Protein AF-0000000082879388 (afdb_homodimer)

Radius of gyration: 25.8 Å; Cα contacts (8 Å, |Δi|>4): 1398; chains: 2; bounding box: 49×71×71 Å

InterPro domains:
  IPR000182 GNAT domain [PF00583] (36-113)
  IPR000182 GNAT domain [PS51186] (7-152)
  IPR016181 Acyl-CoA N-acyltransferase [SSF55729] (16-115)
  IPR041496 YitH/HolE, acetyltransferase (GNAT) domain [PF18014] (175-251)

Solvent-accessible surface area (backbone atoms only — not comparable to full-atom values): 33023 Å² total; per-residue (Å²): 130,75,80,76,62,68,41,79,40,69,67,64,53,71,70,60,48,50,55,50,44,51,53,36,46,73,73,66,42,76,51,36,74,67,53,50,51,46,50,44,62,22,43,36,74,88,26,37,48,41,40,33,34,24,32,65,87,79,64,44,78,43,30,34,36,35,39,33,57,44,31,30,66,86,66,48,58,33,36,28,36,18,62,70,45,54,45,77,91,59,57,92,64,56,55,59,60,55,51,53,53,47,60,58,62,68,41,82,80,48,61,95,47,38,37,36,33,48,29,44,68,93,44,41,61,53,40,22,76,75,70,42,29,65,33,60,46,73,47,41,32,39,34,35,37,37,49,47,89,27,46,42,76,82,64,54,58,64,54,90,82,61,47,68,41,51,45,89,75,48,62,62,68,46,47,48,52,47,47,26,59,33,48,29,35,51,48,68,61,32,50,54,53,67,46,50,55,92,42,80,55,38,39,16,39,31,31,36,50,98,84,68,45,53,48,28,37,34,22,52,41,75,37,53,87,38,21,36,28,51,36,41,22,33,14,75,42,60,52,58,38,35,29,47,51,50,55,46,54,67,52,31,78,60,47,79,76,69,34,49,27,39,41,46,39,23,36,65,74,14,55,63,40,54,48,52,55,51,63,23,46,74,45,81,62,61,51,71,48,56,31,35,34,25,8,55,43,79,61,75,61,53,33,53,73,27,36,48,15,43,30,74,60,58,39,35,78,74,132,74,80,75,62,67,42,81,40,70,67,64,53,71,68,59,48,51,55,50,46,52,53,36,46,74,72,66,43,73,51,37,74,67,53,49,51,47,51,45,61,23,43,34,75,87,27,37,50,41,39,33,34,23,33,68,86,78,64,45,78,43,30,36,33,33,39,35,58,46,32,31,65,88,65,48,59,32,34,29,36,17,61,70,46,54,46,76,91,59,56,93,63,55,56,59,59,54,51,52,54,48,60,60,62,69,42,82,79,47,62,94,46,37,37,35,36,51,29,44,67,92,43,41,61,54,40,22,76,74,70,43,29,65,32,61,44,71,46,43,31,39,35,36,39,37,48,48,90,28,47,42,74,83,64,54,58,64,54,90,81,60,48,68,42,50,44,89,75,49,60,62,69,46,48,48,53,46,47,27,59,35,51,28,35,52,48,68,60,33,50,55,51,68,46,50,53,93,42,78,55,36,40,16,38,30,30,37,48,99,85,68,47,55,49,28,37,34,22,50,41,75,37,53,87,39,22,37,27,51,36,41,22,32,15,75,42,62,53,57,37,36,30,48,51,50,55,48,54,67,52,31,78,61,46,78,76,69,35,48,28,40,42,47,40,24,37,66,74,13,54,62,41,53,48,51,55,51,62,23,47,74,46,82,63,61,51,71,47,59,33,36,35,25,8,55,42,80,59,76,63,53,34,52,75,27,37,48,14,40,30,75,43,65,43,33,83,74

Structure (mmCIF, N/CA/C/O backbone):
data_AF-0000000082879388-model_v1
#
loop_
_entity.id
_entity.type
_entity.pdbx_description
1 polymer 'N-acetyltransferase domain-containing protein'
#
loop_
_atom_site.group_PDB
_atom_site.id
_atom_site.type_symbol
_atom_site.label_atom_id
_atom_site.label_alt_id
_atom_site.label_comp_id
_atom_site.label_asym_id
_atom_site.label_entity_id
_atom_site.label_seq_id
_atom_site.pdbx_PDB_ins_code
_atom_site.Cartn_x
_atom_site.Cartn_y
_atom_site.Cartn_z
_atom_site.occupancy
_atom_site.B_iso_or_equiv
_atom_site.auth_seq_id
_atom_site.auth_comp_id
_atom_site.auth_asym_id
_atom_site.auth_atom_id
_atom_site.pdbx_PDB_model_num
ATOM 1 N N . MET A 1 1 ? -16.141 18.672 -28.078 1 33.84 1 MET A N 1
ATOM 2 C CA . MET A 1 1 ? -16.516 19.219 -26.781 1 33.84 1 MET A CA 1
ATOM 3 C C . MET A 1 1 ? -15.594 20.375 -26.391 1 33.84 1 MET A C 1
ATOM 5 O O . MET A 1 1 ? -14.375 20.234 -26.406 1 33.84 1 MET A O 1
ATOM 9 N N . GLY A 1 2 ? -15.953 21.484 -26.531 1 46.25 2 GLY A N 1
ATOM 10 C CA . GLY A 1 2 ? -15.203 22.719 -26.453 1 46.25 2 GLY A CA 1
ATOM 11 C C . GLY A 1 2 ? -14.344 22.828 -25.219 1 46.25 2 GLY A C 1
ATOM 12 O O . GLY A 1 2 ? -14.617 22.188 -24.203 1 46.25 2 GLY A O 1
ATOM 13 N N . ALA A 1 3 ? -13.094 23.156 -25.297 1 55.22 3 ALA A N 1
ATOM 14 C CA . ALA A 1 3 ? -12.242 23.438 -24.141 1 55.22 3 ALA A CA 1
ATOM 15 C C . ALA A 1 3 ? -13.016 24.156 -23.047 1 55.22 3 ALA A C 1
ATOM 17 O O . ALA A 1 3 ? -13.703 25.156 -23.312 1 55.22 3 ALA A O 1
ATOM 18 N N . MET A 1 4 ? -13.406 23.484 -21.891 1 66.19 4 MET A N 1
ATOM 19 C CA . MET A 1 4 ? -14.141 24.094 -20.797 1 66.19 4 MET A CA 1
ATOM 20 C C . MET A 1 4 ? -13.57 25.469 -20.453 1 66.19 4 MET A C 1
ATOM 22 O O . MET A 1 4 ? -12.352 25.656 -20.469 1 66.19 4 MET A O 1
ATOM 26 N N . ASN A 1 5 ? -14.414 26.547 -20.453 1 85.44 5 ASN A N 1
ATOM 27 C CA . ASN A 1 5 ? -14.055 27.875 -20 1 85.44 5 ASN A CA 1
ATOM 28 C C . ASN A 1 5 ? -13.773 27.906 -18.5 1 85.44 5 ASN A C 1
ATOM 30 O O . ASN A 1 5 ? -14.695 27.859 -17.688 1 85.44 5 ASN A O 1
ATOM 34 N N . ILE A 1 6 ? -12.523 27.828 -18.094 1 91.56 6 ILE A N 1
ATOM 35 C CA . ILE A 1 6 ? -12.078 27.656 -16.703 1 91.56 6 ILE A CA 1
ATOM 36 C C . ILE A 1 6 ? -11.391 28.938 -16.234 1 91.56 6 ILE A C 1
ATOM 38 O O . ILE A 1 6 ? -10.742 29.625 -17.016 1 91.56 6 ILE A O 1
ATOM 42 N N . GLU A 1 7 ? -11.711 29.328 -15.055 1 93.94 7 GLU A N 1
ATOM 43 C CA . GLU A 1 7 ? -11.016 30.406 -14.352 1 93.94 7 GLU A CA 1
ATOM 44 C C . GLU A 1 7 ? -10.312 29.875 -13.102 1 93.94 7 GLU A C 1
ATOM 46 O O . GLU A 1 7 ? -10.852 29.047 -12.375 1 93.94 7 GLU A O 1
ATOM 51 N N . ILE A 1 8 ? -9.07 30.328 -12.906 1 95.31 8 ILE A N 1
ATOM 52 C CA . ILE A 1 8 ? -8.328 29.969 -11.703 1 95.31 8 ILE A CA 1
ATOM 53 C C . ILE A 1 8 ? -8.438 31.094 -10.68 1 95.31 8 ILE A C 1
ATOM 55 O O . ILE A 1 8 ? -8.094 32.25 -10.977 1 95.31 8 ILE A O 1
ATOM 59 N N . VAL A 1 9 ? -8.914 30.781 -9.555 1 93.81 9 VAL A N 1
ATOM 60 C CA . VAL A 1 9 ? -9.062 31.75 -8.469 1 93.81 9 VAL A CA 1
ATOM 61 C C . VAL A 1 9 ? -8.062 31.438 -7.355 1 93.81 9 VAL A C 1
ATOM 63 O O . VAL A 1 9 ? -7.926 30.281 -6.949 1 93.81 9 VAL A O 1
ATOM 66 N N . SER A 1 10 ? -7.375 32.406 -6.969 1 89.88 10 SER A N 1
ATOM 67 C CA . SER A 1 10 ? -6.477 32.281 -5.828 1 89.88 10 SER A CA 1
ATOM 68 C C . SER A 1 10 ? -7.133 32.812 -4.547 1 89.88 10 SER A C 1
ATOM 70 O O . SER A 1 10 ? -7.855 33.812 -4.57 1 89.88 10 SER A O 1
ATOM 72 N N . ASP A 1 11 ? -6.973 32.188 -3.418 1 82.62 11 ASP A N 1
ATOM 73 C CA . ASP A 1 11 ? -7.508 32.531 -2.111 1 82.62 11 ASP A CA 1
ATOM 74 C C . ASP A 1 11 ? -9.031 32.625 -2.15 1 82.62 11 ASP A C 1
ATOM 76 O O . ASP A 1 11 ? -9.602 33.719 -1.938 1 82.62 11 ASP A O 1
ATOM 80 N N . PRO A 1 12 ? -9.57 31.562 -2.332 1 85.12 12 PRO A N 1
ATOM 81 C CA . PRO A 1 12 ? -11.023 31.5 -2.506 1 85.12 12 PRO A CA 1
ATOM 82 C C . PRO A 1 12 ? -11.781 31.984 -1.273 1 85.12 12 PRO A C 1
ATOM 84 O O . PRO A 1 12 ? -11.266 31.922 -0.157 1 85.12 12 PRO A O 1
ATOM 87 N N . ASP A 1 13 ? -12.953 32.469 -1.541 1 85.94 13 ASP A N 1
ATOM 88 C CA . ASP A 1 13 ? -13.82 32.812 -0.428 1 85.94 13 ASP A CA 1
ATOM 89 C C . ASP A 1 13 ? -14.383 31.594 0.267 1 85.94 13 ASP A C 1
ATOM 91 O O . ASP A 1 13 ? -14.039 30.453 -0.088 1 85.94 13 ASP A O 1
ATOM 95 N N . GLU A 1 14 ? -15.141 31.859 1.286 1 84.94 14 GLU A N 1
ATOM 96 C CA . GLU A 1 14 ? -15.617 30.781 2.162 1 84.94 14 GLU A CA 1
ATOM 97 C C . GLU A 1 14 ? -16.516 29.812 1.406 1 84.94 14 GLU A C 1
ATOM 99 O O . GLU A 1 14 ? -16.484 28.609 1.667 1 84.94 14 GLU A O 1
ATOM 104 N N . GLU A 1 15 ? -17.297 30.328 0.547 1 87.12 15 GLU A N 1
ATOM 105 C CA . GLU A 1 15 ? -18.234 29.469 -0.193 1 87.12 15 GLU A CA 1
ATOM 106 C C . GLU A 1 15 ? -17.484 28.5 -1.097 1 87.12 15 GLU A C 1
ATOM 108 O O . GLU A 1 15 ? -17.797 27.312 -1.133 1 87.12 15 GLU A O 1
ATOM 113 N N . LEU A 1 16 ? -16.531 29.016 -1.841 1 89.19 16 LEU A N 1
ATOM 114 C CA . LEU A 1 16 ? -15.727 28.188 -2.717 1 89.19 16 LEU A CA 1
ATOM 115 C C . LEU A 1 16 ? -14.922 27.172 -1.907 1 89.19 16 LEU A C 1
ATOM 117 O O . LEU A 1 16 ? -14.82 26 -2.293 1 89.19 16 LEU A O 1
ATOM 121 N N . ALA A 1 17 ? -14.422 27.594 -0.778 1 86.06 17 ALA A N 1
ATOM 122 C CA . ALA A 1 17 ? -13.648 26.719 0.095 1 86.06 17 ALA A CA 1
ATOM 123 C C . ALA A 1 17 ? -14.5 25.562 0.605 1 86.06 17 ALA A C 1
ATOM 125 O O . ALA A 1 17 ? -14.023 24.438 0.713 1 86.06 17 ALA A O 1
ATOM 126 N N . GLN A 1 18 ? -15.703 25.875 0.86 1 87.38 18 GLN A N 1
ATOM 127 C CA . GLN A 1 18 ? -16.609 24.844 1.352 1 87.38 18 GLN A CA 1
ATOM 128 C C . GLN A 1 18 ? -16.875 23.781 0.287 1 87.38 18 GLN A C 1
ATOM 130 O O . GLN A 1 18 ? -16.969 22.594 0.599 1 87.38 18 GLN A O 1
ATOM 135 N N . GLN A 1 19 ? -17.016 24.219 -0.9 1 89.25 19 GLN A N 1
ATOM 136 C CA . GLN A 1 19 ? -17.219 23.266 -1.989 1 89.25 19 GLN A CA 1
ATOM 137 C C . GLN A 1 19 ? -16 22.344 -2.131 1 89.25 19 GLN A C 1
ATOM 139 O O . GLN A 1 19 ? -16.156 21.156 -2.369 1 89.25 19 GLN A O 1
ATOM 144 N N . CYS A 1 20 ? -14.836 22.891 -1.969 1 89.94 20 CYS A N 1
ATOM 145 C CA . CYS A 1 20 ? -13.617 22.078 -2.031 1 89.94 20 CYS A CA 1
ATOM 146 C C . CYS A 1 20 ? -13.602 21.031 -0.929 1 89.94 20 CYS A C 1
ATOM 148 O O . CYS A 1 20 ? -13.203 19.891 -1.161 1 89.94 20 CYS A O 1
ATOM 150 N N . MET A 1 21 ? -14.078 21.422 0.221 1 88.06 21 MET A N 1
ATOM 151 C CA . MET A 1 21 ? -14.109 20.516 1.36 1 88.06 21 MET A CA 1
ATOM 152 C C . MET A 1 21 ? -14.992 19.297 1.071 1 88.06 21 MET A C 1
ATOM 154 O O . MET A 1 21 ? -14.695 18.188 1.509 1 88.06 21 MET A O 1
ATOM 158 N N . GLU A 1 22 ? -15.961 19.547 0.314 1 87.62 22 GLU A N 1
ATOM 159 C CA . GLU A 1 22 ? -16.859 18.453 -0.047 1 87.62 22 GLU A CA 1
ATOM 160 C C . GLU A 1 22 ? -16.156 17.438 -0.942 1 87.62 22 GLU A C 1
ATOM 162 O O . GLU A 1 22 ? -16.375 16.219 -0.807 1 87.62 22 GLU A O 1
ATOM 167 N N . PHE A 1 23 ? -15.336 17.969 -1.802 1 87.56 23 PHE A N 1
ATOM 168 C CA . PHE A 1 23 ? -14.555 17.094 -2.666 1 87.56 23 PHE A CA 1
ATOM 169 C C . PHE A 1 23 ? -13.586 16.25 -1.847 1 87.56 23 PHE A C 1
ATOM 171 O O . PHE A 1 23 ? -13.453 15.047 -2.076 1 87.56 23 PHE A O 1
ATOM 178 N N . TYR A 1 24 ? -12.969 16.922 -0.917 1 88.44 24 TYR A N 1
ATOM 179 C CA . TYR A 1 24 ? -11.992 16.234 -0.088 1 88.44 24 TYR A CA 1
ATOM 180 C C . TYR A 1 24 ? -12.641 15.117 0.717 1 88.44 24 TYR A C 1
ATOM 182 O O . TYR A 1 24 ? -12.109 14 0.786 1 88.44 24 TYR A O 1
ATOM 190 N N . LEU A 1 25 ? -13.773 15.453 1.229 1 85.44 25 LEU A N 1
ATOM 191 C CA . LEU A 1 25 ? -14.508 14.484 2.037 1 85.44 25 LEU A CA 1
ATOM 192 C C . LEU A 1 25 ? -14.93 13.289 1.195 1 85.44 25 LEU A C 1
ATOM 194 O O . LEU A 1 25 ? -14.852 12.141 1.652 1 85.44 25 LEU A O 1
ATOM 198 N N . ALA A 1 26 ? -15.359 13.57 0.048 1 83.31 26 ALA A N 1
ATOM 199 C CA . ALA A 1 26 ? -15.82 12.508 -0.846 1 83.31 26 ALA A CA 1
ATOM 200 C C . ALA A 1 26 ? -14.68 11.57 -1.219 1 83.31 26 ALA A C 1
ATOM 202 O O . ALA A 1 26 ? -14.891 10.375 -1.44 1 83.31 26 ALA A O 1
ATOM 203 N N . GLU A 1 27 ? -13.469 12.078 -1.24 1 82 27 GLU A N 1
ATOM 204 C CA . GLU A 1 27 ? -12.289 11.281 -1.586 1 82 27 GLU A CA 1
ATOM 205 C C . GLU A 1 27 ? -11.727 10.57 -0.36 1 82 27 GLU A C 1
ATOM 207 O O . GLU A 1 27 ? -10.797 9.773 -0.473 1 82 27 GLU A O 1
ATOM 212 N N . GLY A 1 28 ? -12.281 10.922 0.822 1 80.56 28 GLY A N 1
ATOM 213 C CA . GLY A 1 28 ? -11.812 10.312 2.055 1 80.56 28 GLY A CA 1
ATOM 214 C C . GLY A 1 28 ? -10.562 10.969 2.615 1 80.56 28 GLY A C 1
ATOM 215 O O . GLY A 1 28 ? -9.844 10.359 3.406 1 80.56 28 GLY A O 1
ATOM 216 N N . TRP A 1 29 ? -10.32 12.148 2.172 1 86.44 29 TRP A N 1
ATOM 217 C CA . TRP A 1 29 ? -9.133 12.852 2.645 1 86.44 29 TRP A CA 1
ATOM 218 C C . TRP A 1 29 ? -9.352 13.406 4.047 1 86.44 29 TRP A C 1
ATOM 220 O O . TRP A 1 29 ? -10.492 13.633 4.461 1 86.44 29 TRP A O 1
ATOM 230 N N . ASN A 1 30 ? -8.234 13.477 4.734 1 87.56 30 ASN A N 1
ATOM 231 C CA . ASN A 1 30 ? -8.273 14 6.098 1 87.56 30 ASN A CA 1
ATOM 232 C C . ASN A 1 30 ? -8.266 15.523 6.109 1 87.56 30 ASN A C 1
ATOM 234 O O . ASN A 1 30 ? -7.301 16.141 6.57 1 87.56 30 ASN A O 1
ATOM 238 N N . SER A 1 31 ? -9.359 16.109 5.715 1 87.69 31 SER A N 1
ATOM 239 C CA . SER A 1 31 ? -9.469 17.562 5.656 1 87.69 31 SER A CA 1
ATOM 240 C C . SER A 1 31 ? -10.797 18.047 6.242 1 87.69 31 SER A C 1
ATOM 242 O O . SER A 1 31 ? -11.852 17.5 5.922 1 87.69 31 SER A O 1
ATOM 244 N N . THR A 1 32 ? -10.688 18.922 7.188 1 87.06 32 THR A N 1
ATOM 245 C CA . THR A 1 32 ? -11.82 19.625 7.758 1 87.06 32 THR A CA 1
ATOM 246 C C . THR A 1 32 ? -11.586 21.141 7.723 1 87.06 32 THR A C 1
ATOM 248 O O . THR A 1 32 ? -10.445 21.594 7.59 1 87.06 32 THR A O 1
ATOM 251 N N . PRO A 1 33 ? -12.703 21.891 7.828 1 85.81 33 PRO A N 1
ATOM 252 C CA . PRO A 1 33 ? -12.5 23.344 7.902 1 85.81 33 PRO A CA 1
ATOM 253 C C . PRO A 1 33 ? -11.547 23.75 9.023 1 85.81 33 PRO A C 1
ATOM 255 O O . PRO A 1 33 ? -10.734 24.672 8.836 1 85.81 33 PRO A O 1
ATOM 258 N N . GLU A 1 34 ? -11.594 23.062 10.102 1 85.25 34 GLU A N 1
ATOM 259 C CA . GLU A 1 34 ? -10.719 23.375 11.227 1 85.25 34 GLU A CA 1
ATOM 260 C C . GLU A 1 34 ? -9.258 23.047 10.898 1 85.25 34 GLU A C 1
ATOM 262 O O . GLU A 1 34 ? -8.359 23.828 11.219 1 85.25 34 GLU A O 1
ATOM 267 N N . LEU A 1 35 ? -9.062 21.953 10.32 1 85.62 35 LEU A N 1
ATOM 268 C CA . LEU A 1 35 ? -7.703 21.562 9.953 1 85.62 35 LEU A CA 1
ATOM 269 C C . LEU A 1 35 ? -7.137 22.5 8.891 1 85.62 35 LEU A C 1
ATOM 271 O O . LEU A 1 35 ? -5.957 22.859 8.945 1 85.62 35 LEU A O 1
ATOM 275 N N . MET A 1 36 ? -8.016 22.891 8 1 84.88 36 MET A N 1
ATOM 276 C CA . MET A 1 36 ? -7.59 23.828 6.961 1 84.88 36 MET A CA 1
ATOM 277 C C . MET A 1 36 ? -7.227 25.172 7.559 1 84.88 36 MET A C 1
ATOM 279 O O . MET A 1 36 ? -6.25 25.797 7.145 1 84.88 36 MET A O 1
ATOM 283 N N . ALA A 1 37 ? -8.039 25.609 8.453 1 83.94 37 ALA A N 1
ATOM 284 C CA . ALA A 1 37 ? -7.758 26.875 9.125 1 83.94 37 ALA A CA 1
ATOM 285 C C . ALA A 1 37 ? -6.43 26.812 9.875 1 83.94 37 ALA A C 1
ATOM 287 O O . ALA A 1 37 ? -5.668 27.781 9.883 1 83.94 37 ALA A O 1
ATOM 288 N N . ARG A 1 38 ? -6.141 25.75 10.453 1 83.56 38 ARG A N 1
ATOM 289 C CA . ARG A 1 38 ? -4.887 25.562 11.18 1 83.56 38 ARG A CA 1
ATOM 290 C C . ARG A 1 38 ? -3.697 25.547 10.227 1 83.56 38 ARG A C 1
ATOM 292 O O . ARG A 1 38 ? -2.641 26.094 10.547 1 83.56 38 ARG A O 1
ATOM 299 N N . LEU A 1 39 ? -3.939 24.891 9.188 1 83.44 39 LEU A N 1
ATOM 300 C CA . LEU A 1 39 ? -2.891 24.828 8.172 1 83.44 39 LEU A CA 1
ATOM 301 C C . LEU A 1 39 ? -2.564 26.219 7.652 1 83.44 39 LEU A C 1
ATOM 303 O O . LEU A 1 39 ? -1.394 26.594 7.52 1 83.44 39 LEU A O 1
ATOM 307 N N . LYS A 1 40 ? -3.58 26.938 7.395 1 81.69 40 LYS A N 1
ATOM 308 C CA . LYS A 1 40 ? -3.406 28.312 6.918 1 81.69 40 LYS A CA 1
ATOM 309 C C . LYS A 1 40 ? -2.672 29.156 7.949 1 81.69 40 LYS A C 1
ATOM 311 O O . LYS A 1 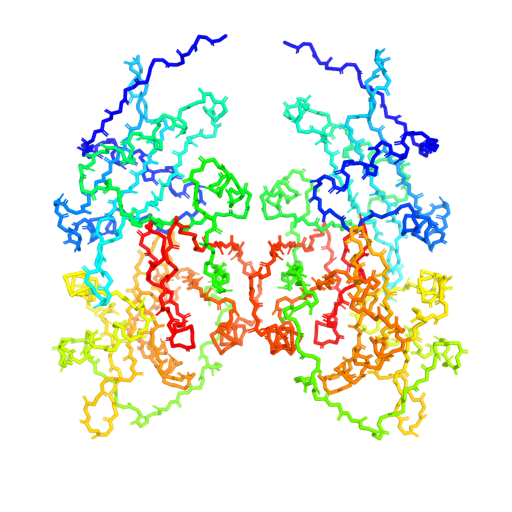40 ? -1.812 29.969 7.598 1 81.69 40 LYS A O 1
ATOM 316 N N . ALA A 1 41 ? -3.053 28.906 9.117 1 80.12 41 ALA A N 1
ATOM 317 C CA . ALA A 1 41 ? -2.422 29.672 10.188 1 80.12 41 ALA A CA 1
ATOM 318 C C . ALA A 1 41 ? -0.961 29.266 10.367 1 80.12 41 ALA A C 1
ATOM 320 O O . ALA A 1 41 ? -0.114 30.094 10.695 1 80.12 41 ALA A O 1
ATOM 321 N N . ALA A 1 42 ? -0.709 28.016 10.141 1 80.69 42 ALA A N 1
ATOM 322 C CA . ALA A 1 42 ? 0.63 27.469 10.344 1 80.69 42 ALA A CA 1
ATOM 323 C C . ALA A 1 42 ? 1.604 28 9.297 1 80.69 42 ALA A C 1
ATOM 325 O O . ALA A 1 42 ? 2.768 28.266 9.602 1 80.69 42 ALA A O 1
ATOM 326 N N . TYR A 1 43 ? 1.262 28.141 8.039 1 81.69 43 TYR A N 1
ATOM 327 C CA . TYR A 1 43 ? 2.15 28.578 6.965 1 81.69 43 TYR A CA 1
ATOM 328 C C . TYR A 1 43 ? 1.983 30.062 6.688 1 81.69 43 TYR A C 1
ATOM 330 O O . TYR A 1 43 ? 2.746 30.641 5.91 1 81.69 43 TYR A O 1
ATOM 338 N N . THR A 1 44 ? 1.317 30.766 7.469 1 74.5 44 THR A N 1
ATOM 339 C CA . THR A 1 44 ? 1.001 32.188 7.238 1 74.5 44 THR A CA 1
ATOM 340 C C . THR A 1 44 ? 0.451 32.375 5.828 1 74.5 44 THR A C 1
ATOM 342 O O . THR A 1 44 ? 0.678 31.562 4.941 1 7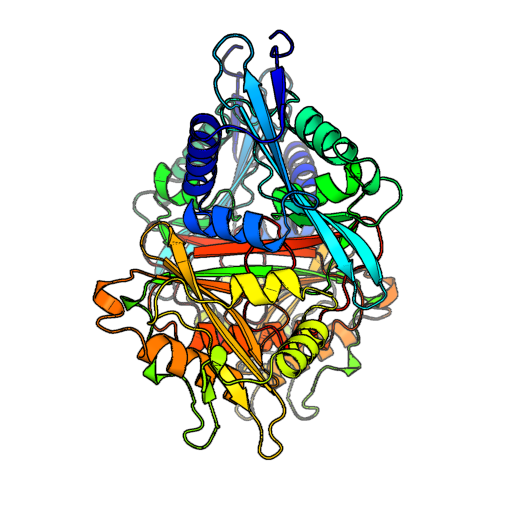4.5 44 THR A O 1
ATOM 345 N N . SER A 1 45 ? -0.108 33.438 5.633 1 72.81 45 SER A N 1
ATOM 346 C CA . SER A 1 45 ? -0.76 33.719 4.359 1 72.81 45 SER A CA 1
ATOM 347 C C . SER A 1 45 ? 0.261 33.875 3.236 1 72.81 45 SER A C 1
ATOM 349 O O . SER A 1 45 ? -0.047 33.625 2.07 1 72.81 45 SER A O 1
ATOM 351 N N . GLU A 1 46 ? 1.43 34.156 3.59 1 84.62 46 GLU A N 1
ATOM 352 C CA . GLU A 1 46 ? 2.439 34.406 2.562 1 84.62 46 GLU A CA 1
ATOM 353 C C . GLU A 1 46 ? 2.994 33.094 2.02 1 84.62 46 GLU A C 1
ATOM 355 O O . GLU A 1 46 ? 3.428 33 0.868 1 84.62 46 GLU A O 1
ATOM 360 N N . ASN A 1 47 ? 2.932 32.031 2.77 1 89.31 47 ASN A N 1
ATOM 361 C CA . ASN A 1 47 ? 3.592 30.781 2.383 1 89.31 47 ASN A CA 1
ATOM 362 C C . ASN A 1 47 ? 2.58 29.703 2.029 1 89.31 47 ASN A C 1
ATOM 364 O O . ASN A 1 47 ? 2.957 28.562 1.76 1 89.31 47 ASN A O 1
ATOM 368 N N . PHE A 1 48 ? 1.324 30.078 2.107 1 89.62 48 PHE A N 1
ATOM 369 C CA . PHE A 1 48 ? 0.265 29.125 1.82 1 89.62 48 PHE A CA 1
ATOM 370 C C . PHE A 1 48 ? -0.733 29.703 0.824 1 89.62 48 PHE A C 1
ATOM 372 O O . PHE A 1 48 ? -1.2 30.828 0.989 1 89.62 48 PHE A O 1
ATOM 379 N N . LYS A 1 49 ? -1.043 28.922 -0.231 1 89.88 49 LYS A N 1
ATOM 380 C CA . LYS A 1 49 ? -2.037 29.344 -1.215 1 89.88 49 LYS A CA 1
ATOM 381 C C . LYS A 1 49 ? -2.951 28.188 -1.605 1 89.88 49 LYS A C 1
ATOM 383 O O . LYS A 1 49 ? -2.506 27.047 -1.689 1 89.88 49 LYS A O 1
ATOM 388 N N . GLN A 1 50 ? -4.156 28.531 -1.758 1 91.75 50 GLN A N 1
ATOM 389 C CA . GLN A 1 50 ? -5.113 27.625 -2.369 1 91.75 50 GLN A CA 1
ATOM 390 C C . GLN A 1 50 ? -5.609 28.156 -3.709 1 91.75 50 GLN A C 1
ATOM 392 O O . GLN A 1 50 ? -6.059 29.297 -3.795 1 91.75 50 GLN A O 1
ATOM 397 N N . LEU A 1 51 ? -5.477 27.359 -4.734 1 95 51 LEU A N 1
ATOM 398 C CA . LEU A 1 51 ? -6.035 27.688 -6.043 1 95 51 LEU A CA 1
ATOM 399 C C . LEU A 1 51 ? -7.219 26.781 -6.371 1 95 51 LEU A C 1
ATOM 401 O O . LEU A 1 51 ? -7.184 25.578 -6.078 1 95 51 LEU A O 1
ATOM 405 N N . ILE A 1 52 ? -8.195 27.422 -6.957 1 95.88 52 ILE A N 1
ATOM 406 C CA . ILE A 1 52 ? -9.398 26.688 -7.336 1 95.88 52 ILE A CA 1
ATOM 407 C C . ILE A 1 52 ? -9.711 26.938 -8.812 1 95.88 52 ILE A C 1
ATOM 409 O O . ILE A 1 52 ? -9.578 28.062 -9.297 1 95.88 52 ILE A O 1
ATOM 413 N N . ALA A 1 53 ? -9.984 25.891 -9.484 1 96.25 53 ALA A N 1
ATOM 414 C CA . ALA A 1 53 ? -10.523 26 -10.836 1 96.25 53 ALA A CA 1
ATOM 415 C C . ALA A 1 53 ? -12.055 26.062 -10.805 1 96.25 53 ALA A C 1
ATOM 417 O O . ALA A 1 53 ? -12.703 25.188 -10.227 1 96.25 53 ALA A O 1
ATOM 418 N N . ILE A 1 54 ? -12.586 27.078 -11.453 1 95.06 54 ILE A N 1
ATOM 419 C CA . ILE A 1 54 ? -14.039 27.203 -11.492 1 95.06 54 ILE A CA 1
ATOM 420 C C . ILE A 1 54 ? -14.516 27.234 -12.945 1 95.06 54 ILE A C 1
ATOM 422 O O . ILE A 1 54 ? -13.789 27.688 -13.828 1 95.06 54 ILE A O 1
ATOM 426 N N . ASP A 1 55 ? -15.672 26.75 -13.094 1 93.25 55 ASP A N 1
ATOM 427 C CA . ASP A 1 55 ? -16.359 26.953 -14.367 1 93.25 55 ASP A CA 1
ATOM 428 C C . ASP A 1 55 ? -16.859 28.391 -14.5 1 93.25 55 ASP A C 1
ATOM 430 O O . ASP A 1 55 ? -17.703 28.844 -13.719 1 93.25 55 ASP A O 1
ATOM 434 N N . LYS A 1 56 ? -16.453 29.062 -15.531 1 91.69 56 LYS A N 1
ATOM 435 C CA . LYS A 1 56 ? -16.766 30.484 -15.68 1 91.69 56 LYS A CA 1
ATOM 436 C C . LYS A 1 56 ? -18.266 30.688 -15.883 1 91.69 56 LYS A C 1
ATOM 438 O O . LYS A 1 56 ? -18.812 31.719 -15.5 1 91.69 56 LYS A O 1
ATOM 443 N N . GLU A 1 57 ? -18.859 29.766 -16.453 1 91.06 57 GLU A N 1
ATOM 444 C CA . GLU A 1 57 ? -20.266 29.906 -16.781 1 91.06 57 GLU A CA 1
ATOM 445 C C . GLU A 1 57 ? -21.156 29.609 -15.57 1 91.06 57 GLU A C 1
ATOM 447 O O . GLU A 1 57 ? -22.094 30.344 -15.289 1 91.06 57 GLU A O 1
ATOM 452 N N . THR A 1 58 ? -20.859 28.672 -14.812 1 89.69 58 THR A N 1
ATOM 453 C CA . THR A 1 58 ? -21.75 28.203 -13.742 1 89.69 58 THR A CA 1
ATOM 454 C C . THR A 1 58 ? -21.203 28.625 -12.375 1 89.69 58 THR A C 1
ATOM 456 O O . THR A 1 58 ? -21.938 28.609 -11.383 1 89.69 58 THR A O 1
ATOM 459 N N . GLY A 1 59 ? -19.938 28.922 -12.305 1 89.44 59 GLY A N 1
ATOM 460 C CA . GLY A 1 59 ? -19.328 29.25 -11.023 1 89.44 59 GLY A CA 1
ATOM 461 C C . GLY A 1 59 ? -19 28.031 -10.18 1 89.44 59 GLY A C 1
ATOM 462 O O . GLY A 1 59 ? -18.5 28.172 -9.062 1 89.44 59 GLY A O 1
ATOM 463 N N . LYS A 1 60 ? -19.188 26.891 -10.703 1 90.69 60 LYS A N 1
ATOM 464 C CA . LYS A 1 60 ? -18.969 25.656 -9.961 1 90.69 60 LYS A CA 1
ATOM 465 C C . LYS A 1 60 ? -17.469 25.344 -9.852 1 90.69 60 LYS A C 1
ATOM 467 O O . LYS A 1 60 ? -16.719 25.547 -10.805 1 90.69 60 LYS A O 1
ATOM 472 N N . VAL A 1 61 ? -17.094 24.875 -8.656 1 94 61 VAL A N 1
ATOM 473 C CA . VAL A 1 61 ? -15.719 24.453 -8.453 1 94 61 VAL A CA 1
ATOM 474 C C . VAL A 1 61 ? -15.453 23.156 -9.219 1 94 61 VAL A C 1
ATOM 476 O O . VAL A 1 61 ? -16.219 22.203 -9.125 1 94 61 VAL A O 1
ATOM 479 N N . LEU A 1 62 ? -14.375 23.172 -9.945 1 94.12 62 LEU A N 1
ATOM 480 C CA . LEU A 1 62 ? -14 22.016 -10.75 1 94.12 62 LEU A CA 1
ATOM 481 C C . LEU A 1 62 ? -12.812 21.281 -10.141 1 94.12 62 LEU A C 1
ATOM 483 O O . LEU A 1 62 ? -12.625 20.078 -10.367 1 94.12 62 LEU A O 1
ATOM 487 N N . GLY A 1 63 ? -12.016 21.953 -9.398 1 95 63 GLY A N 1
ATOM 488 C CA . GLY A 1 63 ? -10.82 21.375 -8.805 1 95 63 GLY A CA 1
ATOM 489 C C . GLY A 1 63 ? -10.109 22.328 -7.859 1 95 63 GLY A C 1
ATOM 490 O O . GLY A 1 63 ? -10.469 23.5 -7.762 1 95 63 GLY A O 1
ATOM 491 N N . SER A 1 64 ? -9.148 21.812 -7.148 1 94.88 64 SER A N 1
ATOM 492 C CA . SER A 1 64 ? -8.406 22.594 -6.168 1 94.88 64 SER A CA 1
ATOM 493 C C . SER A 1 64 ? -6.984 22.062 -6 1 94.88 64 SER A C 1
ATOM 495 O O . SER A 1 64 ? -6.703 20.906 -6.305 1 94.88 64 SER A O 1
ATOM 497 N N . VAL A 1 65 ? -6.133 22.953 -5.598 1 94.31 65 VAL A N 1
ATOM 498 C CA . VAL A 1 65 ? -4.762 22.594 -5.254 1 94.31 65 VAL A CA 1
ATOM 499 C C . VAL A 1 65 ? -4.238 23.531 -4.168 1 94.31 65 VAL A C 1
ATOM 501 O O . VAL A 1 65 ? -4.605 24.703 -4.125 1 94.31 65 VAL A O 1
ATOM 504 N N . LEU A 1 66 ? -3.477 22.984 -3.254 1 92.25 66 LEU A N 1
ATOM 505 C CA . LEU A 1 66 ? -2.801 23.75 -2.211 1 92.25 66 LEU A CA 1
ATOM 506 C C . LEU A 1 66 ? -1.295 23.781 -2.451 1 92.25 66 LEU A C 1
ATOM 508 O O . LEU A 1 66 ? -0.717 22.797 -2.926 1 92.25 66 LEU A O 1
ATOM 512 N N . THR A 1 67 ? -0.707 24.906 -2.113 1 92.5 67 THR A N 1
ATOM 513 C CA . THR A 1 67 ? 0.748 25.031 -2.119 1 92.5 67 THR A CA 1
ATOM 514 C C . THR A 1 67 ? 1.245 25.656 -0.82 1 92.5 67 THR A C 1
ATOM 516 O O . THR A 1 67 ? 0.552 26.469 -0.216 1 92.5 67 THR A O 1
ATOM 519 N N . ALA A 1 68 ? 2.379 25.234 -0.423 1 90.81 68 ALA A N 1
ATOM 520 C CA . ALA A 1 68 ? 3.039 25.828 0.74 1 90.81 68 ALA A CA 1
ATOM 521 C C . ALA A 1 68 ? 4.551 25.891 0.536 1 90.81 68 ALA A C 1
ATOM 523 O O . ALA A 1 68 ? 5.133 25.031 -0.127 1 90.81 68 ALA A O 1
ATOM 524 N N . LEU A 1 69 ? 5.098 26.938 1.038 1 91.62 69 LEU A N 1
ATOM 525 C CA . LEU A 1 69 ? 6.547 27.078 1.055 1 91.62 69 LEU A CA 1
ATOM 526 C C . LEU A 1 69 ? 7.113 26.766 2.436 1 91.62 69 LEU A C 1
ATOM 528 O O . LEU A 1 69 ? 6.668 27.328 3.438 1 91.62 69 LEU A O 1
ATOM 532 N N . VAL A 1 70 ? 8.039 25.781 2.447 1 89.06 70 VAL A N 1
ATOM 533 C CA . VAL A 1 70 ? 8.672 25.406 3.707 1 89.06 70 VAL A CA 1
ATOM 534 C C . VAL A 1 70 ? 10.195 25.422 3.547 1 89.06 70 VAL A C 1
ATOM 536 O O . VAL A 1 70 ? 10.703 25.531 2.43 1 89.06 70 VAL A O 1
ATOM 539 N N . GLU A 1 71 ? 10.852 25.406 4.664 1 90.44 71 GLU A N 1
ATOM 540 C CA . GLU A 1 71 ? 12.312 25.453 4.652 1 90.44 71 GLU A CA 1
ATOM 541 C C . GLU A 1 71 ? 12.906 24.156 5.211 1 90.44 71 GLU A C 1
ATOM 543 O O . GLU A 1 71 ? 12.422 23.641 6.219 1 90.44 71 GLU A O 1
ATOM 548 N N . THR A 1 72 ? 13.914 23.625 4.539 1 91 72 THR A N 1
ATOM 549 C CA . THR A 1 72 ? 14.633 22.469 5.055 1 91 72 THR A CA 1
ATOM 550 C C . THR A 1 72 ? 15.508 22.859 6.242 1 91 72 THR A C 1
ATOM 552 O O . THR A 1 72 ? 15.727 24.047 6.496 1 91 72 THR A O 1
ATOM 555 N N . LYS A 1 73 ? 15.961 21.828 6.902 1 88.5 73 LYS A N 1
ATOM 556 C CA . LYS A 1 73 ? 16.906 22.047 7.988 1 88.5 73 LYS A CA 1
ATOM 557 C C . LYS A 1 73 ? 18.125 22.844 7.504 1 88.5 73 LYS A C 1
ATOM 559 O O . LYS A 1 73 ? 18.672 23.656 8.242 1 88.5 73 LYS A O 1
ATOM 564 N N . ALA A 1 74 ? 18.469 22.625 6.238 1 88.88 74 ALA A N 1
ATOM 565 C CA . ALA A 1 74 ? 19.656 23.266 5.664 1 88.88 74 ALA A CA 1
ATOM 566 C C . ALA A 1 74 ? 19.328 24.672 5.195 1 88.88 74 ALA A C 1
ATOM 568 O O . ALA A 1 74 ? 20.219 25.406 4.742 1 88.88 74 ALA A O 1
ATOM 569 N N . GLY A 1 75 ? 18.125 25.078 5.25 1 89.31 75 GLY A N 1
ATOM 570 C CA . GLY A 1 75 ? 17.75 26.453 4.906 1 89.31 75 GLY A CA 1
ATOM 571 C C . GLY A 1 75 ? 17.266 26.594 3.477 1 89.31 75 GLY A C 1
ATOM 572 O O . GLY A 1 75 ? 16.984 27.703 3.02 1 89.31 75 GLY A O 1
ATOM 573 N N . ASN A 1 76 ? 17.141 25.531 2.791 1 92.44 76 ASN A N 1
ATOM 574 C CA . ASN A 1 76 ? 16.656 25.578 1.415 1 92.44 76 ASN A CA 1
ATOM 575 C C . ASN A 1 76 ? 15.125 25.5 1.355 1 92.44 76 ASN A C 1
ATOM 577 O O . ASN A 1 76 ? 14.516 24.672 2.021 1 92.44 76 ASN A O 1
ATOM 581 N N . PRO A 1 77 ? 14.578 26.391 0.577 1 93.44 77 PRO A N 1
ATOM 582 C CA . PRO A 1 77 ? 13.125 26.344 0.452 1 93.44 77 PRO A CA 1
ATOM 583 C C . PRO A 1 77 ? 12.633 25.172 -0.396 1 93.44 77 PRO A C 1
ATOM 585 O O . PRO A 1 77 ? 13.312 24.766 -1.347 1 93.44 77 PRO A O 1
ATOM 588 N N . ILE A 1 78 ? 11.484 24.625 -0.024 1 92.81 78 ILE A N 1
ATOM 589 C CA . ILE A 1 78 ? 10.773 23.609 -0.785 1 92.81 78 ILE A CA 1
ATOM 590 C C . ILE A 1 78 ? 9.312 24.016 -0.954 1 92.81 78 ILE A C 1
ATOM 592 O O . ILE A 1 78 ? 8.68 24.5 -0.009 1 92.81 78 ILE A O 1
ATOM 596 N N . MET A 1 79 ? 8.875 23.906 -2.139 1 93.75 79 MET A N 1
ATOM 597 C CA . MET A 1 79 ? 7.449 24.109 -2.383 1 93.75 79 MET A CA 1
ATOM 598 C C . MET A 1 79 ? 6.691 22.781 -2.297 1 93.75 79 MET A C 1
ATOM 600 O O . MET A 1 79 ? 7.016 21.828 -3.006 1 93.75 79 MET A O 1
ATOM 604 N N . LEU A 1 80 ? 5.75 22.719 -1.44 1 92 80 LEU A N 1
ATOM 605 C CA . LEU A 1 80 ? 4.906 21.547 -1.317 1 92 80 LEU A CA 1
ATOM 606 C C . LEU A 1 80 ? 3.564 21.75 -2.012 1 92 80 LEU A C 1
ATOM 608 O O . LEU A 1 80 ? 3.004 22.844 -1.965 1 92 80 LEU A O 1
ATOM 612 N N . LEU A 1 81 ? 3.148 20.781 -2.668 1 93.44 81 LEU A N 1
ATOM 613 C CA . LEU A 1 81 ? 1.857 20.781 -3.348 1 93.44 81 LEU A CA 1
ATOM 614 C C . LEU A 1 81 ? 0.977 19.641 -2.857 1 93.44 81 LEU A C 1
ATOM 616 O O . LEU A 1 81 ? 1.457 18.516 -2.662 1 93.44 81 LEU A O 1
ATOM 620 N N . GLY A 1 82 ? -0.321 19.922 -2.564 1 92.06 82 GLY A N 1
ATOM 621 C CA . GLY A 1 82 ? -1.237 18.906 -2.078 1 92.06 82 GLY A CA 1
ATOM 622 C C . GLY A 1 82 ? -2.693 19.25 -2.338 1 92.06 82 GLY A C 1
ATOM 623 O O . GLY A 1 82 ? -3.002 20.266 -2.953 1 92.06 82 GLY A O 1
ATOM 624 N N . SER A 1 83 ? -3.523 18.25 -2 1 91.06 83 SER A N 1
ATOM 625 C CA . SER A 1 83 ? -4.965 18.359 -2.197 1 91.06 83 SER A CA 1
ATOM 626 C C . SER A 1 83 ? -5.301 18.703 -3.643 1 91.06 83 SER A C 1
ATOM 628 O O . SER A 1 83 ? -6.082 19.625 -3.9 1 91.06 83 SER A O 1
ATOM 630 N N . PHE A 1 84 ? -4.535 18.125 -4.469 1 93.38 84 PHE A N 1
ATOM 631 C CA . PHE A 1 84 ? -4.758 18.312 -5.902 1 93.38 84 PHE A CA 1
ATOM 632 C C . PHE A 1 84 ? -5.867 17.391 -6.395 1 93.38 84 PHE A C 1
ATOM 634 O O . PHE A 1 84 ? -5.707 16.156 -6.41 1 93.38 84 PHE A O 1
ATOM 641 N N . ILE A 1 85 ? -6.957 18.047 -6.801 1 92.25 85 ILE A N 1
ATOM 642 C CA . ILE A 1 85 ? -8.109 17.234 -7.16 1 92.25 85 ILE A CA 1
ATOM 643 C C . ILE A 1 85 ? -8.922 17.938 -8.25 1 92.25 85 ILE A C 1
ATOM 645 O O . ILE A 1 85 ? -9.031 19.156 -8.258 1 92.25 85 ILE A O 1
ATOM 649 N N . VAL A 1 86 ? -9.344 17.203 -9.203 1 92 86 VAL A N 1
ATOM 650 C CA . VAL A 1 86 ? -10.398 17.578 -10.133 1 92 86 VAL A CA 1
ATOM 651 C C . VAL A 1 86 ? -11.625 16.688 -9.922 1 92 86 VAL A C 1
ATOM 653 O O . VAL A 1 86 ? -11.492 15.477 -9.75 1 92 86 VAL A O 1
ATOM 656 N N . THR A 1 87 ? -12.719 17.312 -9.898 1 87.06 87 THR A N 1
ATOM 657 C CA . THR A 1 87 ? -13.938 16.531 -9.719 1 87.06 87 THR A CA 1
ATOM 658 C C . THR A 1 87 ? -14.047 15.453 -10.797 1 87.06 87 THR A C 1
ATOM 660 O O . THR A 1 87 ? -13.68 15.688 -11.953 1 87.06 87 THR A O 1
ATOM 663 N N . LYS A 1 88 ? -14.602 14.32 -10.461 1 78.56 88 LYS A N 1
ATOM 664 C CA . LYS A 1 88 ? -14.617 13.117 -11.297 1 78.56 88 LYS A CA 1
ATOM 665 C C . LYS A 1 88 ? -15.281 13.391 -12.641 1 78.56 88 LYS A C 1
ATOM 667 O O . LYS A 1 88 ? -14.773 12.961 -13.688 1 78.56 88 LYS A O 1
ATOM 672 N N . LEU A 1 89 ? -16.344 14.148 -12.672 1 75.94 89 LEU A N 1
ATOM 673 C CA . LEU A 1 89 ? -17.141 14.398 -13.859 1 75.94 89 LEU A CA 1
ATOM 674 C C . LEU A 1 89 ? -16.359 15.195 -14.891 1 75.94 89 LEU A C 1
ATOM 676 O O . LEU A 1 89 ? -16.641 15.117 -16.094 1 75.94 89 LEU A O 1
ATOM 680 N N . TYR A 1 90 ? -15.352 15.859 -14.445 1 83.38 90 TYR A N 1
ATOM 681 C CA . TYR A 1 90 ? -14.68 16.797 -15.344 1 83.38 90 TYR A CA 1
ATOM 682 C C . TYR A 1 90 ? -13.234 16.391 -15.586 1 83.38 90 TYR A C 1
ATOM 684 O O . TYR A 1 90 ? -12.445 17.156 -16.125 1 83.38 90 TYR A O 1
ATOM 692 N N . ARG A 1 91 ? -12.906 15.141 -15.148 1 82.12 91 ARG A N 1
ATOM 693 C CA . ARG A 1 91 ? -11.547 14.641 -15.352 1 82.12 91 ARG A CA 1
ATOM 694 C C . ARG A 1 91 ? -11.312 14.297 -16.828 1 82.12 91 ARG A C 1
ATOM 696 O O . ARG A 1 91 ? -12.258 14.039 -17.562 1 82.12 91 ARG A O 1
ATOM 703 N N . GLY A 1 92 ? -10.047 14.461 -17.25 1 77.94 92 GLY A N 1
ATOM 704 C CA . GLY A 1 92 ? -9.664 14.109 -18.609 1 77.94 92 GLY A CA 1
ATOM 705 C C . GLY A 1 92 ? -9.891 15.234 -19.609 1 77.94 92 GLY A C 1
ATOM 706 O O . GLY A 1 92 ? -9.836 15.023 -20.812 1 77.94 92 GLY A O 1
ATOM 707 N N . GLN A 1 93 ? -10.156 16.453 -19.094 1 82.5 93 GLN A N 1
ATOM 708 C CA . GLN A 1 93 ? -10.484 17.578 -19.969 1 82.5 93 GLN A CA 1
ATOM 709 C C . GLN A 1 93 ? -9.398 18.641 -19.906 1 82.5 93 GLN A C 1
ATOM 711 O O . GLN A 1 93 ? -9.609 19.766 -20.359 1 82.5 93 GLN A O 1
ATOM 716 N N . GLY A 1 94 ? -8.32 18.312 -19.234 1 87.44 94 GLY A N 1
ATOM 717 C CA . GLY A 1 94 ? -7.191 19.234 -19.203 1 87.44 94 GLY A CA 1
ATOM 718 C C . GLY A 1 94 ? -7.246 20.203 -18.031 1 87.44 94 GLY A C 1
ATOM 719 O O . GLY A 1 94 ? -6.32 20.984 -17.828 1 87.44 94 GLY A O 1
ATOM 720 N N . ILE A 1 95 ? -8.273 20.203 -17.234 1 91.44 95 ILE A N 1
ATOM 721 C CA . ILE A 1 95 ? -8.461 21.109 -16.109 1 91.44 95 ILE A CA 1
ATOM 722 C C . ILE A 1 95 ? -7.332 20.906 -15.094 1 91.44 95 ILE A C 1
ATOM 724 O O . ILE A 1 95 ? -6.758 21.891 -14.594 1 91.44 95 ILE A O 1
ATOM 728 N N . GLY A 1 96 ? -7.004 19.656 -14.812 1 93.56 96 GLY A N 1
ATOM 729 C CA . GLY A 1 96 ? -5.965 19.344 -13.844 1 93.56 96 GLY A CA 1
ATOM 730 C C . GLY A 1 96 ? -4.602 19.891 -14.242 1 93.56 96 GLY A C 1
ATOM 731 O O . GLY A 1 96 ? -3.891 20.469 -13.414 1 93.56 96 GLY A O 1
ATOM 732 N N . THR A 1 97 ? -4.309 19.688 -15.492 1 90.81 97 THR A N 1
ATOM 733 C CA . THR A 1 97 ? -3.021 20.156 -15.977 1 90.81 97 THR A CA 1
ATOM 734 C C . THR A 1 97 ? -2.932 21.688 -15.859 1 90.81 97 THR A C 1
ATOM 736 O O . THR A 1 97 ? -1.916 22.219 -15.406 1 90.81 97 THR A O 1
ATOM 739 N N . HIS A 1 98 ? -3.961 22.391 -16.266 1 92.81 98 HIS A N 1
ATOM 740 C CA . HIS A 1 98 ? -4.004 23.844 -16.156 1 92.81 98 HIS A CA 1
ATOM 741 C C . HIS A 1 98 ? -3.867 24.297 -14.711 1 92.81 98 HIS A C 1
ATOM 743 O O . HIS A 1 98 ? -3.094 25.203 -14.414 1 92.81 98 HIS A O 1
ATOM 749 N N . LEU A 1 99 ? -4.629 23.672 -13.891 1 95.12 99 LEU A N 1
ATOM 750 C CA . LEU A 1 99 ? -4.609 24 -12.461 1 95.12 99 LEU A CA 1
ATOM 751 C C . LEU A 1 99 ? -3.229 23.75 -11.867 1 95.12 99 LEU A C 1
ATOM 753 O O . LEU A 1 99 ? -2.701 24.578 -11.141 1 95.12 99 LEU A O 1
ATOM 757 N N . PHE A 1 100 ? -2.609 22.578 -12.148 1 94.94 100 PHE A N 1
ATOM 758 C CA . PHE A 1 100 ? -1.292 22.203 -11.648 1 94.94 100 PHE A CA 1
ATOM 759 C C . PHE A 1 100 ? -0.237 23.219 -12.109 1 94.94 100 PHE A C 1
ATOM 761 O O . PHE A 1 100 ? 0.552 23.703 -11.297 1 94.94 100 PHE A O 1
ATOM 768 N N . ARG A 1 101 ? -0.257 23.609 -13.336 1 93.81 101 ARG A N 1
ATOM 769 C CA . ARG A 1 101 ? 0.705 24.578 -13.867 1 93.81 101 ARG A CA 1
ATOM 770 C C . ARG A 1 101 ? 0.503 25.953 -13.25 1 93.81 101 ARG A C 1
ATOM 772 O O . ARG A 1 101 ? 1.473 26.656 -12.969 1 93.81 101 ARG A O 1
ATOM 779 N N . SER A 1 102 ? -0.723 26.297 -13.094 1 95.12 102 SER A N 1
ATOM 780 C CA . SER A 1 102 ? -1.008 27.562 -12.43 1 95.12 102 SER A CA 1
ATOM 781 C C . SER A 1 102 ? -0.433 27.594 -11.016 1 95.12 102 SER A C 1
ATOM 783 O O . SER A 1 102 ? 0.09 28.625 -10.57 1 95.12 102 SER A O 1
ATOM 785 N N . ALA A 1 103 ? -0.546 26.484 -10.32 1 95 103 ALA A N 1
ATOM 786 C CA . ALA A 1 103 ? -0.024 26.391 -8.961 1 95 103 ALA A CA 1
ATOM 787 C C . ALA A 1 103 ? 1.495 26.531 -8.945 1 95 103 ALA A C 1
ATOM 789 O O . ALA A 1 103 ? 2.051 27.219 -8.078 1 95 103 ALA A O 1
ATOM 790 N N . LEU A 1 104 ? 2.154 25.922 -9.898 1 94.31 104 LEU A N 1
ATOM 791 C CA . LEU A 1 104 ? 3.609 25.984 -9.977 1 94.31 104 LEU A CA 1
ATOM 792 C C . LEU A 1 104 ? 4.094 27.406 -10.242 1 94.31 104 LEU A C 1
ATOM 794 O O . LEU A 1 104 ? 5.211 27.766 -9.875 1 94.31 104 LEU A O 1
ATOM 798 N N . ASN A 1 105 ? 3.186 28.188 -10.812 1 93.31 105 ASN A N 1
ATOM 799 C CA . ASN A 1 105 ? 3.576 29.547 -11.203 1 93.31 105 ASN A CA 1
ATOM 800 C C . ASN A 1 105 ? 2.912 30.594 -10.32 1 93.31 105 ASN A C 1
ATOM 802 O O . ASN A 1 105 ? 3.002 31.797 -10.594 1 93.31 105 ASN A O 1
ATOM 806 N N . ALA A 1 106 ? 2.232 30.172 -9.344 1 92.19 106 ALA A N 1
ATOM 807 C CA . ALA A 1 106 ? 1.422 31.062 -8.531 1 92.19 106 ALA A CA 1
ATOM 808 C C . ALA A 1 106 ? 2.303 32 -7.711 1 92.19 106 ALA A C 1
ATOM 810 O O . ALA A 1 106 ? 1.85 33.062 -7.27 1 92.19 106 ALA A O 1
ATOM 811 N N . ASP A 1 107 ? 3.523 31.625 -7.418 1 93.31 107 ASP A N 1
ATOM 812 C CA . ASP A 1 107 ? 4.473 32.375 -6.609 1 93.31 107 ASP A CA 1
ATOM 813 C C . ASP A 1 107 ? 5.859 32.375 -7.25 1 93.31 107 ASP A C 1
ATOM 815 O O . ASP A 1 107 ? 6.414 31.328 -7.543 1 93.31 107 ASP A O 1
ATOM 819 N N . PRO A 1 108 ? 6.391 33.594 -7.449 1 93.75 108 PRO A N 1
ATOM 820 C CA . PRO A 1 108 ? 7.73 33.656 -8.039 1 93.75 108 PRO A CA 1
ATOM 821 C C . PRO A 1 108 ? 8.773 32.875 -7.23 1 93.75 108 PRO A C 1
ATOM 823 O O . PRO A 1 108 ? 9.766 32.406 -7.785 1 93.75 108 PRO A O 1
ATOM 826 N N . ARG A 1 109 ? 8.555 32.656 -6 1 94.25 109 ARG A N 1
ATOM 827 C CA . ARG A 1 109 ? 9.5 31.953 -5.133 1 94.25 109 ARG A CA 1
ATOM 828 C C . ARG A 1 109 ? 9.547 30.469 -5.453 1 94.25 109 ARG A C 1
ATOM 830 O O . ARG A 1 109 ? 10.469 29.766 -5.027 1 94.25 109 ARG A O 1
ATOM 837 N N . PHE A 1 110 ? 8.617 30.016 -6.176 1 94.38 110 PHE A N 1
ATOM 838 C CA . PHE A 1 110 ? 8.547 28.609 -6.512 1 94.38 110 PHE A CA 1
ATOM 839 C C . PHE A 1 110 ? 9.523 28.25 -7.625 1 94.38 110 PHE A C 1
ATOM 841 O O . PHE A 1 110 ? 9.805 27.078 -7.867 1 94.38 110 PHE A O 1
ATOM 848 N N . HIS A 1 111 ? 10.016 29.25 -8.273 1 93 111 HIS A N 1
ATOM 849 C CA . HIS A 1 111 ? 10.883 29 -9.422 1 93 111 HIS A CA 1
ATOM 850 C C . HIS A 1 111 ? 12.273 28.562 -8.969 1 93 111 HIS A C 1
ATOM 852 O O . HIS A 1 111 ? 12.883 29.219 -8.109 1 93 111 HIS A O 1
ATOM 858 N N . GLY A 1 112 ? 12.711 27.484 -9.555 1 93.62 112 GLY A N 1
ATOM 859 C CA . GLY A 1 112 ? 14.086 27.062 -9.367 1 93.62 112 GLY A CA 1
ATOM 860 C C . GLY A 1 112 ? 14.312 26.344 -8.055 1 93.62 112 GLY A C 1
ATOM 861 O O . GLY A 1 112 ? 15.453 26.062 -7.676 1 93.62 112 GLY A O 1
ATOM 862 N N . ILE A 1 113 ? 13.234 26.078 -7.395 1 95.62 113 ILE A N 1
ATOM 863 C CA . ILE A 1 113 ? 13.438 25.391 -6.121 1 95.62 113 ILE A CA 1
ATOM 864 C C . ILE A 1 113 ? 12.859 23.984 -6.195 1 95.62 113 ILE A C 1
ATOM 866 O O . ILE A 1 113 ? 12.156 23.641 -7.152 1 95.62 113 ILE A O 1
ATOM 870 N N . ASN A 1 114 ? 13.258 23.172 -5.16 1 95 114 ASN A N 1
ATOM 871 C CA . ASN A 1 114 ? 12.719 21.828 -5.027 1 95 114 ASN A CA 1
ATOM 872 C C . ASN A 1 114 ? 11.219 21.844 -4.742 1 95 114 ASN A C 1
ATOM 874 O O . ASN A 1 114 ? 10.719 22.766 -4.098 1 95 114 ASN A O 1
ATOM 878 N N . ARG A 1 115 ? 10.531 20.891 -5.309 1 94.38 115 ARG A N 1
ATOM 879 C CA . ARG A 1 115 ? 9.094 20.734 -5.102 1 94.38 115 ARG A CA 1
ATOM 880 C C . ARG A 1 115 ? 8.758 19.328 -4.602 1 94.38 115 ARG A C 1
ATOM 882 O O . ARG A 1 115 ? 9.383 18.359 -5.02 1 94.38 115 ARG A O 1
ATOM 889 N N . GLY A 1 116 ? 7.816 19.266 -3.699 1 93.19 116 GLY A N 1
ATOM 890 C CA . GLY A 1 116 ? 7.398 18 -3.148 1 93.19 116 GLY A CA 1
ATOM 891 C C . GLY A 1 116 ? 5.902 17.766 -3.252 1 93.19 116 GLY A C 1
ATOM 892 O O . GLY A 1 116 ? 5.113 18.703 -3.164 1 93.19 116 GLY A O 1
ATOM 893 N N . ILE A 1 117 ? 5.531 16.484 -3.404 1 92.94 117 ILE A N 1
ATOM 894 C CA . ILE A 1 117 ? 4.129 16.094 -3.477 1 92.94 117 ILE A CA 1
ATOM 895 C C . ILE A 1 117 ? 3.953 14.703 -2.879 1 92.94 117 ILE A C 1
ATOM 897 O O . ILE A 1 117 ? 4.906 13.922 -2.814 1 92.94 117 ILE A O 1
ATOM 901 N N . CYS A 1 118 ? 2.82 14.484 -2.312 1 91.31 118 CYS A N 1
ATOM 902 C CA . CYS A 1 118 ? 2.416 13.133 -1.931 1 91.31 118 CYS A CA 1
ATOM 903 C C . CYS A 1 118 ? 1.437 12.555 -2.941 1 91.31 118 CYS A C 1
ATOM 905 O O . CYS A 1 118 ? 0.334 13.078 -3.117 1 91.31 118 CYS A O 1
ATOM 907 N N . SER A 1 119 ? 1.838 11.469 -3.582 1 90.19 119 SER A N 1
ATOM 908 C CA . SER A 1 119 ? 1.042 10.93 -4.684 1 90.19 119 SER A CA 1
ATOM 909 C C . SER A 1 119 ? 0.441 9.578 -4.324 1 90.19 119 SER A C 1
ATOM 911 O O . SER A 1 119 ? 1.031 8.812 -3.559 1 90.19 119 SER A O 1
ATOM 913 N N . VAL A 1 120 ? -0.715 9.406 -4.902 1 84.75 120 VAL A N 1
ATOM 914 C CA . VAL A 1 120 ? -1.284 8.062 -4.844 1 84.75 120 VAL A CA 1
ATOM 915 C C . VAL A 1 120 ? -0.669 7.191 -5.938 1 84.75 120 VAL A C 1
ATOM 917 O O . VAL A 1 120 ? -0.07 7.707 -6.887 1 84.75 120 VAL A O 1
ATOM 920 N N . ASP A 1 121 ? -0.833 5.988 -5.781 1 78.25 121 ASP A N 1
ATOM 921 C CA . ASP A 1 121 ? -0.147 4.996 -6.598 1 78.25 121 ASP A CA 1
ATOM 922 C C . ASP A 1 121 ? -0.399 5.238 -8.086 1 78.25 121 ASP A C 1
ATOM 924 O O . ASP A 1 121 ? 0.538 5.238 -8.883 1 78.25 121 ASP A O 1
ATOM 928 N N . ASN A 1 122 ? -1.588 5.477 -8.484 1 77.38 122 ASN A N 1
ATOM 929 C CA . ASN A 1 122 ? -1.939 5.562 -9.898 1 77.38 122 ASN A CA 1
ATOM 930 C C . ASN A 1 122 ? -1.521 6.898 -10.5 1 77.38 122 ASN A C 1
ATOM 932 O O . ASN A 1 122 ? -1.61 7.094 -11.711 1 77.38 122 ASN A O 1
ATOM 936 N N . MET A 1 123 ? -1.001 7.836 -9.664 1 84 123 MET A N 1
ATOM 937 C CA . MET A 1 123 ? -0.609 9.148 -10.164 1 84 123 MET A CA 1
ATOM 938 C C . MET A 1 123 ? 0.904 9.328 -10.094 1 84 123 MET A C 1
ATOM 940 O O . MET A 1 123 ? 1.454 10.242 -10.711 1 84 123 MET A O 1
ATOM 944 N N . SER A 1 124 ? 1.55 8.5 -9.375 1 84.81 124 SER A N 1
ATOM 945 C CA . SER A 1 124 ? 2.973 8.633 -9.086 1 84.81 124 SER A CA 1
ATOM 946 C C . SER A 1 124 ? 3.791 8.742 -10.367 1 84.81 124 SER A C 1
ATOM 948 O O . SER A 1 124 ? 4.637 9.625 -10.5 1 84.81 124 SER A O 1
ATOM 950 N N . GLU A 1 125 ? 3.469 7.938 -11.305 1 82.5 125 GLU A N 1
ATOM 951 C CA . GLU A 1 125 ? 4.219 7.93 -12.555 1 82.5 125 GLU A CA 1
ATOM 952 C C . GLU A 1 125 ? 3.971 9.203 -13.359 1 82.5 125 GLU A C 1
ATOM 954 O O . GLU A 1 125 ? 4.887 9.734 -13.984 1 82.5 125 GLU A O 1
ATOM 959 N N . LYS A 1 126 ? 2.814 9.641 -13.352 1 84.12 126 LYS A N 1
ATOM 960 C CA . LYS A 1 126 ? 2.479 10.867 -14.07 1 84.12 126 LYS A CA 1
ATOM 961 C C . LYS A 1 126 ? 3.242 12.062 -13.5 1 84.12 126 LYS A C 1
ATOM 963 O O . LYS A 1 126 ? 3.791 12.867 -14.258 1 84.12 126 LYS A O 1
ATOM 968 N N . TYR A 1 127 ? 3.273 12.172 -12.188 1 90.94 127 TYR A N 1
ATOM 969 C CA . TYR A 1 127 ? 3.992 13.273 -11.555 1 90.94 127 TYR A CA 1
ATOM 970 C C . TYR A 1 127 ? 5.477 13.211 -11.891 1 90.94 127 TYR A C 1
ATOM 972 O O . TYR A 1 127 ? 6.113 14.25 -12.102 1 90.94 127 TYR A O 1
ATOM 980 N N . SER A 1 128 ? 5.965 12.031 -11.945 1 89.31 128 SER A N 1
ATOM 981 C CA . SER A 1 128 ? 7.375 11.836 -12.281 1 89.31 128 SER A CA 1
ATOM 982 C C . SER A 1 128 ? 7.648 12.203 -13.742 1 89.31 128 SER A C 1
ATOM 984 O O . SER A 1 128 ? 8.492 13.055 -14.023 1 89.31 128 SER A O 1
ATOM 986 N N . ASN A 1 129 ? 6.879 11.742 -14.672 1 87.81 129 ASN A N 1
ATOM 987 C CA . ASN A 1 129 ? 7.172 11.828 -16.094 1 87.81 129 ASN A CA 1
ATOM 988 C C . ASN A 1 129 ? 6.801 13.195 -16.672 1 87.81 129 ASN A C 1
ATOM 990 O O . ASN A 1 129 ? 7.492 13.711 -17.547 1 87.81 129 ASN A O 1
ATOM 994 N N . ILE A 1 130 ? 5.75 13.789 -16.141 1 86.12 130 ILE A N 1
ATOM 995 C CA . ILE A 1 130 ? 5.227 15.008 -16.75 1 86.12 130 ILE A CA 1
ATOM 996 C C . ILE A 1 130 ? 5.707 16.234 -15.977 1 86.12 130 ILE A C 1
ATOM 998 O O . ILE A 1 130 ? 6.004 17.266 -16.562 1 86.12 130 ILE A O 1
ATOM 1002 N N . PHE A 1 131 ? 5.848 16.062 -14.633 1 90.94 131 PHE A N 1
ATOM 1003 C CA . PHE A 1 131 ? 6.078 17.281 -13.852 1 90.94 131 PHE A CA 1
ATOM 1004 C C . PHE A 1 131 ? 7.438 17.219 -13.164 1 90.94 131 PHE A C 1
ATOM 1006 O O . PHE A 1 131 ? 7.797 18.141 -12.422 1 90.94 131 PHE A O 1
ATOM 1013 N N . GLY A 1 132 ? 8.188 16.094 -13.312 1 92.19 132 GLY A N 1
ATOM 1014 C CA . GLY A 1 132 ? 9.578 16.047 -12.875 1 92.19 132 GLY A CA 1
ATOM 1015 C C . GLY A 1 132 ? 9.734 15.578 -11.438 1 92.19 132 GLY A C 1
ATOM 1016 O O . GLY A 1 132 ? 10.828 15.656 -10.875 1 92.19 132 GLY A O 1
ATOM 1017 N N . TYR A 1 133 ? 8.648 15.148 -10.836 1 93.56 133 TYR A N 1
ATOM 1018 C CA . TYR A 1 133 ? 8.734 14.602 -9.484 1 93.56 133 TYR A CA 1
ATOM 1019 C C . TYR A 1 133 ? 9.297 13.188 -9.5 1 93.56 133 TYR A C 1
ATOM 1021 O O . TYR A 1 133 ? 8.617 12.234 -9.102 1 93.56 133 TYR A O 1
ATOM 1029 N N . SER A 1 134 ? 10.516 13.062 -9.812 1 91 134 SER A N 1
ATOM 1030 C CA . SER A 1 134 ? 11.078 11.75 -10.141 1 91 134 SER A CA 1
ATOM 1031 C C . SER A 1 134 ? 11.781 11.141 -8.93 1 91 134 SER A C 1
ATOM 1033 O O . SER A 1 134 ? 12.07 9.938 -8.922 1 91 134 SER A O 1
ATOM 1035 N N . ASN A 1 135 ? 12.062 11.953 -7.941 1 90.44 135 ASN A N 1
ATOM 1036 C CA . ASN A 1 135 ? 12.766 11.445 -6.766 1 90.44 135 ASN A CA 1
ATOM 1037 C C . ASN A 1 135 ? 11.797 11.062 -5.652 1 90.44 135 ASN A C 1
ATOM 1039 O O . ASN A 1 135 ? 11.102 11.914 -5.105 1 90.44 135 ASN A O 1
ATOM 1043 N N . LYS A 1 136 ? 11.805 9.789 -5.348 1 87.75 136 LYS A N 1
ATOM 1044 C CA . LYS A 1 136 ? 10.867 9.289 -4.348 1 87.75 136 LYS A CA 1
ATOM 1045 C C . LYS A 1 136 ? 11.555 9.078 -3.004 1 87.75 136 LYS A C 1
ATOM 1047 O O . LYS A 1 136 ? 12.711 8.641 -2.953 1 87.75 136 LYS A O 1
ATOM 1052 N N . LEU A 1 137 ? 10.766 9.445 -1.962 1 86.19 137 LEU A N 1
ATOM 1053 C CA . LEU A 1 137 ? 11.195 9.016 -0.635 1 86.19 137 LEU A CA 1
ATOM 1054 C C . LEU A 1 137 ? 11.375 7.5 -0.585 1 86.19 137 LEU A C 1
ATOM 1056 O O . LEU A 1 137 ? 10.625 6.762 -1.229 1 86.19 137 LEU A O 1
ATOM 1060 N N . GLU A 1 138 ? 12.305 7.043 0.197 1 76.75 138 GLU A N 1
ATOM 1061 C CA . GLU A 1 138 ? 12.562 5.617 0.348 1 76.75 138 GLU A CA 1
ATOM 1062 C C . GLU A 1 138 ? 11.398 4.91 1.027 1 76.75 138 GLU A C 1
ATOM 1064 O O . GLU A 1 138 ? 11.07 3.77 0.686 1 76.75 138 GLU A O 1
ATOM 1069 N N . GLY A 1 139 ? 10.836 5.637 1.859 1 78.88 139 GLY A N 1
ATOM 1070 C CA . GLY A 1 139 ? 9.711 5.047 2.568 1 78.88 139 GLY A CA 1
ATOM 1071 C C . GLY A 1 139 ? 8.375 5.387 1.945 1 78.88 139 GLY A C 1
ATOM 1072 O O . GLY A 1 139 ? 7.957 6.547 1.947 1 78.88 139 GLY A O 1
ATOM 1073 N N . ALA A 1 140 ? 7.672 4.289 1.389 1 88.75 140 ALA A N 1
ATOM 1074 C CA . ALA A 1 140 ? 6.277 4.496 1.002 1 88.75 140 ALA A CA 1
ATOM 1075 C C . ALA A 1 140 ? 5.402 4.766 2.223 1 88.75 140 ALA A C 1
ATOM 1077 O O . ALA A 1 140 ? 5.766 4.406 3.346 1 88.75 140 ALA A O 1
ATOM 1078 N N . ILE A 1 141 ? 4.344 5.449 1.954 1 91.5 141 ILE A N 1
ATOM 1079 C CA . ILE A 1 141 ? 3.441 5.855 3.027 1 91.5 141 ILE A CA 1
ATOM 1080 C C . ILE A 1 141 ? 2.166 5.02 2.975 1 91.5 141 ILE A C 1
ATOM 1082 O O . ILE A 1 141 ? 1.555 4.871 1.915 1 91.5 141 ILE A O 1
ATOM 1086 N N . LEU A 1 142 ? 1.849 4.496 4.086 1 91.25 142 LEU A N 1
ATOM 1087 C CA . LEU A 1 142 ? 0.618 3.719 4.199 1 91.25 142 LEU A CA 1
ATOM 1088 C C . LEU A 1 142 ? -0.353 4.375 5.176 1 91.25 142 LEU A C 1
ATOM 1090 O O . LEU A 1 142 ? -0.013 4.598 6.34 1 91.25 142 LEU A O 1
ATOM 1094 N N . ALA A 1 143 ? -1.531 4.703 4.684 1 91.81 143 ALA A N 1
ATOM 1095 C CA . ALA A 1 143 ? -2.615 5.168 5.547 1 91.81 143 ALA A CA 1
ATOM 1096 C C . ALA A 1 143 ? -3.535 4.016 5.941 1 91.81 143 ALA A C 1
ATOM 1098 O O . ALA A 1 143 ? -3.85 3.154 5.117 1 91.81 143 ALA A O 1
ATOM 1099 N N . LYS A 1 144 ? -3.934 3.924 7.184 1 92.56 144 LYS A N 1
ATOM 1100 C CA . LYS A 1 144 ? -4.883 2.949 7.715 1 92.56 144 LYS A CA 1
ATOM 1101 C C . LYS A 1 144 ? -5.98 3.635 8.523 1 92.56 144 LYS A C 1
ATOM 1103 O O . LYS A 1 144 ? -5.695 4.469 9.383 1 92.56 144 LYS A O 1
ATOM 1108 N N . ILE A 1 145 ? -7.156 3.389 8.211 1 93.5 145 ILE A N 1
ATOM 1109 C CA . ILE A 1 145 ? -8.281 3.789 9.055 1 93.5 145 ILE A CA 1
ATOM 1110 C C . ILE A 1 145 ? -8.836 2.568 9.781 1 93.5 145 ILE A C 1
ATOM 1112 O O . ILE A 1 145 ? -9.203 1.574 9.156 1 93.5 145 ILE A O 1
ATOM 1116 N N . ILE A 1 146 ? -8.906 2.637 11.039 1 95.56 146 ILE A N 1
ATOM 1117 C CA . ILE A 1 146 ? -9.359 1.53 11.875 1 95.56 146 ILE A CA 1
ATOM 1118 C C . ILE A 1 146 ? -10.484 2.006 12.797 1 95.56 146 ILE A C 1
ATOM 1120 O O . ILE A 1 146 ? -10.352 3.027 13.469 1 95.56 146 ILE A O 1
ATOM 1124 N N . LYS A 1 147 ? -11.594 1.282 12.805 1 96.06 147 LYS A N 1
ATOM 1125 C CA . LYS A 1 147 ? -12.656 1.608 13.75 1 96.06 147 LYS A CA 1
ATOM 1126 C C . LYS A 1 147 ? -12.195 1.411 15.188 1 96.06 147 LYS A C 1
ATOM 1128 O O . LYS A 1 147 ? -11.484 0.451 15.492 1 96.06 147 LYS A O 1
ATOM 1133 N N . LEU A 1 148 ? -12.633 2.301 16.047 1 97.5 148 LEU A N 1
ATOM 1134 C CA . LEU A 1 148 ? -12.234 2.219 17.453 1 97.5 148 LEU A CA 1
ATOM 1135 C C . LEU A 1 148 ? -12.719 0.919 18.078 1 97.5 148 LEU A C 1
ATOM 1137 O O . LEU A 1 148 ? -12.047 0.35 18.953 1 97.5 148 LEU A O 1
ATOM 1141 N N . ILE A 1 149 ? -13.836 0.408 17.672 1 95.81 149 ILE A N 1
ATOM 1142 C CA . ILE A 1 149 ? -14.398 -0.819 18.234 1 95.81 149 ILE A CA 1
ATOM 1143 C C . ILE A 1 149 ? -13.492 -2 17.891 1 95.81 149 ILE A C 1
ATOM 1145 O O . ILE A 1 149 ? -13.539 -3.039 18.562 1 95.81 149 ILE A O 1
ATOM 1149 N N . ASP A 1 150 ? -12.695 -1.849 16.844 1 95.38 150 ASP A N 1
ATOM 1150 C CA . ASP A 1 150 ? -11.797 -2.916 16.406 1 95.38 150 ASP A CA 1
ATOM 1151 C C . ASP A 1 150 ? -10.422 -2.777 17.062 1 95.38 150 ASP A C 1
ATOM 1153 O O . ASP A 1 150 ? -9.523 -3.582 16.797 1 95.38 150 ASP A O 1
ATOM 1157 N N . ILE A 1 151 ? -10.164 -1.771 17.891 1 96.69 151 ILE A N 1
ATOM 1158 C CA . ILE A 1 151 ? -8.875 -1.473 18.5 1 96.69 151 ILE A CA 1
ATOM 1159 C C . ILE A 1 151 ? -8.891 -1.899 19.969 1 96.69 151 ILE A C 1
ATOM 1161 O O . ILE A 1 151 ? -9.852 -1.637 20.688 1 96.69 151 ILE A O 1
ATOM 1165 N N . ASP A 1 152 ? -7.91 -2.602 20.406 1 97.19 152 ASP A N 1
ATOM 1166 C CA . ASP A 1 152 ? -7.68 -2.928 21.812 1 97.19 152 ASP A CA 1
ATOM 1167 C C . ASP A 1 152 ? -6.453 -2.197 22.344 1 97.19 152 ASP A C 1
ATOM 1169 O O . ASP A 1 152 ? -5.32 -2.658 22.172 1 97.19 152 ASP A O 1
ATOM 1173 N N . LEU A 1 153 ? -6.633 -1.184 23.094 1 95.94 153 LEU A N 1
ATOM 1174 C CA . LEU A 1 153 ? -5.562 -0.322 23.578 1 95.94 153 LEU A CA 1
ATOM 1175 C C . LEU A 1 153 ? -4.762 -1.019 24.672 1 95.94 153 LEU A C 1
ATOM 1177 O O . LEU A 1 153 ? -3.664 -0.576 25.016 1 95.94 153 LEU A O 1
ATOM 1181 N N . SER A 1 154 ? -5.285 -2.068 25.188 1 96.19 154 SER A N 1
ATOM 1182 C CA . SER A 1 154 ? -4.562 -2.805 26.219 1 96.19 154 SER A CA 1
ATOM 1183 C C . SER A 1 154 ? -3.348 -3.52 25.641 1 96.19 154 SER A C 1
ATOM 1185 O O . SER A 1 154 ? -2.467 -3.959 26.391 1 96.19 154 SER A O 1
ATOM 1187 N N . GLN A 1 155 ? -3.295 -3.621 24.297 1 95.25 155 GLN A N 1
ATOM 1188 C CA . GLN A 1 155 ? -2.178 -4.273 23.625 1 95.25 155 GLN A CA 1
ATOM 1189 C C . GLN A 1 155 ? -0.961 -3.354 23.562 1 95.25 155 GLN A C 1
ATOM 1191 O O . GLN A 1 155 ? 0.136 -3.791 23.203 1 95.25 155 GLN A O 1
ATOM 1196 N N . LEU A 1 156 ? -1.104 -2.076 23.938 1 96.94 156 LEU A N 1
ATOM 1197 C CA . LEU A 1 156 ? 0.021 -1.147 23.922 1 96.94 156 LEU A CA 1
ATOM 1198 C C . LEU A 1 156 ? 0.918 -1.369 25.141 1 96.94 156 LEU A C 1
ATOM 1200 O O . LEU A 1 156 ? 0.448 -1.334 26.281 1 96.94 156 LEU A O 1
ATOM 1204 N N . ASP A 1 157 ? 2.182 -1.59 24.828 1 96.44 157 ASP A N 1
ATOM 1205 C CA . ASP A 1 157 ? 3.166 -1.586 25.906 1 96.44 157 ASP A CA 1
ATOM 1206 C C . ASP A 1 157 ? 3.479 -0.162 26.359 1 96.44 157 ASP A C 1
ATOM 1208 O O . ASP A 1 157 ? 3.742 0.714 25.531 1 96.44 157 ASP A O 1
ATOM 1212 N N . VAL A 1 158 ? 3.43 0.033 27.641 1 97.62 158 VAL A N 1
ATOM 1213 C CA . VAL A 1 158 ? 3.66 1.382 28.141 1 97.62 158 VAL A CA 1
ATOM 1214 C C . VAL A 1 158 ? 4.711 1.346 29.25 1 97.62 158 VAL A C 1
ATOM 1216 O O . VAL A 1 158 ? 4.832 0.351 29.969 1 97.62 158 VAL A O 1
ATOM 1219 N N . ASP A 1 159 ? 5.492 2.389 29.297 1 98.06 159 ASP A N 1
ATOM 1220 C CA . ASP A 1 159 ? 6.406 2.652 30.406 1 98.06 159 ASP A CA 1
ATOM 1221 C C . ASP A 1 159 ? 5.801 3.654 31.391 1 98.06 159 ASP A C 1
ATOM 1223 O O . ASP A 1 159 ? 5.816 4.863 31.141 1 98.06 159 ASP A O 1
ATOM 1227 N N . PRO A 1 160 ? 5.328 3.111 32.531 1 96.19 160 PRO A N 1
ATOM 1228 C CA . PRO A 1 160 ? 4.688 4.012 33.5 1 96.19 160 PRO A CA 1
ATOM 1229 C C . PRO A 1 160 ? 5.664 5.023 34.094 1 96.19 160 PRO A C 1
ATOM 1231 O O . PRO A 1 160 ? 5.242 6.02 34.688 1 96.19 160 PRO A O 1
ATOM 1234 N N . MET A 1 161 ? 6.953 4.781 33.906 1 97.5 161 MET A N 1
ATOM 1235 C CA . MET A 1 161 ? 7.957 5.66 34.531 1 97.5 161 MET A CA 1
ATOM 1236 C C . MET A 1 161 ? 8.375 6.754 33.531 1 97.5 161 MET A C 1
ATOM 1238 O O . MET A 1 161 ? 9.086 7.688 33.906 1 97.5 161 MET A O 1
ATOM 1242 N N . LEU A 1 162 ? 7.977 6.637 32.281 1 98.31 162 LEU A N 1
ATOM 1243 C CA . LEU A 1 162 ? 8.32 7.652 31.297 1 98.31 162 LEU A CA 1
ATOM 1244 C C . LEU A 1 162 ? 7.656 8.984 31.641 1 98.31 162 LEU A C 1
ATOM 1246 O O . LEU A 1 162 ? 6.453 9.031 31.906 1 98.31 162 LEU A O 1
ATOM 1250 N N . LYS A 1 163 ? 8.43 10.039 31.688 1 98.38 163 LYS A N 1
ATOM 1251 C CA . LYS A 1 163 ? 7.883 11.367 31.953 1 98.38 163 LYS A CA 1
ATOM 1252 C C . LYS A 1 163 ? 7.195 11.93 30.719 1 98.38 163 LYS A C 1
ATOM 1254 O O . LYS A 1 163 ? 7.848 12.219 29.719 1 98.38 163 LYS A O 1
ATOM 1259 N N . VAL A 1 164 ? 5.961 12.078 30.734 1 98.31 164 VAL A N 1
ATOM 1260 C CA . VAL A 1 164 ? 5.145 12.672 29.688 1 98.31 164 VAL A CA 1
ATOM 1261 C C . VAL A 1 164 ? 4.492 13.953 30.203 1 98.31 164 VAL A C 1
ATOM 1263 O O . VAL A 1 164 ? 3.816 13.938 31.234 1 98.31 164 VAL A O 1
ATOM 1266 N N . VAL A 1 165 ? 4.688 15.062 29.531 1 96.62 165 VAL A N 1
ATOM 1267 C CA . VAL A 1 165 ? 4.148 16.344 29.969 1 96.62 165 VAL A CA 1
ATOM 1268 C C . VAL A 1 165 ? 3.32 16.969 28.844 1 96.62 165 VAL A C 1
ATOM 1270 O O . VAL A 1 165 ? 3.484 16.625 27.672 1 96.62 165 VAL A O 1
ATOM 1273 N N . PRO A 1 166 ? 2.387 17.891 29.203 1 94.69 166 PRO A N 1
ATOM 1274 C CA . PRO A 1 166 ? 1.716 18.656 28.156 1 94.69 166 PRO A CA 1
ATOM 1275 C C . PRO A 1 166 ? 2.686 19.484 27.312 1 94.69 166 PRO A C 1
ATOM 1277 O O . PRO A 1 166 ? 3.717 19.938 27.828 1 94.69 166 PRO A O 1
ATOM 1280 N N . PHE A 1 167 ? 2.342 19.672 26.125 1 95.44 167 PHE A N 1
ATOM 1281 C CA . PHE A 1 167 ? 3.182 20.422 25.203 1 95.44 167 PHE A CA 1
ATOM 1282 C C . PHE A 1 167 ? 3.521 21.797 25.766 1 95.44 167 PHE A C 1
ATOM 1284 O O . PHE A 1 167 ? 4.656 22.266 25.641 1 95.44 167 PHE A O 1
ATOM 1291 N N . GLU A 1 168 ? 2.574 22.391 26.438 1 92.5 168 GLU A N 1
ATOM 1292 C CA . GLU A 1 168 ? 2.734 23.75 26.953 1 92.5 168 GLU A CA 1
ATOM 1293 C C . GLU A 1 168 ? 3.807 23.797 28.031 1 92.5 168 GLU A C 1
ATOM 1295 O O . GLU A 1 168 ? 4.348 24.875 28.328 1 92.5 168 GLU A O 1
ATOM 1300 N N . LYS A 1 169 ? 4.141 22.703 28.578 1 93.81 169 LYS A N 1
ATOM 1301 C CA . LYS A 1 169 ? 5.105 22.641 29.672 1 93.81 169 LYS A CA 1
ATOM 1302 C C . LYS A 1 169 ? 6.484 22.219 29.172 1 93.81 169 LYS A C 1
ATOM 1304 O O . LYS A 1 169 ? 7.461 22.266 29.922 1 93.81 169 LYS A O 1
ATOM 1309 N N . ALA A 1 170 ? 6.566 21.797 27.953 1 95.94 170 ALA A N 1
ATOM 1310 C CA . ALA A 1 170 ? 7.84 21.375 27.391 1 95.94 170 ALA A CA 1
ATOM 1311 C C . ALA A 1 170 ? 8.617 22.562 26.828 1 95.94 170 ALA A C 1
ATOM 1313 O O . ALA A 1 170 ? 8.031 23.578 26.484 1 95.94 170 ALA A O 1
ATOM 1314 N N . ASN A 1 171 ? 9.938 22.438 26.828 1 97.38 171 ASN A N 1
ATOM 1315 C CA . ASN A 1 171 ? 10.773 23.406 26.141 1 97.38 171 ASN A CA 1
ATOM 1316 C C . ASN A 1 171 ? 10.578 23.359 24.641 1 97.38 171 ASN A C 1
ATOM 1318 O O . ASN A 1 171 ? 10.953 22.391 23.984 1 97.38 171 ASN A O 1
ATOM 1322 N N . TYR A 1 172 ? 10.062 24.422 24.078 1 96.62 172 TYR A N 1
ATOM 1323 C CA . TYR A 1 172 ? 9.68 24.422 22.672 1 96.62 172 TYR A CA 1
ATOM 1324 C C . TYR A 1 172 ? 10.891 24.234 21.781 1 96.62 172 TYR A C 1
ATOM 1326 O O . TYR A 1 172 ? 10.812 23.547 20.766 1 96.62 172 TYR A O 1
ATOM 1334 N N . ASN A 1 173 ? 12.008 24.797 22.109 1 97.5 173 ASN A N 1
ATOM 1335 C CA . ASN A 1 173 ? 13.203 24.656 21.281 1 97.5 173 ASN A CA 1
ATOM 1336 C C . ASN A 1 173 ? 13.672 23.203 21.219 1 97.5 173 ASN A C 1
ATOM 1338 O O . ASN A 1 173 ? 14.18 22.766 20.188 1 97.5 173 ASN A O 1
ATOM 1342 N N . LYS A 1 174 ? 13.508 22.531 22.312 1 98.06 174 LYS A N 1
ATOM 1343 C CA . LYS A 1 174 ? 13.875 21.125 22.328 1 98.06 174 LYS A CA 1
ATOM 1344 C C . LYS A 1 174 ? 12.906 20.297 21.5 1 98.06 174 LYS A C 1
ATOM 1346 O O . LYS A 1 174 ? 13.312 19.344 20.828 1 98.06 174 LYS A O 1
ATOM 1351 N N . VAL A 1 175 ? 11.602 20.656 21.547 1 97.94 175 VAL A N 1
ATOM 1352 C CA . VAL A 1 175 ? 10.617 19.984 20.703 1 97.94 175 VAL A CA 1
ATOM 1353 C C . VAL A 1 175 ? 10.945 20.234 19.219 1 97.94 175 VAL A C 1
ATOM 1355 O O . VAL A 1 175 ? 10.922 19.297 18.422 1 97.94 175 VAL A O 1
ATOM 1358 N N . LEU A 1 176 ? 11.305 21.438 18.953 1 96.38 176 LEU A N 1
ATOM 1359 C CA . LEU A 1 176 ? 11.648 21.828 17.594 1 96.38 176 LEU A CA 1
ATOM 1360 C C . LEU A 1 176 ? 12.867 21.047 17.109 1 96.38 176 LEU A C 1
ATOM 1362 O O . LEU A 1 176 ? 12.898 20.594 15.953 1 96.38 176 LEU A O 1
ATOM 1366 N N . THR A 1 177 ? 13.828 20.969 17.953 1 97 177 THR A N 1
ATOM 1367 C CA . THR A 1 177 ? 15.031 20.219 17.609 1 97 177 THR A CA 1
ATOM 1368 C C . THR A 1 177 ? 14.688 18.766 17.281 1 97 177 THR A C 1
ATOM 1370 O O . THR A 1 177 ? 15.188 18.219 16.297 1 97 177 THR A O 1
ATOM 1373 N N . PHE A 1 178 ? 13.883 18.172 18.078 1 97.69 178 PHE A N 1
ATOM 1374 C CA . PHE A 1 178 ? 13.469 16.781 17.844 1 97.69 178 PHE A CA 1
ATOM 1375 C C . PHE A 1 178 ? 12.648 16.672 16.562 1 97.69 178 PHE A C 1
ATOM 1377 O O . PHE A 1 178 ? 12.828 15.734 15.789 1 97.69 178 PHE A O 1
ATOM 1384 N N . ASP A 1 179 ? 11.789 17.641 16.344 1 96.19 179 ASP A N 1
ATOM 1385 C CA . ASP A 1 179 ? 10.977 17.672 15.133 1 96.19 179 ASP A CA 1
ATOM 1386 C C . ASP A 1 179 ? 11.852 17.734 13.883 1 96.19 179 ASP A C 1
ATOM 1388 O O . ASP A 1 179 ? 11.617 16.984 12.922 1 96.19 179 ASP A O 1
ATOM 1392 N N . THR A 1 180 ? 12.805 18.562 13.945 1 94.94 180 THR A N 1
ATOM 1393 C CA . THR A 1 180 ? 13.703 18.719 12.812 1 94.94 180 THR A CA 1
ATOM 1394 C C . THR A 1 180 ? 14.5 17.438 12.562 1 94.94 180 THR A C 1
ATOM 1396 O O . THR A 1 180 ? 14.742 17.062 11.414 1 94.94 180 THR A O 1
ATOM 1399 N N . LYS A 1 181 ? 14.859 16.828 13.625 1 95.5 181 LYS A N 1
ATOM 1400 C CA . LYS A 1 181 ? 15.578 15.555 13.516 1 95.5 181 LYS A CA 1
ATOM 1401 C C . LYS A 1 181 ? 14.711 14.5 12.836 1 95.5 181 LYS A C 1
ATOM 1403 O O . LYS A 1 181 ? 15.227 13.633 12.117 1 95.5 181 LYS A O 1
ATOM 1408 N N . CYS A 1 182 ? 13.438 14.57 13.008 1 95.06 182 CYS A N 1
ATOM 1409 C CA . CYS A 1 182 ? 12.508 13.586 12.469 1 95.06 182 CYS A CA 1
ATOM 1410 C C . CYS A 1 182 ? 12.164 13.898 11.023 1 95.06 182 CYS A C 1
ATOM 1412 O O . CYS A 1 182 ? 12.109 13 10.18 1 95.06 182 CYS A O 1
ATOM 1414 N N . THR A 1 183 ? 11.984 15.18 10.68 1 92.44 183 THR A N 1
ATOM 1415 C CA . THR A 1 183 ? 11.344 15.547 9.422 1 92.44 183 THR A CA 1
ATOM 1416 C C . THR A 1 183 ? 12.375 16.062 8.422 1 92.44 183 THR A C 1
ATOM 1418 O O . THR A 1 183 ? 12.117 16.078 7.215 1 92.44 183 THR A O 1
ATOM 1421 N N . GLY A 1 184 ? 13.477 16.594 8.961 1 91.44 184 GLY A N 1
ATOM 1422 C CA . GLY A 1 184 ? 14.438 17.266 8.109 1 91.44 184 GLY A CA 1
ATOM 1423 C C . GLY A 1 184 ? 13.992 18.672 7.699 1 91.44 184 GLY A C 1
ATOM 1424 O O . GLY A 1 184 ? 14.602 19.281 6.816 1 91.44 184 GLY A O 1
ATOM 1425 N N . LEU A 1 185 ? 12.938 19.234 8.352 1 91.62 185 LEU A N 1
ATOM 1426 C CA . LEU A 1 185 ? 12.375 20.547 8.008 1 91.62 185 LEU A CA 1
ATOM 1427 C C . LEU A 1 185 ? 12.477 21.5 9.188 1 91.62 185 LEU A C 1
ATOM 1429 O O . LEU A 1 185 ? 12.508 21.078 10.344 1 91.62 185 LEU A O 1
ATOM 1433 N N . ASN A 1 186 ? 12.617 22.703 8.805 1 90.81 186 ASN A N 1
ATOM 1434 C CA . ASN A 1 186 ? 12.422 23.766 9.773 1 90.81 186 ASN A CA 1
ATOM 1435 C C . ASN A 1 186 ? 10.969 24.25 9.797 1 90.81 186 ASN A C 1
ATOM 1437 O O . ASN A 1 186 ? 10.562 25.047 8.953 1 90.81 186 ASN A O 1
ATOM 1441 N N . ARG A 1 187 ? 10.273 23.781 10.828 1 88.44 187 ARG A N 1
ATOM 1442 C CA . ARG A 1 187 ? 8.836 24.047 10.875 1 88.44 187 ARG A CA 1
ATOM 1443 C C . ARG A 1 187 ? 8.453 24.766 12.164 1 88.44 187 ARG A C 1
ATOM 1445 O O . ARG A 1 187 ? 7.438 24.453 12.781 1 88.44 187 ARG A O 1
ATOM 1452 N N . ARG A 1 188 ? 9.234 25.703 12.531 1 89.5 188 ARG A N 1
ATOM 1453 C CA . ARG A 1 188 ? 9.062 26.375 13.812 1 89.5 188 ARG A CA 1
ATOM 1454 C C . ARG A 1 188 ? 7.652 26.953 13.938 1 89.5 188 ARG A C 1
ATOM 1456 O O . ARG A 1 188 ? 6.941 26.672 14.898 1 89.5 188 ARG A O 1
ATOM 1463 N N . LYS A 1 189 ? 7.199 27.734 12.961 1 85.5 189 LYS A N 1
ATOM 1464 C CA . LYS A 1 189 ? 5.887 28.375 13.031 1 85.5 189 LYS A CA 1
ATOM 1465 C C . LYS A 1 189 ? 4.77 27.344 12.891 1 85.5 189 LYS A C 1
ATOM 1467 O O . LYS A 1 189 ? 3.762 27.406 13.602 1 85.5 189 LYS A O 1
ATOM 1472 N N . PHE A 1 190 ? 4.988 26.438 12.047 1 88.5 190 PHE A N 1
ATOM 1473 C CA . PHE A 1 190 ? 3.99 25.406 11.805 1 88.5 190 PHE A CA 1
ATOM 1474 C C . PHE A 1 190 ? 3.75 24.578 13.062 1 88.5 190 PHE A C 1
ATOM 1476 O O . PHE A 1 190 ? 2.605 24.375 13.469 1 88.5 190 PHE A O 1
ATOM 1483 N N . LEU A 1 191 ? 4.859 24.094 13.609 1 90.25 191 LEU A N 1
ATOM 1484 C CA . LEU A 1 191 ? 4.746 23.172 14.734 1 90.25 191 LEU A CA 1
ATOM 1485 C C . LEU A 1 191 ? 4.055 23.844 15.922 1 90.25 191 LEU A C 1
ATOM 1487 O O . LEU A 1 191 ? 3.238 23.219 16.594 1 90.25 191 LEU A O 1
ATOM 1491 N N . LYS A 1 192 ? 4.367 25.078 16.141 1 88.69 192 LYS A N 1
ATOM 1492 C CA . LYS A 1 192 ? 3.734 25.812 17.234 1 88.69 192 LYS A CA 1
ATOM 1493 C C . LYS A 1 192 ? 2.223 25.891 17.031 1 88.69 192 LYS A C 1
ATOM 1495 O O . LYS A 1 192 ? 1.455 25.625 17.953 1 88.69 192 LYS A O 1
ATOM 1500 N N . ALA A 1 193 ? 1.859 26.234 15.852 1 85.75 193 ALA A N 1
ATOM 1501 C CA . ALA A 1 193 ? 0.438 26.359 15.547 1 85.75 193 ALA A CA 1
ATOM 1502 C C . ALA A 1 193 ? -0.267 25.016 15.609 1 85.75 193 ALA A C 1
ATOM 1504 O O . ALA A 1 193 ? -1.396 24.906 16.094 1 85.75 193 ALA A O 1
ATOM 1505 N N . TRP A 1 194 ? 0.395 24.016 15.148 1 86.94 194 TRP A N 1
ATOM 1506 C CA . TRP A 1 194 ? -0.221 22.688 15.031 1 86.94 194 TRP A CA 1
ATOM 1507 C C . TRP A 1 194 ? -0.373 22.031 16.391 1 86.94 194 TRP A C 1
ATOM 1509 O O . TRP A 1 194 ? -1.365 21.359 16.656 1 86.94 194 TRP A O 1
ATOM 1519 N N . MET A 1 195 ? 0.605 22.281 17.25 1 87.75 195 MET A N 1
ATOM 1520 C CA . MET A 1 195 ? 0.64 21.594 18.531 1 87.75 195 MET A CA 1
ATOM 1521 C C . MET A 1 195 ? -0.238 22.312 19.547 1 87.75 195 MET A C 1
ATOM 1523 O O . MET A 1 195 ? -0.559 21.75 20.609 1 87.75 195 MET A O 1
ATOM 1527 N N . THR A 1 196 ? -0.617 23.516 19.219 1 81.38 196 THR A N 1
ATOM 1528 C CA . THR A 1 196 ? -1.478 24.25 20.125 1 81.38 196 THR A CA 1
ATOM 1529 C C . THR A 1 196 ? -2.898 23.688 20.109 1 81.38 196 THR A C 1
ATOM 1531 O O . THR A 1 196 ? -3.523 23.625 19.047 1 81.38 196 THR A O 1
ATOM 1534 N N . PRO A 1 197 ? -3.342 23.281 21.203 1 75.12 197 PRO A N 1
ATOM 1535 C CA . PRO A 1 197 ? -4.625 22.578 21.234 1 75.12 197 PRO A CA 1
ATOM 1536 C C . PRO A 1 197 ? -5.809 23.5 20.953 1 75.12 197 PRO A C 1
ATOM 1538 O O . PRO A 1 197 ? -5.777 24.688 21.312 1 75.12 197 PRO A O 1
ATOM 1541 N N . ASN A 1 198 ? -6.781 23.016 20.219 1 77.44 198 ASN A N 1
ATOM 1542 C CA . ASN A 1 198 ? -8.078 23.672 20.094 1 77.44 198 ASN A CA 1
ATOM 1543 C C . ASN A 1 198 ? -9.039 23.219 21.188 1 77.44 198 ASN A C 1
ATOM 1545 O O . ASN A 1 198 ? -10.023 23.906 21.469 1 77.44 198 ASN A O 1
ATOM 1549 N N . LYS A 1 199 ? -8.781 22.047 21.625 1 85.56 199 LYS A N 1
ATOM 1550 C CA . LYS A 1 199 ? -9.484 21.422 22.75 1 85.56 199 LYS A CA 1
ATOM 1551 C C . LYS A 1 199 ? -8.508 20.875 23.781 1 85.56 199 LYS A C 1
ATOM 1553 O O . LYS A 1 199 ? -7.531 20.219 23.438 1 85.56 199 LYS A O 1
ATOM 1558 N N . PRO A 1 200 ? -8.82 21.125 24.938 1 83.62 200 PRO A N 1
ATOM 1559 C CA . PRO A 1 200 ? -7.875 20.703 25.969 1 83.62 200 PRO A CA 1
ATOM 1560 C C . PRO A 1 200 ? -7.586 19.203 25.922 1 83.62 200 PRO A C 1
ATOM 1562 O O . PRO A 1 200 ? -6.457 18.781 26.188 1 83.62 200 PRO A O 1
ATOM 1565 N N . GLU A 1 201 ? -8.57 18.438 25.609 1 87.25 201 GLU A N 1
ATOM 1566 C CA . GLU A 1 201 ? -8.398 17 25.656 1 87.25 201 GLU A CA 1
ATOM 1567 C C . GLU A 1 201 ? -7.547 16.5 24.5 1 87.25 201 GLU A C 1
ATOM 1569 O O . GLU A 1 201 ? -7.102 15.352 24.484 1 87.25 201 GLU A O 1
ATOM 1574 N N . LEU A 1 202 ? -7.262 17.328 23.516 1 89 202 LEU A N 1
ATOM 1575 C CA . LEU A 1 202 ? -6.449 16.969 22.359 1 89 202 LEU A CA 1
ATOM 1576 C C . LEU A 1 202 ? -5.078 17.641 22.422 1 89 202 LEU A C 1
ATOM 1578 O O . LEU A 1 202 ? -4.367 17.719 21.422 1 89 202 LEU A O 1
ATOM 1582 N N . SER A 1 203 ? -4.762 18.062 23.625 1 85.31 203 SER A N 1
ATOM 1583 C CA . SER A 1 203 ? -3.477 18.719 23.797 1 85.31 203 SER A CA 1
ATOM 1584 C C . SER A 1 203 ? -2.316 17.797 23.453 1 85.31 203 SER A C 1
ATOM 1586 O O . SER A 1 203 ? -2.369 16.594 23.719 1 85.31 203 SER A O 1
ATOM 1588 N N . GLY A 1 204 ? -1.274 18.406 22.875 1 93 204 GLY A N 1
ATOM 1589 C CA . GLY A 1 204 ? -0.063 17.656 22.594 1 93 204 GLY A CA 1
ATOM 1590 C C . GLY A 1 204 ? 0.629 17.141 23.828 1 93 204 GLY A C 1
ATOM 1591 O O . GLY A 1 204 ? 0.526 17.734 24.906 1 93 204 GLY A O 1
ATOM 1592 N N . LYS A 1 205 ? 1.275 16.016 23.703 1 96.5 205 LYS A N 1
ATOM 1593 C CA . LYS A 1 205 ? 2.064 15.398 24.766 1 96.5 205 LYS A CA 1
ATOM 1594 C C . LYS A 1 205 ? 3.525 15.25 24.359 1 96.5 205 LYS A C 1
ATOM 1596 O O . LYS A 1 205 ? 3.82 14.945 23.203 1 96.5 205 LYS A O 1
ATOM 1601 N N . VAL A 1 206 ? 4.383 15.492 25.297 1 98.31 206 VAL A N 1
ATOM 1602 C CA . VAL A 1 206 ? 5.816 15.43 25.047 1 98.31 206 VAL A CA 1
ATOM 1603 C C . VAL A 1 206 ? 6.473 14.477 26.047 1 98.31 206 VAL A C 1
ATOM 1605 O O . VAL A 1 206 ? 6.227 14.57 27.25 1 98.31 206 VAL A O 1
ATOM 1608 N N . ALA A 1 207 ? 7.242 13.578 25.562 1 98.88 207 ALA A N 1
ATOM 1609 C CA . ALA A 1 207 ? 8.023 12.672 26.406 1 98.88 207 ALA A CA 1
ATOM 1610 C C . ALA A 1 207 ? 9.43 13.219 26.641 1 98.88 207 ALA A C 1
ATOM 1612 O O . ALA A 1 207 ? 10.102 13.664 25.703 1 98.88 207 ALA A O 1
ATOM 1613 N N . LEU A 1 208 ? 9.875 13.164 27.875 1 98.81 208 LEU A N 1
ATOM 1614 C CA . LEU A 1 208 ? 11.188 13.672 28.266 1 98.81 208 LEU A CA 1
ATOM 1615 C C . LEU A 1 208 ? 12.039 12.562 28.859 1 98.81 208 LEU A C 1
ATOM 1617 O O . LEU A 1 208 ? 11.531 11.688 29.562 1 98.81 208 LEU A O 1
ATOM 1621 N N . ASP A 1 209 ? 13.305 12.617 28.562 1 98 209 ASP A N 1
ATOM 1622 C CA . ASP A 1 209 ? 14.211 11.719 29.281 1 98 209 ASP A CA 1
ATOM 1623 C C . ASP A 1 209 ? 14.656 12.328 30.609 1 98 209 ASP A C 1
ATOM 1625 O O . ASP A 1 209 ? 14.156 13.383 31.016 1 98 209 ASP A O 1
ATOM 1629 N N . ASP A 1 210 ? 15.594 11.664 31.281 1 96.12 210 ASP A N 1
ATOM 1630 C CA . ASP A 1 210 ? 15.984 12.047 32.625 1 96.12 210 ASP A CA 1
ATOM 1631 C C . ASP A 1 210 ? 16.719 13.383 32.625 1 96.12 210 ASP A C 1
ATOM 1633 O O . ASP A 1 210 ? 16.812 14.039 33.688 1 96.12 210 ASP A O 1
ATOM 1637 N N . HIS A 1 211 ? 17.203 13.836 31.562 1 96.44 211 HIS A N 1
ATOM 1638 C CA . HIS A 1 211 ? 17.953 15.078 31.469 1 96.44 211 HIS A CA 1
ATOM 1639 C C . HIS A 1 211 ? 17.078 16.203 30.906 1 96.44 211 HIS A C 1
ATOM 1641 O O . HIS A 1 211 ? 17.578 17.297 30.641 1 96.44 211 HIS A O 1
ATOM 1647 N N . GLY A 1 212 ? 15.781 15.93 30.656 1 95.94 212 GLY A N 1
ATOM 1648 C CA . GLY A 1 212 ? 14.852 16.938 30.172 1 95.94 212 GLY A CA 1
ATOM 1649 C C . GLY A 1 212 ? 14.875 17.094 28.672 1 95.94 212 GLY A C 1
ATOM 1650 O O . GLY A 1 212 ? 14.289 18.047 28.125 1 95.94 212 GLY A O 1
ATOM 1651 N N . ASN A 1 213 ? 15.594 16.156 27.984 1 98.06 213 ASN A N 1
ATOM 1652 C CA . ASN A 1 213 ? 15.562 16.188 26.531 1 98.06 213 ASN A CA 1
ATOM 1653 C C . ASN A 1 213 ? 14.281 15.562 25.984 1 98.06 213 ASN A C 1
ATOM 1655 O O . ASN A 1 213 ? 13.75 14.609 26.547 1 98.06 213 ASN A O 1
ATOM 1659 N N . VAL A 1 214 ? 13.82 16.156 24.875 1 98.75 214 VAL A N 1
ATOM 1660 C CA . VAL A 1 214 ? 12.633 15.617 24.219 1 98.75 214 VAL A CA 1
ATOM 1661 C C . VAL A 1 214 ? 12.992 14.336 23.469 1 98.75 214 VAL A C 1
ATOM 1663 O O . VAL A 1 214 ? 13.93 14.328 22.656 1 98.75 214 VAL A O 1
ATOM 1666 N N . ILE A 1 215 ? 12.266 13.289 23.703 1 98.81 215 ILE A N 1
ATOM 1667 C CA . ILE A 1 215 ? 12.562 12.008 23.078 1 98.81 215 ILE A CA 1
ATOM 1668 C C . ILE A 1 215 ? 11.336 11.516 22.297 1 98.81 215 ILE A C 1
ATOM 1670 O O . ILE A 1 215 ? 11.344 10.422 21.734 1 98.81 215 ILE A O 1
ATOM 1674 N N . GLY A 1 216 ? 10.266 12.297 22.266 1 98.69 216 GLY A N 1
ATOM 1675 C CA . GLY A 1 216 ? 9.078 12.039 21.469 1 98.69 216 GLY A CA 1
ATOM 1676 C C . GLY A 1 216 ? 7.945 13.016 21.75 1 98.69 216 GLY A C 1
ATOM 1677 O O . GLY A 1 216 ? 7.953 13.703 22.781 1 98.69 216 GLY A O 1
ATOM 1678 N N . PHE A 1 217 ? 7.027 13.133 20.891 1 98.31 217 PHE A N 1
ATOM 1679 C CA . PHE A 1 217 ? 5.812 13.898 21.141 1 98.31 217 PHE A CA 1
ATOM 1680 C C . PHE A 1 217 ? 4.688 13.453 20.219 1 98.31 217 PHE A C 1
ATOM 1682 O O . PHE A 1 217 ? 4.93 12.742 19.234 1 98.31 217 PHE A O 1
ATOM 1689 N N . ILE A 1 218 ? 3.492 13.766 20.594 1 96.94 218 ILE A N 1
ATOM 1690 C CA . ILE A 1 218 ? 2.307 13.367 19.844 1 96.94 218 ILE A CA 1
ATOM 1691 C C . ILE A 1 218 ? 1.234 14.453 19.969 1 96.94 218 ILE A C 1
ATOM 1693 O O . ILE A 1 218 ? 1.177 15.164 20.969 1 96.94 218 ILE A O 1
ATOM 1697 N N . ARG A 1 219 ? 0.491 14.57 18.938 1 94.25 219 ARG A N 1
ATOM 1698 C CA . ARG A 1 219 ? -0.719 15.391 18.953 1 94.25 219 ARG A CA 1
ATOM 1699 C C . ARG A 1 219 ? -1.854 14.695 18.203 1 94.25 219 ARG A C 1
ATOM 1701 O O . ARG A 1 219 ? -1.659 14.195 17.094 1 94.25 219 ARG A O 1
ATOM 1708 N N . LEU A 1 220 ? -3 14.664 18.812 1 93.75 220 LEU A N 1
ATOM 1709 C CA . LEU A 1 220 ? -4.191 14.141 18.156 1 93.75 220 LEU A CA 1
ATOM 1710 C C . LEU A 1 220 ? -4.98 15.266 17.484 1 93.75 220 LEU A C 1
ATOM 1712 O O . LEU A 1 220 ? -5.086 16.359 18.031 1 93.75 220 LEU A O 1
ATOM 1716 N N . SER A 1 221 ? -5.445 15 16.328 1 90.44 221 SER A N 1
ATOM 1717 C CA . SER A 1 221 ? -6.324 15.93 15.625 1 90.44 221 SER A CA 1
ATOM 1718 C C . SER A 1 221 ? -7.621 15.258 15.195 1 90.44 221 SER A C 1
ATOM 1720 O O . SER A 1 221 ? -7.66 14.039 15.008 1 90.44 221 SER A O 1
ATOM 1722 N N . GLU A 1 222 ? -8.641 16.078 15.039 1 92 222 GLU A N 1
ATOM 1723 C CA . GLU A 1 222 ? -9.938 15.586 14.609 1 92 222 GLU A CA 1
ATOM 1724 C C . GLU A 1 222 ? -10.102 15.711 13.094 1 92 222 GLU A C 1
ATOM 1726 O O . GLU A 1 222 ? -9.961 16.797 12.539 1 92 222 GLU A O 1
ATOM 1731 N N . GLY A 1 223 ? -10.328 14.594 12.484 1 90.31 223 GLY A N 1
ATOM 1732 C CA . GLY A 1 223 ? -10.656 14.586 11.07 1 90.31 223 GLY A CA 1
ATOM 1733 C C . GLY A 1 223 ? -12.141 14.438 10.797 1 90.31 223 GLY A C 1
ATOM 1734 O O . GLY A 1 223 ? -12.961 14.602 11.695 1 90.31 223 GLY A O 1
ATOM 1735 N N . PRO A 1 224 ? -12.477 14.25 9.602 1 91.31 224 PRO A N 1
ATOM 1736 C CA . PRO A 1 224 ? -13.891 14.055 9.273 1 91.31 224 PRO A CA 1
ATOM 1737 C C . PRO A 1 224 ? -14.453 12.742 9.805 1 91.31 224 PRO A C 1
ATOM 1739 O O . PRO A 1 224 ? -13.688 11.828 10.125 1 91.31 224 PRO A O 1
ATOM 1742 N N . LYS A 1 225 ? -15.812 12.703 9.961 1 92.94 225 LYS A N 1
ATOM 1743 C CA . LYS A 1 225 ? -16.547 11.492 10.312 1 92.94 225 LYS A CA 1
ATOM 1744 C C . LYS A 1 225 ? -16.094 10.953 11.672 1 92.94 225 LYS A C 1
ATOM 1746 O O . LYS A 1 225 ? -15.922 9.75 11.836 1 92.94 225 LYS A O 1
ATOM 1751 N N . ARG A 1 226 ? -15.75 11.891 12.602 1 95.12 226 ARG A N 1
ATOM 1752 C CA . ARG A 1 226 ? -15.367 11.562 13.969 1 95.12 226 ARG A CA 1
ATOM 1753 C C . ARG A 1 226 ? -14.117 10.695 14 1 95.12 226 ARG A C 1
ATOM 1755 O O . ARG A 1 226 ? -14.055 9.703 14.734 1 95.12 226 ARG A O 1
ATOM 1762 N N . ARG A 1 227 ? -13.234 11.055 13.133 1 94.81 227 ARG A N 1
ATOM 1763 C CA . ARG A 1 227 ? -11.938 10.391 13.078 1 94.81 227 ARG A CA 1
ATOM 1764 C C . ARG A 1 227 ? -10.891 11.148 13.891 1 94.81 227 ARG A C 1
ATOM 1766 O O . ARG A 1 227 ? -10.867 12.383 13.883 1 94.81 227 ARG A O 1
ATOM 1773 N N . LEU A 1 228 ? -10.055 10.375 14.539 1 94.62 228 LEU A N 1
ATOM 1774 C CA . LEU A 1 228 ? -8.898 10.945 15.219 1 94.62 228 LEU A CA 1
ATOM 1775 C C . LEU A 1 228 ? -7.609 10.562 14.5 1 94.62 228 LEU A C 1
ATOM 1777 O O . LEU A 1 228 ? -7.453 9.422 14.062 1 94.62 228 LEU A O 1
ATOM 1781 N N . VAL A 1 229 ? -6.703 11.477 14.406 1 92.88 229 VAL A N 1
ATOM 1782 C CA . VAL A 1 229 ? -5.426 11.258 13.742 1 92.88 229 VAL A CA 1
ATOM 1783 C C . VAL A 1 229 ? -4.281 11.617 14.68 1 92.88 229 VAL A C 1
ATOM 1785 O O . VAL A 1 229 ? -4.172 12.766 15.125 1 92.88 229 VAL A O 1
ATOM 1788 N N . PRO A 1 230 ? -3.447 10.664 15.008 1 93.5 230 PRO A N 1
ATOM 1789 C CA . PRO A 1 230 ? -2.287 10.977 15.844 1 93.5 230 PRO A CA 1
ATOM 1790 C C . PRO A 1 230 ? -1.117 11.539 15.039 1 93.5 230 PRO A C 1
ATOM 1792 O O . PRO A 1 230 ? -0.099 10.867 14.867 1 93.5 230 PRO A O 1
ATOM 1795 N N . GLY A 1 231 ? -1.223 12.742 14.516 1 88.88 231 GLY A N 1
ATOM 1796 C CA . GLY A 1 231 ? -0.165 13.344 13.727 1 88.88 231 GLY A CA 1
ATOM 1797 C C . GLY A 1 231 ? 0.134 14.773 14.125 1 88.88 231 GLY A C 1
ATOM 1798 O O . GLY A 1 231 ? -0.744 15.641 14.055 1 88.88 231 GLY A O 1
ATOM 1799 N N . PRO A 1 232 ? 1.403 15.078 14.547 1 93 232 PRO A N 1
ATOM 1800 C CA . PRO A 1 232 ? 2.604 14.242 14.523 1 93 232 PRO A CA 1
ATOM 1801 C C . PRO A 1 232 ? 2.652 13.25 15.68 1 93 232 PRO A C 1
ATOM 1803 O O . PRO A 1 232 ? 2.16 13.539 16.766 1 93 232 PRO A O 1
ATOM 1806 N N . TRP A 1 233 ? 3.143 12.094 15.43 1 96.69 233 TRP A N 1
ATOM 1807 C CA . TRP A 1 233 ? 3.504 11.07 16.391 1 96.69 233 TRP A CA 1
ATOM 1808 C C . TRP A 1 233 ? 4.926 10.57 16.156 1 96.69 233 TRP A C 1
ATOM 1810 O O . TRP A 1 233 ? 5.156 9.688 15.336 1 96.69 233 TRP A O 1
ATOM 1820 N N . PHE A 1 234 ? 5.895 11.234 16.891 1 97.75 234 PHE A N 1
ATOM 1821 C CA . PHE A 1 234 ? 7.324 10.992 16.75 1 97.75 234 PHE A CA 1
ATOM 1822 C C . PHE A 1 234 ? 7.918 10.477 18.062 1 97.75 234 PHE A C 1
ATOM 1824 O O . PHE A 1 234 ? 7.551 10.945 19.141 1 97.75 234 PHE A O 1
ATOM 1831 N N . ALA A 1 235 ? 8.812 9.516 17.984 1 98.69 235 ALA A N 1
ATOM 1832 C CA . ALA A 1 235 ? 9.445 8.969 19.188 1 98.69 235 ALA A CA 1
ATOM 1833 C C . ALA A 1 235 ? 10.758 8.273 18.828 1 98.69 235 ALA A C 1
ATOM 1835 O O . ALA A 1 235 ? 10.914 7.73 17.734 1 98.69 235 ALA A O 1
ATOM 1836 N N . LYS A 1 236 ? 11.648 8.25 19.734 1 98.31 236 LYS A N 1
ATOM 1837 C CA . LYS A 1 236 ? 12.961 7.637 19.547 1 98.31 236 LYS A CA 1
ATOM 1838 C C . LYS A 1 236 ? 12.844 6.121 19.406 1 98.31 236 LYS A C 1
ATOM 1840 O O . LYS A 1 236 ? 13.695 5.48 18.797 1 98.31 236 LYS A O 1
ATOM 1845 N N . ASP A 1 237 ? 11.836 5.598 20.062 1 97.5 237 ASP A N 1
ATOM 1846 C CA . ASP A 1 237 ? 11.656 4.152 19.953 1 97.5 237 ASP A CA 1
ATOM 1847 C C . ASP A 1 237 ? 10.195 3.766 20.203 1 97.5 237 ASP A C 1
ATOM 1849 O O . ASP A 1 237 ? 9.352 4.629 20.453 1 97.5 237 ASP A O 1
ATOM 1853 N N . LYS A 1 238 ? 9.93 2.51 20.094 1 97.75 238 LYS A N 1
ATOM 1854 C CA . LYS A 1 238 ? 8.562 1.991 20.109 1 97.75 238 LYS A CA 1
ATOM 1855 C C . LYS A 1 238 ? 7.91 2.195 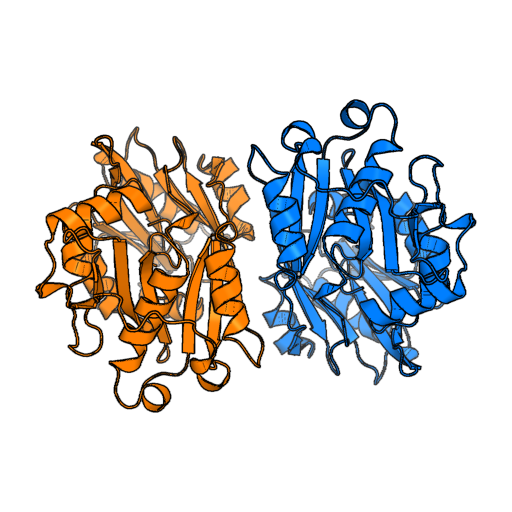21.469 1 97.75 238 LYS A C 1
ATOM 1857 O O . LYS A 1 238 ? 6.738 2.57 21.547 1 97.75 238 LYS A O 1
ATOM 1862 N N . LEU A 1 239 ? 8.633 1.918 22.531 1 98.56 239 LEU A N 1
ATOM 1863 C CA . LEU A 1 239 ? 8.055 2.016 23.859 1 98.56 239 LEU A CA 1
ATOM 1864 C C . LEU A 1 239 ? 7.637 3.449 24.172 1 98.56 239 LEU A C 1
ATOM 1866 O O . LEU A 1 239 ? 6.562 3.684 24.734 1 98.56 239 LEU A O 1
ATOM 1870 N N . ILE A 1 240 ? 8.469 4.426 23.828 1 98.75 240 ILE A N 1
ATOM 1871 C CA . ILE A 1 240 ? 8.133 5.836 24 1 98.75 240 ILE A CA 1
ATOM 1872 C C . ILE A 1 240 ? 6.895 6.172 23.156 1 98.75 240 ILE A C 1
ATOM 1874 O O . ILE A 1 240 ? 5.969 6.82 23.656 1 98.75 240 ILE A O 1
ATOM 1878 N N . ALA A 1 241 ? 6.871 5.707 21.922 1 98.75 241 ALA A N 1
ATOM 1879 C CA . ALA A 1 241 ? 5.77 5.984 21 1 98.75 241 ALA A CA 1
ATOM 1880 C C . ALA A 1 241 ? 4.449 5.461 21.547 1 98.75 241 ALA A C 1
ATOM 1882 O O . ALA A 1 241 ? 3.451 6.188 21.594 1 98.75 241 ALA A O 1
ATOM 1883 N N . THR A 1 242 ? 4.48 4.207 21.969 1 98.69 242 THR A N 1
ATOM 1884 C CA . THR A 1 242 ? 3.24 3.592 22.438 1 98.69 242 THR A CA 1
ATOM 1885 C C . THR A 1 242 ? 2.779 4.223 23.75 1 98.69 242 THR A C 1
ATOM 1887 O O . THR A 1 242 ? 1.579 4.367 23.984 1 98.69 242 THR A O 1
ATOM 1890 N N . THR A 1 243 ? 3.709 4.617 24.609 1 98.69 243 THR A N 1
ATOM 1891 C CA . THR A 1 243 ? 3.355 5.324 25.844 1 98.69 243 THR A CA 1
ATOM 1892 C C . THR A 1 243 ? 2.682 6.656 25.516 1 98.69 243 THR A C 1
ATOM 1894 O O . THR A 1 243 ? 1.673 7.012 26.141 1 98.69 243 THR A O 1
ATOM 1897 N N . LEU A 1 244 ? 3.201 7.367 24.578 1 98.56 244 LEU A N 1
ATOM 1898 C CA . LEU A 1 244 ? 2.633 8.641 24.141 1 98.56 244 LEU A CA 1
ATOM 1899 C C . LEU A 1 244 ? 1.228 8.453 23.594 1 98.56 244 LEU A C 1
ATOM 1901 O O . LEU A 1 244 ? 0.312 9.203 23.922 1 98.56 244 LEU A O 1
ATOM 1905 N N . LEU A 1 245 ? 1.066 7.48 22.703 1 98.25 245 LEU A N 1
ATOM 1906 C CA . LEU A 1 245 ? -0.235 7.23 22.094 1 98.25 245 LEU A CA 1
ATOM 1907 C C . LEU A 1 245 ? -1.279 6.902 23.156 1 98.25 245 LEU A C 1
ATOM 1909 O O . LEU A 1 245 ? -2.373 7.473 23.156 1 98.25 245 LEU A O 1
ATOM 1913 N N . LYS A 1 246 ? -0.905 6.012 24.047 1 97.75 246 LYS A N 1
ATOM 1914 C CA . LYS A 1 246 ? -1.828 5.645 25.109 1 97.75 246 LYS A CA 1
ATOM 1915 C C . LYS A 1 246 ? -2.18 6.855 25.984 1 97.75 246 LYS A C 1
ATOM 1917 O O . LYS A 1 246 ? -3.35 7.078 26.297 1 97.75 246 LYS A O 1
ATOM 1922 N N . SER A 1 247 ? -1.185 7.574 26.359 1 96.75 247 SER A N 1
ATOM 1923 C CA . SER A 1 247 ? -1.398 8.766 27.188 1 96.75 247 SER A CA 1
ATOM 1924 C C . SER A 1 247 ? -2.348 9.742 26.5 1 96.75 247 SER A C 1
ATOM 1926 O O . SER A 1 247 ? -3.248 10.289 27.125 1 96.75 247 SER A O 1
ATOM 1928 N N . ALA A 1 248 ? -2.143 10.008 25.234 1 96.5 248 ALA A N 1
ATOM 1929 C CA . ALA A 1 248 ? -2.971 10.945 24.469 1 96.5 248 ALA A CA 1
ATOM 1930 C C . ALA A 1 248 ? -4.414 10.461 24.391 1 96.5 248 ALA A C 1
ATOM 1932 O O . ALA A 1 248 ? -5.348 11.227 24.641 1 96.5 248 ALA A O 1
ATOM 1933 N N . LEU A 1 249 ? -4.602 9.203 24.094 1 96.88 249 LEU A N 1
ATOM 1934 C CA . LEU A 1 249 ? -5.945 8.664 23.922 1 96.88 249 LEU A CA 1
ATOM 1935 C C . LEU A 1 249 ? -6.668 8.57 25.266 1 96.88 249 LEU A C 1
ATOM 1937 O O . LEU A 1 249 ? -7.871 8.828 25.344 1 96.88 249 LEU A O 1
ATOM 1941 N N . ASP A 1 250 ? -5.957 8.234 26.297 1 94.81 250 ASP A N 1
ATOM 1942 C CA . ASP A 1 250 ? -6.535 8.133 27.625 1 94.81 250 ASP A CA 1
ATOM 1943 C C . ASP A 1 250 ? -7.016 9.5 28.109 1 94.81 250 ASP A C 1
ATOM 1945 O O . ASP A 1 250 ? -7.859 9.586 29.016 1 94.81 250 ASP A O 1
ATOM 1949 N N . SER A 1 251 ? -6.477 10.523 27.609 1 93.44 251 SER A N 1
ATOM 1950 C CA . SER A 1 251 ? -6.836 11.875 28.031 1 93.44 251 SER A CA 1
ATOM 1951 C C . SER A 1 251 ? -8.195 12.281 27.484 1 93.44 251 SER A C 1
ATOM 1953 O O . SER A 1 251 ? -8.758 13.305 27.891 1 93.44 251 SER A O 1
ATOM 1955 N N . ILE A 1 252 ? -8.742 11.539 26.594 1 95.25 252 ILE A N 1
ATOM 1956 C CA . ILE A 1 252 ? -10.023 11.867 25.969 1 95.25 252 ILE A CA 1
ATOM 1957 C C . ILE A 1 252 ? -11.156 11.156 26.719 1 95.25 252 ILE A C 1
ATOM 1959 O O . ILE A 1 252 ? -11.305 9.938 26.625 1 95.25 252 ILE A O 1
ATOM 1963 N N . PRO A 1 253 ? -11.938 11.922 27.406 1 94.12 253 PRO A N 1
ATOM 1964 C CA . PRO A 1 253 ? -13.086 11.281 28.047 1 94.12 253 PRO A CA 1
ATOM 1965 C C . PRO A 1 253 ? -14.078 10.711 27.047 1 94.12 253 PRO A C 1
ATOM 1967 O O . PRO A 1 253 ? -14.328 11.312 26 1 94.12 253 PRO A O 1
ATOM 1970 N N . ASN A 1 254 ? -14.648 9.609 27.281 1 94.88 254 ASN A N 1
ATOM 1971 C CA . ASN A 1 254 ? -15.656 8.969 26.453 1 94.88 254 ASN A CA 1
ATOM 1972 C C . ASN A 1 254 ? -15.164 8.805 25.016 1 94.88 254 ASN A C 1
ATOM 1974 O O . ASN A 1 254 ? -15.891 9.125 24.062 1 94.88 254 ASN A O 1
ATOM 1978 N N . LEU A 1 255 ? -13.891 8.438 24.891 1 96.12 255 LEU A N 1
ATOM 1979 C CA . LEU A 1 255 ? -13.211 8.289 23.609 1 96.12 255 LEU A CA 1
ATOM 1980 C C . LEU A 1 255 ? -14.086 7.543 22.609 1 96.12 255 LEU A C 1
ATOM 1982 O O . LEU A 1 255 ? -14.344 8.039 21.5 1 96.12 255 LEU A O 1
ATOM 1986 N N . TYR A 1 256 ? -14.734 6.43 23.016 1 95.06 256 TYR A N 1
ATOM 1987 C CA . TYR A 1 256 ? -15.445 5.523 22.125 1 95.06 256 TYR A CA 1
ATOM 1988 C C . TYR A 1 256 ? -16.812 6.09 21.75 1 95.06 256 TYR A C 1
ATOM 1990 O O . TYR A 1 256 ? -17.438 5.641 20.781 1 95.06 256 TYR A O 1
ATOM 1998 N N . HIS A 1 257 ? -17.266 7.023 22.516 1 95.62 257 HIS A N 1
ATOM 1999 C CA . HIS A 1 257 ? -18.516 7.703 22.188 1 95.62 257 HIS A CA 1
ATOM 2000 C C . HIS A 1 257 ? -18.266 8.898 21.281 1 95.62 257 HIS A C 1
ATOM 2002 O O . HIS A 1 257 ? -19.094 9.211 20.406 1 95.62 257 HIS A O 1
ATOM 2008 N N . LYS A 1 258 ? -17.172 9.531 21.484 1 95.81 258 LYS A N 1
ATOM 2009 C CA . LYS A 1 258 ? -16.891 10.773 20.781 1 95.81 258 LYS A CA 1
ATOM 2010 C C . LYS A 1 258 ? -16.344 10.5 19.375 1 95.81 258 LYS A C 1
ATOM 2012 O O . LYS A 1 258 ? -16.578 11.281 18.453 1 95.81 258 LYS A O 1
ATOM 2017 N N . TYR A 1 259 ? -15.617 9.43 19.266 1 97.19 259 TYR A N 1
ATOM 2018 C CA . TYR A 1 259 ? -14.945 9.164 18 1 97.19 259 TYR A CA 1
ATOM 2019 C C . TYR A 1 259 ? -15.266 7.766 17.484 1 97.19 259 TYR A C 1
ATOM 2021 O O . TYR A 1 259 ? -15.664 6.891 18.266 1 97.19 259 TYR A O 1
ATOM 2029 N N . GLU A 1 260 ? -15.078 7.605 16.156 1 97.44 260 GLU A N 1
ATOM 2030 C CA . GLU A 1 260 ? -15.453 6.355 15.492 1 97.44 260 GLU A CA 1
ATOM 2031 C C . GLU A 1 260 ? -14.219 5.582 15.031 1 97.44 260 GLU A C 1
ATOM 2033 O O . GLU A 1 260 ? -14.242 4.352 14.953 1 97.44 260 GLU A O 1
ATOM 2038 N N . SER A 1 261 ? -13.188 6.309 14.703 1 97.12 261 SER A N 1
ATOM 2039 C CA . SER A 1 261 ? -12.039 5.629 14.109 1 97.12 261 SER A CA 1
ATOM 2040 C C . SER A 1 261 ? -10.75 6.398 14.359 1 97.12 261 SER A C 1
ATOM 2042 O O . SER A 1 261 ? -10.781 7.562 14.758 1 97.12 261 SER A O 1
ATOM 2044 N N . LEU A 1 262 ? -9.664 5.672 14.258 1 96.81 262 LEU A N 1
ATOM 2045 C CA . LEU A 1 262 ? -8.328 6.242 14.188 1 96.81 262 LEU A CA 1
ATOM 2046 C C . LEU A 1 262 ? -7.762 6.133 12.773 1 96.81 262 LEU A C 1
ATOM 2048 O O . LEU A 1 262 ? -7.949 5.117 12.102 1 96.81 262 LEU A O 1
ATOM 2052 N N . ARG A 1 263 ? -7.18 7.184 12.312 1 95 263 ARG A N 1
ATOM 2053 C CA . ARG A 1 263 ? -6.449 7.168 11.047 1 95 263 ARG A CA 1
ATOM 2054 C C . ARG A 1 263 ? -4.945 7.289 11.289 1 95 263 ARG A C 1
ATOM 2056 O O . ARG A 1 263 ? -4.48 8.281 11.844 1 95 263 ARG A O 1
ATOM 2063 N N . PHE A 1 264 ? -4.25 6.285 10.867 1 94.81 264 PHE A N 1
ATOM 2064 C CA . PHE A 1 264 ? -2.791 6.297 10.914 1 94.81 264 PHE A CA 1
ATOM 2065 C C . PHE A 1 264 ? -2.205 6.527 9.531 1 94.81 264 PHE A C 1
ATOM 2067 O O . PHE A 1 264 ? -2.754 6.059 8.531 1 94.81 264 PHE A O 1
ATOM 2074 N N . ILE A 1 265 ? -1.15 7.238 9.5 1 93.38 265 ILE A N 1
ATOM 2075 C CA . ILE A 1 265 ? -0.394 7.488 8.281 1 93.38 265 ILE A CA 1
ATOM 2076 C C . ILE A 1 265 ? 1.102 7.375 8.57 1 93.38 265 ILE A C 1
ATOM 2078 O O . ILE A 1 265 ? 1.71 8.305 9.109 1 93.38 265 ILE A O 1
ATOM 2082 N N . THR A 1 266 ? 1.717 6.25 8.164 1 92.44 266 THR A N 1
ATOM 2083 C CA . THR A 1 266 ? 3.078 5.926 8.578 1 92.44 266 THR A CA 1
ATOM 2084 C C . THR A 1 266 ? 3.912 5.469 7.387 1 92.44 266 THR A C 1
ATOM 2086 O O . THR A 1 266 ? 3.367 5.164 6.324 1 92.44 266 THR A O 1
ATOM 2089 N N . TYR A 1 267 ? 5.203 5.574 7.574 1 90.88 267 TYR A N 1
ATOM 2090 C CA . TYR A 1 267 ? 6.086 4.957 6.594 1 90.88 267 TYR A CA 1
ATOM 2091 C C . TYR A 1 267 ? 6.102 3.441 6.742 1 90.88 267 TYR A C 1
ATOM 2093 O O . TYR A 1 267 ? 6.227 2.924 7.855 1 90.88 267 TYR A O 1
ATOM 2101 N N . ILE A 1 268 ? 6.004 2.768 5.621 1 87.81 268 ILE A N 1
ATOM 2102 C CA . ILE A 1 268 ? 6.012 1.309 5.648 1 87.81 268 ILE A CA 1
ATOM 2103 C C . ILE A 1 268 ? 7.328 0.811 6.238 1 87.81 268 ILE A C 1
ATOM 2105 O O . ILE A 1 268 ? 7.371 -0.239 6.887 1 87.81 268 ILE A O 1
ATOM 2109 N N . SER A 1 269 ? 8.414 1.579 6.105 1 85.94 269 SER A N 1
ATOM 2110 C CA . SER A 1 269 ? 9.734 1.187 6.578 1 85.94 269 SER A CA 1
ATOM 2111 C C . SER A 1 269 ? 9.828 1.283 8.094 1 85.94 269 SER A C 1
ATOM 2113 O O . SER A 1 269 ? 10.773 0.76 8.695 1 85.94 269 SER A O 1
ATOM 2115 N N . ASN A 1 270 ? 8.945 2.053 8.711 1 90.56 270 ASN A N 1
ATOM 2116 C CA . ASN A 1 270 ? 8.891 2.025 10.164 1 90.56 270 ASN A CA 1
ATOM 2117 C C . ASN A 1 270 ? 8.156 0.79 10.68 1 90.56 270 ASN A C 1
ATOM 2119 O O . ASN A 1 270 ? 6.973 0.863 11.016 1 90.56 270 ASN A O 1
ATOM 2123 N N . THR A 1 271 ? 8.875 -0.259 10.812 1 86.44 271 THR A N 1
ATOM 2124 C CA . THR A 1 271 ? 8.289 -1.553 11.133 1 86.44 271 THR A CA 1
ATOM 2125 C C . THR A 1 271 ? 7.715 -1.548 12.547 1 86.44 271 THR A C 1
ATOM 2127 O O . THR A 1 271 ? 6.742 -2.248 12.836 1 86.44 271 THR A O 1
ATOM 2130 N N . ALA A 1 272 ? 8.297 -0.737 13.414 1 92.06 272 ALA A N 1
ATOM 2131 C CA . ALA A 1 272 ? 7.773 -0.636 14.781 1 92.06 272 ALA A CA 1
ATOM 2132 C C . ALA A 1 272 ? 6.379 -0.012 14.789 1 92.06 272 ALA A C 1
ATOM 2134 O O . ALA A 1 272 ? 5.484 -0.491 15.484 1 92.06 272 ALA A O 1
ATOM 2135 N N . ALA A 1 273 ? 6.191 1.038 14 1 94 273 ALA A N 1
ATOM 2136 C CA . ALA A 1 273 ? 4.879 1.668 13.891 1 94 273 ALA A CA 1
ATOM 2137 C C . ALA A 1 273 ? 3.859 0.703 13.289 1 94 273 ALA A C 1
ATOM 2139 O O . ALA A 1 273 ? 2.75 0.561 13.812 1 94 273 ALA A O 1
ATOM 2140 N N . MET A 1 274 ? 4.285 0.046 12.227 1 89.81 274 MET A N 1
ATOM 2141 C CA . MET A 1 274 ? 3.414 -0.904 11.539 1 89.81 274 MET A CA 1
ATOM 2142 C C . MET A 1 274 ? 2.967 -2.012 12.484 1 89.81 274 MET A C 1
ATOM 2144 O O . MET A 1 274 ? 1.783 -2.352 12.539 1 89.81 274 MET A O 1
ATOM 2148 N N . GLN A 1 275 ? 3.904 -2.525 13.203 1 89.31 275 GLN A N 1
ATOM 2149 C CA . GLN A 1 275 ? 3.605 -3.596 14.148 1 89.31 275 GLN A CA 1
ATOM 2150 C C . GLN A 1 275 ? 2.672 -3.109 15.25 1 89.31 275 GLN A C 1
ATOM 2152 O O . GLN A 1 275 ? 1.759 -3.83 15.664 1 89.31 275 GLN A O 1
ATOM 2157 N N . THR A 1 276 ? 2.916 -1.933 15.758 1 94.94 276 THR A N 1
ATOM 2158 C CA . THR A 1 276 ? 2.072 -1.354 16.797 1 94.94 276 THR A CA 1
ATOM 2159 C C . THR A 1 276 ? 0.623 -1.264 16.328 1 94.94 276 THR A C 1
ATOM 2161 O O . THR A 1 276 ? -0.292 -1.687 17.047 1 94.94 276 THR A O 1
ATOM 2164 N N . ILE A 1 277 ? 0.417 -0.77 15.18 1 94.25 277 ILE A N 1
ATOM 2165 C CA . ILE A 1 277 ? -0.921 -0.586 14.625 1 94.25 277 ILE A CA 1
ATOM 2166 C C . ILE A 1 277 ? -1.579 -1.945 14.406 1 94.25 277 ILE A C 1
ATOM 2168 O O . ILE A 1 277 ? -2.76 -2.129 14.711 1 94.25 277 ILE A O 1
ATOM 2172 N N . ASP A 1 278 ? -0.815 -2.873 13.93 1 88.88 278 ASP A N 1
ATOM 2173 C CA . ASP A 1 278 ? -1.34 -4.215 13.711 1 88.88 278 ASP A CA 1
ATOM 2174 C C . ASP A 1 278 ? -1.716 -4.883 15.031 1 88.88 278 ASP A C 1
ATOM 2176 O O . ASP A 1 278 ? -2.75 -5.543 15.125 1 88.88 278 ASP A O 1
ATOM 2180 N N . ASP A 1 279 ? -0.845 -4.707 16.016 1 91.31 279 ASP A N 1
ATOM 2181 C CA . ASP A 1 279 ? -1.058 -5.34 17.312 1 91.31 279 ASP A CA 1
ATOM 2182 C C . ASP A 1 279 ? -2.352 -4.848 17.953 1 91.31 279 ASP A C 1
ATOM 2184 O O . ASP A 1 279 ? -3.059 -5.621 18.609 1 91.31 279 ASP A O 1
ATOM 2188 N N . ILE A 1 280 ? -2.658 -3.629 17.766 1 95.88 280 ILE A N 1
ATOM 2189 C CA . ILE A 1 280 ? -3.816 -3.098 18.484 1 95.88 280 ILE A CA 1
ATOM 2190 C C . ILE A 1 280 ? -5.082 -3.346 17.656 1 95.88 280 ILE A C 1
ATOM 2192 O O . ILE A 1 280 ? -6.195 -3.176 18.172 1 95.88 280 ILE A O 1
ATOM 2196 N N . THR A 1 281 ? -4.926 -3.586 16.375 1 93.12 281 THR A N 1
ATOM 2197 C CA . THR A 1 281 ? -6.07 -3.922 15.523 1 93.12 281 THR A CA 1
ATOM 2198 C C . THR A 1 281 ? -6.469 -5.383 15.711 1 93.12 281 THR A C 1
ATOM 2200 O O . THR A 1 281 ? -5.895 -6.273 15.086 1 93.12 281 THR A O 1
ATOM 2203 N N . VAL A 1 282 ? -7.449 -5.652 16.453 1 90.62 282 VAL A N 1
ATOM 2204 C CA . VAL A 1 282 ? -7.699 -7.016 16.906 1 90.62 282 VAL A CA 1
ATOM 2205 C C . VAL A 1 282 ? -8.852 -7.621 16.094 1 90.62 282 VAL A C 1
ATOM 2207 O O . VAL A 1 282 ? -9.094 -8.828 16.172 1 90.62 282 VAL A O 1
ATOM 2210 N N . SER A 1 283 ? -9.578 -6.801 15.398 1 85.56 283 SER A N 1
ATOM 2211 C CA . SER A 1 283 ? -10.656 -7.262 14.531 1 85.56 283 SER A CA 1
ATOM 2212 C C . SER A 1 283 ? -10.891 -6.289 13.375 1 85.56 283 SER A C 1
ATOM 2214 O O . SER A 1 283 ? -10.281 -5.219 13.328 1 85.56 283 SER A O 1
ATOM 2216 N N . GLY A 1 284 ? -11.672 -6.688 12.422 1 81.25 284 GLY A N 1
ATOM 2217 C CA . GLY A 1 284 ? -12.016 -5.824 11.297 1 81.25 284 GLY A CA 1
ATOM 2218 C C . GLY A 1 284 ? -10.875 -5.668 10.305 1 81.25 284 GLY A C 1
ATOM 2219 O O . GLY A 1 284 ? -9.75 -6.086 10.57 1 81.25 284 GLY A O 1
ATOM 2220 N N . THR A 1 285 ? -11.188 -5.086 9.133 1 80.81 285 THR A N 1
ATOM 2221 C CA . THR A 1 285 ? -10.211 -4.797 8.094 1 80.81 285 THR A CA 1
ATOM 2222 C C . THR A 1 285 ? -10.055 -3.291 7.898 1 80.81 285 THR A C 1
ATOM 2224 O O . THR A 1 285 ? -11.023 -2.605 7.547 1 80.81 285 THR A O 1
ATOM 2227 N N . PRO A 1 286 ? -8.852 -2.869 8.172 1 88 286 PRO A N 1
ATOM 2228 C CA . PRO A 1 286 ? -8.648 -1.433 7.973 1 88 286 PRO A CA 1
ATOM 2229 C C . PRO A 1 286 ? -8.844 -1.006 6.52 1 88 286 PRO A C 1
ATOM 2231 O O . PRO A 1 286 ? -8.633 -1.805 5.605 1 88 286 PRO A O 1
ATOM 2234 N N . ILE A 1 287 ? -9.273 0.21 6.328 1 86.5 287 ILE A N 1
ATOM 2235 C CA . ILE A 1 287 ? -9.164 0.851 5.02 1 86.5 287 ILE A CA 1
ATOM 2236 C C . ILE A 1 287 ? -7.738 1.337 4.801 1 86.5 287 ILE A C 1
ATOM 2238 O O . ILE A 1 287 ? -7.16 2.004 5.66 1 86.5 287 ILE A O 1
ATOM 2242 N N . MET A 1 288 ? -7.199 0.966 3.689 1 89.62 288 MET A N 1
ATOM 2243 C CA . MET A 1 288 ? -5.789 1.276 3.48 1 89.62 288 MET A CA 1
ATOM 2244 C C . MET A 1 288 ? -5.582 2.004 2.156 1 89.62 288 MET A C 1
ATOM 2246 O O . MET A 1 288 ? -6.289 1.742 1.183 1 89.62 288 MET A O 1
ATOM 2250 N N . LYS A 1 289 ? -4.574 2.887 2.189 1 88.38 289 LYS A N 1
ATOM 2251 C CA . LYS A 1 289 ? -4.129 3.6 0.996 1 88.38 289 LYS A CA 1
ATOM 2252 C C . LYS A 1 289 ? -2.611 3.736 0.969 1 88.38 289 LYS A C 1
ATOM 2254 O O . LYS A 1 289 ? -1.988 4.012 1.998 1 88.38 289 LYS A O 1
ATOM 2259 N N . LEU A 1 290 ? -2.059 3.447 -0.177 1 89.88 290 LEU A N 1
ATOM 2260 C CA . LEU A 1 290 ? -0.623 3.59 -0.387 1 89.88 290 LEU A CA 1
ATOM 2261 C C . LEU A 1 290 ? -0.303 4.906 -1.086 1 89.88 290 LEU A C 1
ATOM 2263 O O . LEU A 1 290 ? -0.983 5.289 -2.041 1 89.88 290 LEU A O 1
ATOM 2267 N N . MET A 1 291 ? 0.659 5.617 -0.56 1 90.75 291 MET A N 1
ATOM 2268 C CA . MET A 1 291 ? 1.084 6.891 -1.131 1 90.75 291 MET A CA 1
ATOM 2269 C C . MET A 1 291 ? 2.605 6.984 -1.187 1 90.75 291 MET A C 1
ATOM 2271 O O . MET A 1 291 ? 3.303 6.191 -0.547 1 90.75 291 MET A O 1
ATOM 2275 N N . PHE A 1 292 ? 3.086 7.984 -1.93 1 90.5 292 PHE A N 1
ATOM 2276 C CA . PHE A 1 292 ? 4.516 8.188 -2.131 1 90.5 292 PHE A CA 1
ATOM 2277 C C . PHE A 1 292 ? 4.875 9.664 -2.023 1 90.5 292 PHE A C 1
ATOM 2279 O O . PHE A 1 292 ? 4.227 10.508 -2.639 1 90.5 292 PHE A O 1
ATOM 2286 N N . GLY A 1 293 ? 5.867 9.945 -1.174 1 91.12 293 GLY A N 1
ATOM 2287 C CA . GLY A 1 293 ? 6.484 11.258 -1.262 1 91.12 293 GLY A CA 1
ATOM 2288 C C . GLY A 1 293 ? 7.43 11.398 -2.439 1 91.12 293 GLY A C 1
ATOM 2289 O O . GLY A 1 293 ? 8.352 10.594 -2.598 1 91.12 293 GLY A O 1
ATOM 2290 N N . GLN A 1 294 ? 7.195 12.367 -3.273 1 92.69 294 GLN A N 1
ATOM 2291 C CA . GLN A 1 294 ? 7.996 12.578 -4.477 1 92.69 294 GLN A CA 1
ATOM 2292 C C . GLN A 1 294 ? 8.5 14.016 -4.551 1 92.69 294 GLN A C 1
ATOM 2294 O O . GLN A 1 294 ? 7.828 14.938 -4.094 1 92.69 294 GLN A O 1
ATOM 2299 N N . PHE A 1 295 ? 9.656 14.148 -5.148 1 93.38 295 PHE A N 1
ATOM 2300 C CA . PHE A 1 295 ? 10.312 15.453 -5.23 1 93.38 295 PHE A CA 1
ATOM 2301 C C . PHE A 1 295 ? 10.93 15.664 -6.605 1 93.38 295 PHE A C 1
ATOM 2303 O O . PHE A 1 295 ? 11.234 14.695 -7.312 1 93.38 295 PHE A O 1
ATOM 2310 N N . THR A 1 296 ? 11.125 16.938 -7 1 95.06 296 THR A N 1
ATOM 2311 C CA . THR A 1 296 ? 11.797 17.266 -8.25 1 95.06 296 THR A CA 1
ATOM 2312 C C . THR A 1 296 ? 13.312 17.328 -8.055 1 95.06 296 THR A C 1
ATOM 2314 O O . THR A 1 296 ? 14.07 17.25 -9.016 1 95.06 296 THR A O 1
ATOM 2317 N N . GLY A 1 297 ? 13.742 17.516 -6.809 1 93.81 297 GLY A N 1
ATOM 2318 C CA . GLY A 1 297 ? 15.141 17.562 -6.422 1 93.81 297 GLY A CA 1
ATOM 2319 C C . GLY A 1 297 ? 15.484 16.609 -5.293 1 93.81 297 GLY A C 1
ATOM 2320 O O . GLY A 1 297 ? 15.141 15.43 -5.344 1 93.81 297 GLY A O 1
ATOM 2321 N N . ASP A 1 298 ? 16.125 17.125 -4.297 1 90.81 298 ASP A N 1
ATOM 2322 C CA . ASP A 1 298 ? 16.547 16.297 -3.172 1 90.81 298 ASP A CA 1
ATOM 2323 C C . ASP A 1 298 ? 15.352 15.812 -2.355 1 90.81 298 ASP A C 1
ATOM 2325 O O . ASP A 1 298 ? 14.414 16.578 -2.123 1 90.81 298 ASP A O 1
ATOM 2329 N N . VAL A 1 299 ? 15.516 14.555 -2.023 1 89.62 299 VAL A N 1
ATOM 2330 C CA . VAL A 1 299 ? 14.484 14.039 -1.125 1 89.62 299 VAL A CA 1
ATOM 2331 C C . VAL A 1 299 ? 14.773 14.492 0.304 1 89.62 299 VAL A C 1
ATOM 2333 O O . VAL A 1 299 ? 15.93 14.695 0.675 1 89.62 299 VAL A O 1
ATOM 2336 N N . LEU A 1 300 ? 13.734 14.664 1.069 1 88.31 300 LEU A N 1
ATOM 2337 C CA . LEU A 1 300 ? 13.883 15.055 2.467 1 88.31 300 LEU A CA 1
ATOM 2338 C C . LEU A 1 300 ? 14.648 13.992 3.252 1 88.31 300 LEU A C 1
ATOM 2340 O O . LEU A 1 300 ? 14.453 12.797 3.033 1 88.31 300 LEU A O 1
ATOM 2344 N N . ASN A 1 301 ? 15.438 14.469 4.09 1 88.75 301 ASN A N 1
ATOM 2345 C CA . ASN A 1 301 ? 16.141 13.57 5 1 88.75 301 ASN A CA 1
ATOM 2346 C C . ASN A 1 301 ? 15.305 13.234 6.227 1 88.75 301 ASN A C 1
ATOM 2348 O O . ASN A 1 301 ? 15.57 13.742 7.32 1 88.75 301 ASN A O 1
ATOM 2352 N N . VAL A 1 302 ? 14.438 12.32 6.129 1 91.44 302 VAL A N 1
ATOM 2353 C CA . VAL A 1 302 ? 13.508 11.93 7.18 1 91.44 302 VAL A CA 1
ATOM 2354 C C . VAL A 1 302 ? 14.102 10.789 8 1 91.44 302 VAL A C 1
ATOM 2356 O O . VAL A 1 302 ? 14.703 9.867 7.449 1 91.44 302 VAL A O 1
ATOM 2359 N N . ASN A 1 303 ? 13.984 10.914 9.273 1 93.94 303 ASN A N 1
ATOM 2360 C CA . ASN A 1 303 ? 14.273 9.773 10.133 1 93.94 303 ASN A CA 1
ATOM 2361 C C . ASN A 1 303 ? 13.078 8.844 10.25 1 93.94 303 ASN A C 1
ATOM 2363 O O . ASN A 1 303 ? 12.273 8.961 11.18 1 93.94 303 ASN A O 1
ATOM 2367 N N . TYR A 1 304 ? 12.992 7.898 9.422 1 91.75 304 TYR A N 1
ATOM 2368 C CA . TYR A 1 304 ? 11.82 7.051 9.281 1 91.75 304 TYR A CA 1
ATOM 2369 C C . TYR A 1 304 ? 11.523 6.297 10.57 1 91.75 304 TYR A C 1
ATOM 2371 O O . TYR A 1 304 ? 10.359 6.094 10.93 1 91.75 304 TYR A O 1
ATOM 2379 N N . ASP A 1 305 ? 12.531 5.969 11.281 1 92.75 305 ASP A N 1
ATOM 2380 C CA . ASP A 1 305 ? 12.367 5.152 12.484 1 92.75 305 ASP A CA 1
ATOM 2381 C C . ASP A 1 305 ? 11.703 5.953 13.594 1 92.75 305 ASP A C 1
ATOM 2383 O O . ASP A 1 305 ? 11.078 5.379 14.492 1 92.75 305 ASP A O 1
ATOM 2387 N N . TYR A 1 306 ? 11.828 7.273 13.508 1 97 306 TYR A N 1
ATOM 2388 C CA . TYR A 1 306 ? 11.289 8.117 14.57 1 97 306 TYR A CA 1
ATOM 2389 C C . TYR A 1 306 ? 9.875 8.578 14.242 1 97 306 TYR A C 1
ATOM 2391 O O . TYR A 1 306 ? 9.172 9.102 15.109 1 97 306 TYR A O 1
ATOM 2399 N N . VAL A 1 307 ? 9.43 8.375 13.016 1 95.75 307 VAL A N 1
ATOM 2400 C CA . VAL A 1 307 ? 8.133 8.883 12.586 1 95.75 307 VAL A CA 1
ATOM 2401 C C . VAL A 1 307 ? 7.094 7.758 12.648 1 95.75 307 VAL A C 1
ATOM 2403 O O . VAL A 1 307 ? 6.992 6.949 11.719 1 95.75 307 VAL A O 1
ATOM 2406 N N . TYR A 1 308 ? 6.344 7.738 13.68 1 96.38 308 TYR A N 1
ATOM 2407 C CA . TYR A 1 308 ? 5.312 6.719 13.844 1 96.38 308 TYR A CA 1
ATOM 2408 C C . TYR A 1 308 ? 4.039 7.109 13.102 1 96.38 308 TYR A C 1
ATOM 2410 O O . TYR A 1 308 ? 3.285 6.242 12.648 1 96.38 308 TYR A O 1
ATOM 2418 N N . ASN A 1 309 ? 3.783 8.328 13.031 1 95.56 309 ASN A N 1
ATOM 2419 C CA . ASN A 1 309 ? 2.711 8.883 12.211 1 95.56 309 ASN A CA 1
ATOM 2420 C C . ASN A 1 309 ? 3.064 10.273 11.688 1 95.56 309 ASN A C 1
ATOM 2422 O O . ASN A 1 309 ? 3.512 11.133 12.445 1 95.56 309 ASN A O 1
ATOM 2426 N N . LEU A 1 310 ? 2.832 10.492 10.484 1 92.38 310 LEU A N 1
ATOM 2427 C CA . LEU A 1 310 ? 3.115 11.773 9.844 1 92.38 310 LEU A CA 1
ATOM 2428 C C . LEU A 1 310 ? 2.121 12.836 10.289 1 92.38 310 LEU A C 1
ATOM 2430 O O . LEU A 1 310 ? 1.056 12.516 10.82 1 92.38 310 LEU A O 1
ATOM 2434 N N . THR A 1 311 ? 2.594 14.062 10.125 1 86.31 311 THR A N 1
ATOM 2435 C CA . THR A 1 311 ? 1.637 15.156 10.242 1 86.31 311 THR A CA 1
ATOM 2436 C C . THR A 1 311 ? 0.81 15.289 8.961 1 86.31 311 THR A C 1
ATOM 2438 O O . THR A 1 311 ? 1.344 15.609 7.902 1 86.31 311 THR A O 1
ATOM 2441 N N . GLU A 1 312 ? -0.262 14.719 8.984 1 66.94 312 GLU A N 1
ATOM 2442 C CA . GLU A 1 312 ? -1.064 14.758 7.766 1 66.94 312 GLU A CA 1
ATOM 2443 C C . GLU A 1 312 ? -1.649 16.156 7.531 1 66.94 312 GLU A C 1
ATOM 2445 O O . GLU A 1 312 ? -2.469 16.625 8.32 1 66.94 312 GLU A O 1
ATOM 2450 N N . ILE A 1 313 ? -1.161 16.844 6.477 1 62.06 313 ILE A N 1
ATOM 2451 C CA . ILE A 1 313 ? -1.557 18.25 6.324 1 62.06 313 ILE A CA 1
ATOM 2452 C C . ILE A 1 313 ? -2.053 18.484 4.898 1 62.06 313 ILE A C 1
ATOM 2454 O O . ILE A 1 313 ? -1.97 19.609 4.391 1 62.06 313 ILE A O 1
ATOM 2458 N N . SER A 1 314 ? -2.75 17.625 4.344 1 65.75 314 SER A N 1
ATOM 2459 C CA . SER A 1 314 ? -3.277 17.844 3.002 1 65.75 314 SER A CA 1
ATOM 2460 C C . SER A 1 314 ? -2.176 18.281 2.039 1 65.75 314 SER A C 1
ATOM 2462 O O . SER A 1 314 ? -2.451 18.641 0.893 1 65.75 314 SER A O 1
ATOM 2464 N N . LEU A 1 315 ? -1.026 18.625 2.566 1 69.38 315 LEU A N 1
ATOM 2465 C CA . LEU A 1 315 ? 0.105 19.031 1.738 1 69.38 315 LEU A CA 1
ATOM 2466 C C . LEU A 1 315 ? 1.156 17.922 1.678 1 69.38 315 LEU A C 1
ATOM 2468 O O . LEU A 1 315 ? 2.285 18.156 1.239 1 69.38 315 LEU A O 1
ATOM 2472 N N . GLY A 1 316 ? 0.767 16.766 1.786 1 57.81 316 GLY A N 1
ATOM 2473 C CA . GLY A 1 316 ? 1.691 15.664 1.598 1 57.81 316 GLY A CA 1
ATOM 2474 C C . GLY A 1 316 ? 2.518 15.359 2.832 1 57.81 316 GLY A C 1
ATOM 2475 O O . GLY A 1 316 ? 1.974 15.203 3.928 1 57.81 316 GLY A O 1
ATOM 2476 N N . ILE A 1 317 ? 4.145 15.484 2.605 1 57.78 317 ILE A N 1
ATOM 2477 C CA . ILE A 1 317 ? 5.371 14.859 3.092 1 57.78 317 ILE A CA 1
ATOM 2478 C C . ILE A 1 317 ? 5.84 15.57 4.363 1 57.78 317 ILE A C 1
ATOM 2480 O O . ILE A 1 317 ? 5.992 16.797 4.379 1 57.78 317 ILE A O 1
ATOM 2484 N N . VAL A 1 318 ? 5.129 15.781 5.41 1 56.97 318 VAL A N 1
ATOM 2485 C CA . VAL A 1 318 ? 5.863 16.25 6.582 1 56.97 318 VAL A CA 1
ATOM 2486 C C . VAL A 1 318 ? 5.285 15.602 7.844 1 56.97 318 VAL A C 1
ATOM 2488 O O . VAL A 1 318 ? 4.078 15.359 7.926 1 56.97 318 VAL A O 1
ATOM 2491 N N . MET B 1 1 ? -21.641 8.305 -29.125 1 32.91 1 MET B N 1
ATOM 2492 C CA . MET B 1 1 ? -20.641 7.297 -29.484 1 32.91 1 MET B CA 1
ATOM 2493 C C . MET B 1 1 ? -21.219 5.891 -29.344 1 32.91 1 MET B C 1
ATOM 2495 O O . MET B 1 1 ? -21.781 5.543 -28.297 1 32.91 1 MET B O 1
ATOM 2499 N N . GLY B 1 2 ? -21.609 5.32 -30.281 1 46.44 2 GLY B N 1
ATOM 2500 C CA . GLY B 1 2 ? -22.391 4.094 -30.391 1 46.44 2 GLY B CA 1
ATOM 2501 C C . GLY B 1 2 ? -21.828 2.963 -29.547 1 46.44 2 GLY B C 1
ATOM 2502 O O . GLY B 1 2 ? -20.656 2.959 -29.188 1 46.44 2 GLY B O 1
ATOM 2503 N N . ALA B 1 3 ? -22.609 2.279 -28.766 1 55.28 3 ALA B N 1
ATOM 2504 C CA . ALA B 1 3 ? -22.203 1.091 -28.031 1 55.28 3 ALA B CA 1
ATOM 2505 C C . ALA B 1 3 ? -21.234 0.241 -28.859 1 55.28 3 ALA B C 1
ATOM 2507 O O . ALA B 1 3 ? -21.516 -0.066 -30.031 1 55.28 3 ALA B O 1
ATOM 2508 N N . MET B 1 4 ? -19.875 0.21 -28.578 1 66.38 4 MET B N 1
ATOM 2509 C CA . MET B 1 4 ? -18.891 -0.59 -29.312 1 66.38 4 MET B CA 1
ATOM 2510 C C . MET B 1 4 ? -19.422 -1.998 -29.562 1 66.38 4 MET B C 1
ATOM 2512 O O . MET B 1 4 ? -20.094 -2.572 -28.719 1 66.38 4 MET B O 1
ATOM 2516 N N . ASN B 1 5 ? -19.422 -2.463 -30.844 1 85.44 5 ASN B N 1
ATOM 2517 C CA . ASN B 1 5 ? -19.75 -3.836 -31.219 1 85.44 5 ASN B CA 1
ATOM 2518 C C . ASN B 1 5 ? -18.703 -4.816 -30.719 1 85.44 5 ASN B C 1
ATOM 2520 O O . ASN B 1 5 ? -17.594 -4.906 -31.266 1 85.44 5 ASN B O 1
ATOM 2524 N N . ILE B 1 6 ? -18.922 -5.469 -29.594 1 91.5 6 ILE B N 1
ATOM 2525 C CA . ILE B 1 6 ? -17.969 -6.297 -28.859 1 91.5 6 ILE B CA 1
ATOM 2526 C C . ILE B 1 6 ? -18.391 -7.762 -28.938 1 91.5 6 ILE B C 1
ATOM 2528 O O . ILE B 1 6 ? -19.578 -8.062 -28.969 1 91.5 6 ILE B O 1
ATOM 2532 N N . GLU B 1 7 ? -17.469 -8.594 -29.188 1 93.94 7 GLU B N 1
ATOM 2533 C CA . GLU B 1 7 ? -17.641 -10.039 -29.109 1 93.94 7 GLU B CA 1
ATOM 2534 C C . GLU B 1 7 ? -16.766 -10.633 -28 1 93.94 7 GLU B C 1
ATOM 2536 O O . GLU B 1 7 ? -15.617 -10.227 -27.812 1 93.94 7 GLU B O 1
ATOM 2541 N N . ILE B 1 8 ? -17.359 -11.531 -27.203 1 95.25 8 ILE B N 1
ATOM 2542 C CA . ILE B 1 8 ? -16.609 -12.242 -26.172 1 95.25 8 ILE B CA 1
ATOM 2543 C C . ILE B 1 8 ? -16.172 -13.602 -26.703 1 95.25 8 ILE B C 1
ATOM 2545 O O . ILE B 1 8 ? -17 -14.406 -27.141 1 95.25 8 ILE B O 1
ATOM 2549 N N . VAL B 1 9 ? -14.93 -13.844 -26.688 1 93.75 9 VAL B N 1
ATOM 2550 C CA . VAL B 1 9 ? -14.359 -15.109 -27.125 1 93.75 9 VAL B CA 1
ATOM 2551 C C . VAL B 1 9 ? -13.812 -15.883 -25.938 1 93.75 9 VAL B C 1
ATOM 2553 O O . VAL B 1 9 ? -13.109 -15.328 -25.094 1 93.75 9 VAL B O 1
ATOM 2556 N N . SER B 1 10 ? -14.195 -17.078 -25.859 1 89.81 10 SER B N 1
ATOM 2557 C CA . SER B 1 10 ? -13.656 -17.984 -24.844 1 89.81 10 SER B CA 1
ATOM 2558 C C . SER B 1 10 ? -12.523 -18.828 -25.391 1 89.81 10 SER B C 1
ATOM 2560 O O . SER B 1 10 ? -12.586 -19.281 -26.547 1 89.81 10 SER B O 1
ATOM 2562 N N . ASP B 1 11 ? -11.453 -19.078 -24.688 1 82.75 11 ASP B N 1
ATOM 2563 C CA . ASP B 1 11 ? -10.305 -19.891 -25.062 1 82.75 11 ASP B CA 1
ATOM 2564 C C . ASP B 1 11 ? -9.664 -19.359 -26.344 1 82.75 11 ASP B C 1
ATOM 2566 O O . ASP B 1 11 ? -9.641 -20.062 -27.359 1 82.75 11 ASP B O 1
ATOM 2570 N N . PRO B 1 12 ? -9.141 -18.266 -26.188 1 85.12 12 PRO B N 1
ATOM 2571 C CA . PRO B 1 12 ? -8.578 -17.594 -27.359 1 85.12 12 PRO B CA 1
ATOM 2572 C C . PRO B 1 12 ? -7.43 -18.359 -28 1 85.12 12 PRO B C 1
ATOM 2574 O O . PRO B 1 12 ? -6.754 -19.141 -27.328 1 85.12 12 PRO B O 1
ATOM 2577 N N . ASP B 1 13 ? -7.285 -18.109 -29.266 1 85.94 13 ASP B N 1
ATOM 2578 C CA . ASP B 1 13 ? -6.133 -18.688 -29.953 1 85.94 13 ASP B CA 1
ATOM 2579 C C . ASP B 1 13 ? -4.844 -17.969 -29.562 1 85.94 13 ASP B C 1
ATOM 2581 O O . ASP B 1 13 ? -4.855 -17.078 -28.719 1 85.94 13 ASP B O 1
ATOM 2585 N N . GLU B 1 14 ? -3.777 -18.469 -30.125 1 84.88 14 GLU B N 1
ATOM 2586 C CA . GLU B 1 14 ? -2.447 -18.016 -29.734 1 84.88 14 GLU B CA 1
ATOM 2587 C C . GLU B 1 14 ? -2.26 -16.531 -30.047 1 84.88 14 GLU B C 1
ATOM 2589 O O . GLU B 1 14 ? -1.607 -15.805 -29.297 1 84.88 14 GLU B O 1
ATOM 2594 N N . GLU B 1 15 ? -2.773 -16.109 -31.141 1 86.94 15 GLU B N 1
ATOM 2595 C CA . GLU B 1 15 ? -2.607 -14.711 -31.531 1 86.94 15 GLU B CA 1
ATOM 2596 C C . GLU B 1 15 ? -3.305 -13.766 -30.562 1 86.94 15 GLU B C 1
ATOM 2598 O O . GLU B 1 15 ? -2.732 -12.758 -30.141 1 86.94 15 GLU B O 1
ATOM 2603 N N . LEU B 1 16 ? -4.527 -14.078 -30.25 1 89 16 LEU B N 1
ATOM 2604 C CA . LEU B 1 16 ? -5.285 -13.281 -29.297 1 89 16 LEU B CA 1
ATOM 2605 C C . LEU B 1 16 ? -4.625 -13.305 -27.922 1 89 16 LEU B C 1
ATOM 2607 O O . LEU B 1 16 ? -4.535 -12.273 -27.25 1 89 16 LEU B O 1
ATOM 2611 N N . ALA B 1 17 ? -4.121 -14.453 -27.547 1 85.75 17 ALA B N 1
ATOM 2612 C CA . ALA B 1 17 ? -3.451 -14.609 -26.266 1 85.75 17 ALA B CA 1
ATOM 2613 C C . ALA B 1 17 ? -2.205 -13.727 -26.188 1 85.75 17 ALA B C 1
ATOM 2615 O O . ALA B 1 17 ? -1.915 -13.141 -25.141 1 85.75 17 ALA B O 1
ATOM 2616 N N . GLN B 1 18 ? -1.561 -13.641 -27.266 1 87.25 18 GLN B N 1
ATOM 2617 C CA . GLN B 1 18 ? -0.353 -12.82 -27.312 1 87.25 18 GLN B CA 1
ATOM 2618 C C . GLN B 1 18 ? -0.681 -11.344 -27.141 1 87.25 18 GLN B C 1
ATOM 2620 O O . GLN B 1 18 ? 0.064 -10.617 -26.469 1 87.25 18 GLN B O 1
ATOM 2625 N N . GLN B 1 19 ? -1.725 -10.93 -27.734 1 89.12 19 GLN B N 1
ATOM 2626 C CA . GLN B 1 19 ? -2.143 -9.547 -27.562 1 89.12 19 GLN B CA 1
ATOM 2627 C C . GLN B 1 19 ? -2.467 -9.242 -26.094 1 89.12 19 GLN B C 1
ATOM 2629 O O . GLN B 1 19 ? -2.125 -8.172 -25.594 1 89.12 19 GLN B O 1
ATOM 2634 N N . CYS B 1 20 ? -3.088 -10.172 -25.438 1 89.94 20 CYS B N 1
ATOM 2635 C CA . CYS B 1 20 ? -3.4 -10.008 -24.016 1 89.94 20 CYS B CA 1
ATOM 2636 C C . CYS B 1 20 ? -2.129 -9.867 -23.188 1 89.94 20 CYS B C 1
ATOM 2638 O O . CYS B 1 20 ? -2.068 -9.055 -22.266 1 89.94 20 CYS B O 1
ATOM 2640 N N . MET B 1 21 ? -1.124 -10.617 -23.562 1 88 21 MET B N 1
ATOM 2641 C CA . MET B 1 21 ? 0.145 -10.586 -22.844 1 88 21 MET B CA 1
ATOM 2642 C C . MET B 1 21 ? 0.785 -9.203 -22.922 1 88 21 MET B C 1
ATOM 2644 O O . MET B 1 21 ? 1.42 -8.758 -21.969 1 88 21 MET B O 1
ATOM 2648 N N . GLU B 1 22 ? 0.545 -8.578 -24 1 87.56 22 GLU B N 1
ATOM 2649 C CA . GLU B 1 22 ? 1.09 -7.234 -24.156 1 87.56 22 GLU B CA 1
ATOM 2650 C C . GLU B 1 22 ? 0.434 -6.246 -23.203 1 87.56 22 GLU B C 1
ATOM 2652 O O . GLU B 1 22 ? 1.101 -5.363 -22.656 1 87.56 22 GLU B O 1
ATOM 2657 N N . PHE B 1 23 ? -0.851 -6.469 -23.016 1 87.5 23 PHE B N 1
ATOM 2658 C CA . PHE B 1 23 ? -1.568 -5.629 -22.062 1 87.5 23 PHE B CA 1
ATOM 2659 C C . PHE B 1 23 ? -1.051 -5.848 -20.641 1 87.5 23 PHE B C 1
ATOM 2661 O O . PHE B 1 23 ? -0.839 -4.891 -19.891 1 87.5 23 PHE B O 1
ATOM 2668 N N . TYR B 1 24 ? -0.843 -7.094 -20.344 1 88.38 24 TYR B N 1
ATOM 2669 C CA . TYR B 1 24 ? -0.377 -7.438 -19.016 1 88.38 24 TYR B CA 1
ATOM 2670 C C . TYR B 1 24 ? 0.994 -6.832 -18.734 1 88.38 24 TYR B C 1
ATOM 2672 O O . TYR B 1 24 ? 1.224 -6.254 -17.672 1 88.38 24 TYR B O 1
ATOM 2680 N N . LEU B 1 25 ? 1.805 -6.938 -19.734 1 85.25 25 LEU B N 1
ATOM 2681 C CA . LEU B 1 25 ? 3.16 -6.414 -19.609 1 85.25 25 LEU B CA 1
ATOM 2682 C C . LEU B 1 25 ? 3.143 -4.898 -19.438 1 85.25 25 LEU B C 1
ATOM 2684 O O . LEU B 1 25 ? 3.902 -4.355 -18.641 1 85.25 25 LEU B O 1
ATOM 2688 N N . ALA B 1 26 ? 2.322 -4.285 -20.172 1 83.25 26 ALA B N 1
ATOM 2689 C CA . ALA B 1 26 ? 2.225 -2.828 -20.109 1 83.25 26 ALA B CA 1
ATOM 2690 C C . ALA B 1 26 ? 1.75 -2.363 -18.734 1 83.25 26 ALA B C 1
ATOM 2692 O O . ALA B 1 26 ? 2.129 -1.284 -18.266 1 83.25 26 ALA B O 1
ATOM 2693 N N . GLU B 1 27 ? 0.973 -3.182 -18.062 1 81.88 27 GLU B N 1
ATOM 2694 C CA . GLU B 1 27 ? 0.452 -2.846 -16.734 1 81.88 27 GLU B CA 1
ATOM 2695 C C . GLU B 1 27 ? 1.439 -3.232 -15.641 1 81.88 27 GLU B C 1
ATOM 2697 O O . GLU B 1 27 ? 1.216 -2.939 -14.469 1 81.88 27 GLU B O 1
ATOM 2702 N N . GLY B 1 28 ? 2.506 -3.959 -16.047 1 80.38 28 GLY B N 1
ATOM 2703 C CA . GLY B 1 28 ? 3.506 -4.387 -15.086 1 80.38 28 GLY B CA 1
ATOM 2704 C C . GLY B 1 28 ? 3.123 -5.656 -14.352 1 80.38 28 GLY B C 1
ATOM 2705 O O . GLY B 1 28 ? 3.643 -5.938 -13.273 1 80.38 28 GLY B O 1
ATOM 2706 N N . TRP B 1 29 ? 2.201 -6.355 -14.914 1 86.38 29 TRP B N 1
ATOM 2707 C CA . TRP B 1 29 ? 1.756 -7.586 -14.273 1 86.38 29 TRP B CA 1
ATOM 2708 C C . TRP B 1 29 ? 2.766 -8.711 -14.484 1 86.38 29 TRP B C 1
ATOM 2710 O O . TRP B 1 29 ? 3.537 -8.688 -15.445 1 86.38 29 TRP B O 1
ATOM 2720 N N . ASN B 1 30 ? 2.773 -9.578 -13.492 1 87.44 30 ASN B N 1
ATOM 2721 C CA . ASN B 1 30 ? 3.68 -10.719 -13.555 1 87.44 30 ASN B CA 1
ATOM 2722 C C . ASN B 1 30 ? 3.104 -11.844 -14.406 1 87.44 30 ASN B C 1
ATOM 2724 O O . ASN B 1 30 ? 2.779 -12.914 -13.898 1 87.44 30 ASN B O 1
ATOM 2728 N N . SER B 1 31 ? 3.08 -11.633 -15.695 1 87.56 31 SER B N 1
ATOM 2729 C CA . SER B 1 31 ? 2.531 -12.625 -16.625 1 87.56 31 SER B CA 1
ATOM 2730 C C . SER B 1 31 ? 3.434 -12.805 -17.828 1 87.56 31 SER B C 1
ATOM 2732 O O . SER B 1 31 ? 3.871 -11.828 -18.438 1 87.56 31 SER B O 1
ATOM 2734 N N . THR B 1 32 ? 3.803 -14.023 -18.047 1 86.94 32 THR B N 1
ATOM 2735 C CA . THR B 1 32 ? 4.52 -14.445 -19.25 1 86.94 32 THR B CA 1
ATOM 2736 C C . THR B 1 32 ? 3.807 -15.617 -19.922 1 86.94 32 THR B C 1
ATOM 2738 O O . THR B 1 32 ? 2.996 -16.297 -19.297 1 86.94 32 THR B O 1
ATOM 2741 N N . PRO B 1 33 ? 4.133 -15.805 -21.234 1 85.75 33 PRO B N 1
ATOM 2742 C CA . PRO B 1 33 ? 3.545 -16.984 -21.875 1 85.75 33 PRO B CA 1
ATOM 2743 C C . PRO B 1 33 ? 3.83 -18.281 -21.125 1 85.75 33 PRO B C 1
ATOM 2745 O O . PRO B 1 33 ? 2.957 -19.141 -21.016 1 85.75 33 PRO B O 1
ATOM 2748 N N . GLU B 1 34 ? 4.977 -18.375 -20.547 1 85.06 34 GLU B N 1
ATOM 2749 C CA . GLU B 1 34 ? 5.344 -19.578 -19.812 1 85.06 34 GLU B CA 1
ATOM 2750 C C . GLU B 1 34 ? 4.523 -19.703 -18.531 1 85.06 34 GLU B C 1
ATOM 2752 O O . GLU B 1 34 ? 4.055 -20.781 -18.188 1 85.06 34 GLU B O 1
ATOM 2757 N N . LEU B 1 35 ? 4.387 -18.641 -17.859 1 85.19 35 LEU B N 1
ATOM 2758 C CA . LEU B 1 35 ? 3.607 -18.656 -16.625 1 85.19 35 LEU B CA 1
ATOM 2759 C C . LEU B 1 35 ? 2.139 -18.953 -16.906 1 85.19 35 LEU B C 1
ATOM 2761 O O . LEU B 1 35 ? 1.492 -19.688 -16.172 1 85.19 35 LEU B O 1
ATOM 2765 N N . MET B 1 36 ? 1.697 -18.391 -18 1 84.56 36 MET B N 1
ATOM 2766 C CA . MET B 1 36 ? 0.313 -18.641 -18.406 1 84.56 36 MET B CA 1
ATOM 2767 C C . MET B 1 36 ? 0.103 -20.109 -18.766 1 84.56 36 MET B C 1
ATOM 2769 O O . MET B 1 36 ? -0.923 -20.688 -18.406 1 84.56 36 MET B O 1
ATOM 2773 N N . ALA B 1 37 ? 1.02 -20.625 -19.484 1 83.69 37 ALA B N 1
ATOM 2774 C CA . ALA B 1 37 ? 0.94 -22.047 -19.844 1 83.69 37 ALA B CA 1
ATOM 2775 C C . ALA B 1 37 ? 0.94 -22.922 -18.594 1 83.69 37 ALA B C 1
ATOM 2777 O O . ALA B 1 37 ? 0.22 -23.922 -18.531 1 83.69 37 ALA B O 1
ATOM 2778 N N . ARG B 1 38 ? 1.684 -22.578 -17.641 1 83.19 38 ARG B N 1
ATOM 2779 C CA . ARG B 1 38 ? 1.753 -23.328 -16.391 1 83.19 38 ARG B CA 1
ATOM 2780 C C . ARG B 1 38 ? 0.44 -23.234 -15.625 1 83.19 38 ARG B C 1
ATOM 2782 O O . ARG B 1 38 ? -0.013 -24.219 -15.031 1 83.19 38 ARG B O 1
ATOM 2789 N N . LEU B 1 39 ? -0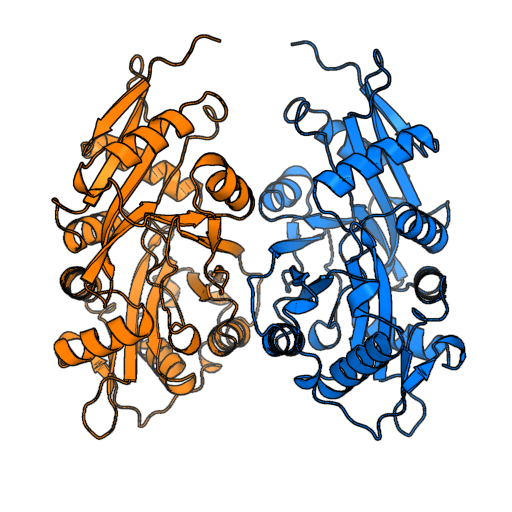.037 -22.062 -15.641 1 83.19 39 LEU B N 1
ATOM 2790 C CA . LEU B 1 39 ? -1.312 -21.844 -14.969 1 83.19 39 LEU B CA 1
ATOM 2791 C C . LEU B 1 39 ? -2.412 -22.688 -15.602 1 83.19 39 LEU B C 1
ATOM 2793 O O . LEU B 1 39 ? -3.197 -23.312 -14.891 1 83.19 39 LEU B O 1
ATOM 2797 N N . LYS B 1 40 ? -2.424 -22.672 -16.875 1 81.5 40 LYS B N 1
ATOM 2798 C CA . LYS B 1 40 ? -3.406 -23.469 -17.609 1 81.5 40 LYS B CA 1
ATOM 2799 C C . LYS B 1 40 ? -3.25 -24.953 -17.297 1 81.5 40 LYS B C 1
ATOM 2801 O O . LYS B 1 40 ? -4.242 -25.672 -17.125 1 81.5 40 LYS B O 1
ATOM 2806 N N . ALA B 1 41 ? -2.043 -25.281 -17.219 1 79.75 41 ALA B N 1
ATOM 2807 C CA . ALA B 1 41 ? -1.768 -26.688 -16.938 1 79.75 41 ALA B CA 1
ATOM 2808 C C . ALA B 1 41 ? -2.152 -27.047 -15.5 1 79.75 41 ALA B C 1
ATOM 2810 O O . ALA B 1 41 ? -2.609 -28.156 -15.227 1 79.75 41 ALA B O 1
ATOM 2811 N N . ALA B 1 42 ? -1.969 -26.094 -14.641 1 80.38 42 ALA B N 1
ATOM 2812 C CA . ALA B 1 42 ? -2.219 -26.328 -13.219 1 80.38 42 ALA B CA 1
ATOM 2813 C C . ALA B 1 42 ? -3.711 -26.484 -12.945 1 80.38 42 ALA B C 1
ATOM 2815 O O . ALA B 1 42 ? -4.113 -27.297 -12.109 1 80.38 42 ALA B O 1
ATOM 2816 N N . TYR B 1 43 ? -4.617 -25.734 -13.547 1 81.38 43 TYR B N 1
ATOM 2817 C CA . TYR B 1 43 ? -6.051 -25.781 -13.289 1 81.38 43 TYR B CA 1
ATOM 2818 C C . TYR B 1 43 ? -6.762 -26.656 -14.32 1 81.38 43 TYR B C 1
ATOM 2820 O O . TYR B 1 43 ? -7.961 -26.922 -14.188 1 81.38 43 TYR B O 1
ATOM 2828 N N . THR B 1 44 ? -6.098 -27.375 -15.086 1 74.06 44 THR B N 1
ATOM 2829 C CA . THR B 1 44 ? -6.668 -28.156 -16.172 1 74.06 44 THR B CA 1
ATOM 2830 C C . THR B 1 44 ? -7.625 -27.312 -17.016 1 74.06 44 THR B C 1
ATOM 2832 O O . THR B 1 44 ? -8.125 -26.297 -16.547 1 74.06 44 THR B O 1
ATOM 2835 N N . SER B 1 45 ? -7.922 -27.766 -18.078 1 72.19 45 SER B N 1
ATOM 2836 C CA . SER B 1 45 ? -8.75 -27.016 -19.016 1 72.19 45 SER B CA 1
ATOM 2837 C C . SER B 1 45 ? -10.18 -26.875 -18.5 1 72.19 45 SER B C 1
ATOM 2839 O O . SER B 1 45 ? -10.875 -25.922 -18.844 1 72.19 45 SER B O 1
ATOM 2841 N N . GLU B 1 46 ? -10.547 -27.703 -17.656 1 84.62 46 GLU B N 1
ATOM 2842 C CA . GLU B 1 46 ? -11.93 -27.672 -17.172 1 84.62 46 GLU B CA 1
ATOM 2843 C C . GLU B 1 46 ? -12.117 -26.609 -16.094 1 84.62 46 GLU B C 1
ATOM 2845 O O . GLU B 1 46 ? -13.219 -26.078 -15.938 1 84.62 46 GLU B O 1
ATOM 2850 N N . ASN B 1 47 ? -11.094 -26.234 -15.414 1 89.31 47 ASN B N 1
ATOM 2851 C CA . ASN B 1 47 ? -11.234 -25.344 -14.258 1 89.31 47 ASN B CA 1
ATOM 2852 C C . ASN B 1 47 ? -10.633 -23.969 -14.531 1 89.31 47 ASN B C 1
ATOM 2854 O O . ASN B 1 47 ? -10.594 -23.125 -13.641 1 89.31 47 ASN B O 1
ATOM 2858 N N . PHE B 1 48 ? -10.141 -23.828 -15.734 1 89.56 48 PHE B N 1
ATOM 2859 C CA . PHE B 1 48 ? -9.508 -22.562 -16.109 1 89.56 48 PHE B CA 1
ATOM 2860 C C . PHE B 1 48 ? -10.062 -22.047 -17.422 1 89.56 48 PHE B C 1
ATOM 2862 O O . PHE B 1 48 ? -10.148 -22.781 -18.406 1 89.56 48 PHE B O 1
ATOM 2869 N N . LYS B 1 49 ? -10.461 -20.734 -17.453 1 89.75 49 LYS B N 1
ATOM 2870 C CA . LYS B 1 49 ? -10.945 -20.125 -18.688 1 89.75 49 LYS B CA 1
ATOM 2871 C C . LYS B 1 49 ? -10.391 -18.703 -18.844 1 89.75 49 LYS B C 1
ATOM 2873 O O . LYS B 1 49 ? -10.227 -17.984 -17.859 1 89.75 49 LYS B O 1
ATOM 2878 N N . GLN B 1 50 ? -10.094 -18.422 -20.031 1 91.62 50 GLN B N 1
ATOM 2879 C CA . GLN B 1 50 ? -9.781 -17.047 -20.406 1 91.62 50 GLN B CA 1
ATOM 2880 C C . GLN B 1 50 ? -10.82 -16.5 -21.375 1 91.62 50 GLN B C 1
ATOM 2882 O O . GLN B 1 50 ? -11.117 -17.109 -22.391 1 91.62 50 GLN B O 1
ATOM 2887 N N . LEU B 1 51 ? -11.383 -15.375 -21.031 1 95 51 LEU B N 1
ATOM 2888 C CA . LEU B 1 51 ? -12.289 -14.656 -21.922 1 95 51 LEU B CA 1
ATOM 2889 C C . LEU B 1 51 ? -11.648 -13.367 -22.422 1 95 51 LEU B C 1
ATOM 2891 O O . LEU B 1 51 ? -10.977 -12.672 -21.656 1 95 51 LEU B O 1
ATOM 2895 N N . ILE B 1 52 ? -11.914 -13.125 -23.672 1 95.94 52 ILE B N 1
ATOM 2896 C CA . ILE B 1 52 ? -11.383 -11.922 -24.297 1 95.94 52 ILE B CA 1
ATOM 2897 C C . ILE B 1 52 ? -12.508 -11.148 -24.984 1 95.94 52 ILE B C 1
ATOM 2899 O O . ILE B 1 52 ? -13.391 -11.742 -25.609 1 95.94 52 ILE B O 1
ATOM 2903 N N . ALA B 1 53 ? -12.508 -9.891 -24.766 1 96.25 53 ALA B N 1
ATOM 2904 C CA . ALA B 1 53 ? -13.375 -9 -25.531 1 96.25 53 ALA B CA 1
ATOM 2905 C C . ALA B 1 53 ? -12.656 -8.484 -26.781 1 96.25 53 ALA B C 1
ATOM 2907 O O . ALA B 1 53 ? -11.555 -7.941 -26.688 1 96.25 53 ALA B O 1
ATOM 2908 N N . ILE B 1 54 ? -13.32 -8.648 -27.906 1 95.06 54 ILE B N 1
ATOM 2909 C CA . ILE B 1 54 ? -12.719 -8.172 -29.141 1 95.06 54 ILE B CA 1
ATOM 2910 C C . ILE B 1 54 ? -13.672 -7.199 -29.844 1 95.06 54 ILE B C 1
ATOM 2912 O O . ILE B 1 54 ? -14.891 -7.301 -29.688 1 95.06 54 ILE B O 1
ATOM 2916 N N . ASP B 1 55 ? -13.062 -6.324 -30.516 1 93.25 55 ASP B N 1
ATOM 2917 C CA . ASP B 1 55 ? -13.836 -5.492 -31.438 1 93.25 55 ASP B CA 1
ATOM 2918 C C . ASP B 1 55 ? -14.258 -6.285 -32.656 1 93.25 55 ASP B C 1
ATOM 2920 O O . ASP B 1 55 ? -13.422 -6.746 -33.438 1 93.25 55 ASP B O 1
ATOM 2924 N N . LYS B 1 56 ? -15.531 -6.348 -32.938 1 91.69 56 LYS B N 1
ATOM 2925 C CA . LYS B 1 56 ? -16.047 -7.18 -34 1 91.69 56 LYS B CA 1
ATOM 2926 C C . LYS B 1 56 ? -15.578 -6.656 -35.375 1 91.69 56 LYS B C 1
ATOM 2928 O O . LYS B 1 56 ? -15.414 -7.43 -36.312 1 91.69 56 LYS B O 1
ATOM 2933 N N . GLU B 1 57 ? -15.398 -5.449 -35.438 1 91 57 GLU B N 1
ATOM 2934 C CA . GLU B 1 57 ? -15.055 -4.832 -36.719 1 91 57 GLU B CA 1
ATOM 2935 C C . GLU B 1 57 ? -13.562 -4.973 -37 1 91 57 GLU B C 1
ATOM 2937 O O . GLU B 1 57 ? -13.18 -5.328 -38.125 1 91 57 GLU B O 1
ATOM 2942 N N . THR B 1 58 ? -12.734 -4.816 -36.094 1 89.69 58 THR B N 1
ATOM 2943 C CA . THR B 1 58 ? -11.297 -4.758 -36.312 1 89.69 58 THR B CA 1
ATOM 2944 C C . THR B 1 58 ? -10.617 -6.043 -35.875 1 89.69 58 THR B C 1
ATOM 2946 O O . THR B 1 58 ? -9.477 -6.324 -36.25 1 89.69 58 THR B O 1
ATOM 2949 N N . GLY B 1 59 ? -11.266 -6.785 -35 1 89.5 59 GLY B N 1
ATOM 2950 C CA . GLY B 1 59 ? -10.664 -7.988 -34.438 1 89.5 59 GLY B CA 1
ATOM 2951 C C . GLY B 1 59 ? -9.672 -7.703 -33.344 1 89.5 59 GLY B C 1
ATOM 2952 O O . GLY B 1 59 ? -9.062 -8.625 -32.781 1 89.5 59 GLY B O 1
ATOM 2953 N N . LYS B 1 60 ? -9.555 -6.5 -32.938 1 90.62 60 LYS B N 1
ATOM 2954 C CA . LYS B 1 60 ? -8.594 -6.105 -31.906 1 90.62 60 LYS B CA 1
ATOM 2955 C C . LYS B 1 60 ? -9.086 -6.496 -30.516 1 90.62 60 LYS B C 1
ATOM 2957 O O . LYS B 1 60 ? -10.273 -6.375 -30.219 1 90.62 60 LYS B O 1
ATOM 2962 N N . VAL B 1 61 ? -8.125 -6.945 -29.719 1 94 61 VAL B N 1
ATOM 2963 C CA . VAL B 1 61 ? -8.453 -7.277 -28.328 1 94 61 VAL B CA 1
ATOM 2964 C C . VAL B 1 61 ? -8.695 -5.992 -27.531 1 94 61 VAL B C 1
ATOM 2966 O O . VAL B 1 61 ? -7.891 -5.059 -27.594 1 94 61 VAL B O 1
ATOM 2969 N N . LEU B 1 62 ? -9.773 -5.988 -26.812 1 94.06 62 LEU B N 1
ATOM 2970 C CA . LEU B 1 62 ? -10.156 -4.824 -26.031 1 94.06 62 LEU B CA 1
ATOM 2971 C C . LEU B 1 62 ? -9.945 -5.082 -24.547 1 94.06 62 LEU B C 1
ATOM 2973 O O . LEU B 1 62 ? -9.766 -4.145 -23.766 1 94.06 62 LEU B O 1
ATOM 2977 N N . GLY B 1 63 ? -9.984 -6.297 -24.141 1 95 63 GLY B N 1
ATOM 2978 C CA . GLY B 1 63 ? -9.852 -6.668 -22.734 1 95 63 GLY B CA 1
ATOM 2979 C C . GLY B 1 63 ? -9.789 -8.164 -22.516 1 95 63 GLY B C 1
ATOM 2980 O O . GLY B 1 63 ? -9.992 -8.945 -23.453 1 95 63 GLY B O 1
ATOM 2981 N N . SER B 1 64 ? -9.477 -8.555 -21.312 1 94.88 64 SER B N 1
ATOM 2982 C CA . SER B 1 64 ? -9.336 -9.969 -20.969 1 94.88 64 SER B CA 1
ATOM 2983 C C . SER B 1 64 ? -9.672 -10.211 -19.5 1 94.88 64 SER B C 1
ATOM 2985 O O . SER B 1 64 ? -9.609 -9.289 -18.688 1 94.88 64 SER B O 1
ATOM 2987 N N . VAL B 1 65 ? -10.086 -11.406 -19.234 1 94.25 65 VAL B N 1
ATOM 2988 C CA . VAL B 1 65 ? -10.32 -11.852 -17.859 1 94.25 65 VAL B CA 1
ATOM 2989 C C . VAL B 1 65 ? -10.055 -13.352 -17.766 1 94.25 65 VAL B C 1
ATOM 2991 O O . VAL B 1 65 ? -10.297 -14.102 -18.703 1 94.25 65 VAL B O 1
ATOM 2994 N N . LEU B 1 66 ? -9.477 -13.773 -16.672 1 92.19 66 LEU B N 1
ATOM 2995 C CA . LEU B 1 66 ? -9.25 -15.18 -16.344 1 92.19 66 LEU B CA 1
ATOM 2996 C C . LEU B 1 66 ? -10.156 -15.625 -15.203 1 92.19 66 LEU B C 1
ATOM 2998 O O . LEU B 1 66 ? -10.43 -14.852 -14.289 1 92.19 66 LEU B O 1
ATOM 3002 N N . THR B 1 67 ? -10.586 -16.859 -15.305 1 92.44 67 THR B N 1
ATOM 3003 C CA . THR B 1 67 ? -11.305 -17.484 -14.203 1 92.44 67 THR B CA 1
ATOM 3004 C C . THR B 1 67 ? -10.742 -18.875 -13.898 1 92.44 67 THR B C 1
ATOM 3006 O O . THR B 1 67 ? -10.258 -19.562 -14.797 1 92.44 67 THR B O 1
ATOM 3009 N N . ALA B 1 68 ? -10.789 -19.219 -12.68 1 90.69 68 ALA B N 1
ATOM 3010 C CA . ALA B 1 68 ? -10.391 -20.547 -12.25 1 90.69 68 ALA B CA 1
ATOM 3011 C C . ALA B 1 68 ? -11.281 -21.047 -11.117 1 90.69 68 ALA B C 1
ATOM 3013 O O . ALA B 1 68 ? -11.75 -20.266 -10.297 1 90.69 68 ALA B O 1
ATOM 3014 N N . LEU B 1 69 ? -11.539 -22.297 -11.164 1 91.62 69 LEU B N 1
ATOM 3015 C CA . LEU B 1 69 ? -12.258 -22.969 -10.078 1 91.62 69 LEU B CA 1
ATOM 3016 C C . LEU B 1 69 ? -11.297 -23.734 -9.172 1 91.62 69 LEU B C 1
ATOM 3018 O O . LEU B 1 69 ? -10.508 -24.547 -9.648 1 91.62 69 LEU B O 1
ATOM 3022 N N . VAL B 1 70 ? -11.352 -23.375 -7.875 1 89.12 70 VAL B N 1
ATOM 3023 C CA . VAL B 1 70 ? -10.492 -24.047 -6.902 1 89.12 70 VAL B CA 1
ATOM 3024 C C . VAL B 1 70 ? -11.336 -24.547 -5.73 1 89.12 70 VAL B C 1
ATOM 3026 O O . VAL B 1 70 ? -12.508 -24.172 -5.594 1 89.12 70 VAL B O 1
ATOM 3029 N N . GLU B 1 71 ? -10.734 -25.406 -4.961 1 90.62 71 GLU B N 1
ATOM 3030 C CA . GLU B 1 71 ? -11.438 -25.984 -3.814 1 90.62 71 GLU B CA 1
ATOM 3031 C C . GLU B 1 71 ? -10.773 -25.578 -2.502 1 90.62 71 GLU B C 1
ATOM 3033 O O . GLU B 1 71 ? -9.547 -25.578 -2.395 1 90.62 71 GLU B O 1
ATOM 3038 N N . THR B 1 72 ? -11.578 -25.188 -1.532 1 91.19 72 THR B N 1
ATOM 3039 C CA . THR B 1 72 ? -11.062 -24.891 -0.199 1 91.19 72 THR B CA 1
ATOM 3040 C C . THR B 1 72 ? -10.672 -26.188 0.518 1 91.19 72 THR B C 1
ATOM 3042 O O . THR B 1 72 ? -11.031 -27.281 0.078 1 91.19 72 THR B O 1
ATOM 3045 N N . LYS B 1 73 ? -9.953 -25.969 1.589 1 88.69 73 LYS B N 1
ATOM 3046 C CA . LYS B 1 73 ? -9.617 -27.109 2.443 1 88.69 73 LYS B CA 1
ATOM 3047 C C . LYS B 1 73 ? -10.875 -27.859 2.885 1 88.69 73 LYS B C 1
ATOM 3049 O O . LYS B 1 73 ? -10.852 -29.078 3.014 1 88.69 73 LYS B O 1
ATOM 3054 N N . ALA B 1 74 ? -11.961 -27.109 3.045 1 88.94 74 ALA B N 1
ATOM 3055 C CA . ALA B 1 74 ? -13.211 -27.688 3.514 1 88.94 74 ALA B CA 1
ATOM 3056 C C . ALA B 1 74 ? -13.977 -28.344 2.365 1 88.94 74 ALA B C 1
ATOM 3058 O O . ALA B 1 74 ? -15.039 -28.938 2.576 1 88.94 74 ALA B O 1
ATOM 3059 N N . GLY B 1 75 ? -13.539 -28.219 1.176 1 89.5 75 GLY B N 1
ATOM 3060 C CA . GLY B 1 75 ? -14.156 -28.891 0.041 1 89.5 75 GLY B CA 1
ATOM 3061 C C . GLY B 1 75 ? -15.125 -28 -0.715 1 89.5 75 GLY B C 1
ATOM 3062 O O . GLY B 1 75 ? -15.797 -28.453 -1.645 1 89.5 75 GLY B O 1
ATOM 3063 N N . ASN B 1 76 ? -15.203 -26.797 -0.359 1 92.5 76 ASN B N 1
ATOM 3064 C CA . ASN B 1 76 ? -16.094 -25.859 -1.042 1 92.5 76 ASN B CA 1
ATOM 3065 C C . ASN B 1 76 ? -15.406 -25.203 -2.238 1 92.5 76 ASN B C 1
ATOM 3067 O O . ASN B 1 76 ? -14.266 -24.734 -2.129 1 92.5 76 ASN B O 1
ATOM 3071 N N . PRO B 1 77 ? -16.125 -25.203 -3.344 1 93.5 77 PRO B N 1
ATOM 3072 C CA . PRO B 1 77 ? -15.523 -24.547 -4.516 1 93.5 77 PRO B CA 1
ATOM 3073 C C . PRO B 1 77 ? -15.523 -23.031 -4.41 1 93.5 77 PRO B C 1
ATOM 3075 O O . PRO B 1 77 ? -16.438 -22.438 -3.83 1 93.5 77 PRO B O 1
ATOM 3078 N N . ILE B 1 78 ? -14.484 -22.391 -4.941 1 92.81 78 ILE B N 1
ATOM 3079 C CA . ILE B 1 78 ? -14.375 -20.953 -5.086 1 92.81 78 ILE B CA 1
ATOM 3080 C C . ILE B 1 78 ? -13.984 -20.609 -6.52 1 92.81 78 ILE B C 1
ATOM 3082 O O . ILE B 1 78 ? -13.109 -21.25 -7.105 1 92.81 78 ILE B O 1
ATOM 3086 N N . MET B 1 79 ? -14.68 -19.703 -7.059 1 93.69 79 MET B N 1
ATOM 3087 C CA . MET B 1 79 ? -14.289 -19.172 -8.359 1 93.69 79 MET B CA 1
ATOM 3088 C C . MET B 1 79 ? -13.359 -17.969 -8.203 1 93.69 79 MET B C 1
ATOM 3090 O O . MET B 1 79 ? -13.711 -17 -7.543 1 93.69 79 MET B O 1
ATOM 3094 N N . LEU B 1 80 ? -12.227 -18.062 -8.75 1 91.88 80 LEU B N 1
ATOM 3095 C CA . LEU B 1 80 ? -11.281 -16.953 -8.734 1 91.88 80 LEU B CA 1
ATOM 3096 C C . LEU B 1 80 ? -11.289 -16.203 -10.07 1 91.88 80 LEU B C 1
ATOM 3098 O O . LEU B 1 80 ? -11.406 -16.828 -11.133 1 91.88 80 LEU B O 1
ATOM 3102 N N . LEU B 1 81 ? -11.25 -14.961 -9.992 1 93.31 81 LEU B N 1
ATOM 3103 C CA . LEU B 1 81 ? -11.195 -14.094 -11.164 1 93.31 81 LEU B CA 1
ATOM 3104 C C . LEU B 1 81 ? -9.953 -13.203 -11.133 1 93.31 81 LEU B C 1
ATOM 3106 O O . LEU B 1 81 ? -9.602 -12.672 -10.078 1 93.31 81 LEU B O 1
ATOM 3110 N N . GLY B 1 82 ? -9.219 -13.102 -12.273 1 91.94 82 GLY B N 1
ATOM 3111 C CA . GLY B 1 82 ? -8.016 -12.289 -12.336 1 91.94 82 GLY B CA 1
ATOM 3112 C C . GLY B 1 82 ? -7.676 -11.836 -13.742 1 91.94 82 GLY B C 1
ATOM 3113 O O . GLY B 1 82 ? -8.406 -12.125 -14.688 1 91.94 82 GLY B O 1
ATOM 3114 N N . SER B 1 83 ? -6.641 -10.977 -13.773 1 91.06 83 SER B N 1
ATOM 3115 C CA . SER B 1 83 ? -6.172 -10.406 -15.031 1 91.06 83 SER B CA 1
ATOM 3116 C C . SER B 1 83 ? -7.309 -9.719 -15.781 1 91.06 83 SER B C 1
ATOM 3118 O O . SER B 1 83 ? -7.496 -9.945 -16.984 1 91.06 83 SER B O 1
ATOM 3120 N N . PHE B 1 84 ? -8.109 -9.109 -15 1 93.44 84 PHE B N 1
ATOM 3121 C CA . PHE B 1 84 ? -9.211 -8.336 -15.562 1 93.44 84 PHE B CA 1
ATOM 3122 C C . PHE B 1 84 ? -8.734 -6.969 -16.031 1 93.44 84 PHE B C 1
ATOM 3124 O O . PHE B 1 84 ? -8.352 -6.125 -15.211 1 93.44 84 PHE B O 1
ATOM 3131 N N . ILE B 1 85 ? -8.805 -6.805 -17.344 1 92.31 85 ILE B N 1
ATOM 3132 C CA . ILE B 1 85 ? -8.234 -5.57 -17.875 1 92.31 85 ILE B CA 1
ATOM 3133 C C . ILE B 1 85 ? -8.984 -5.16 -19.141 1 92.31 85 ILE B C 1
ATOM 3135 O O . ILE B 1 85 ? -9.414 -6.012 -19.922 1 92.31 85 ILE B O 1
ATOM 3139 N N . VAL B 1 86 ? -9.258 -3.924 -19.281 1 92.12 86 VAL B N 1
ATOM 3140 C CA . VAL B 1 86 ? -9.656 -3.273 -20.516 1 92.12 86 VAL B CA 1
ATOM 3141 C C . VAL B 1 86 ? -8.578 -2.283 -20.953 1 92.12 86 VAL B C 1
ATOM 3143 O O . VAL B 1 86 ? -8.031 -1.547 -20.125 1 92.12 86 VAL B O 1
ATOM 3146 N N . THR B 1 87 ? -8.281 -2.34 -22.188 1 87.25 87 THR B N 1
ATOM 3147 C CA . THR B 1 87 ? -7.273 -1.406 -22.672 1 87.25 87 THR B CA 1
ATOM 3148 C C . THR B 1 87 ? -7.68 0.034 -22.375 1 87.25 87 THR B C 1
ATOM 3150 O O . THR B 1 87 ? -8.859 0.378 -22.438 1 87.25 87 THR B O 1
ATOM 3153 N N . LYS B 1 88 ? -6.73 0.898 -22.109 1 78.31 88 LYS B N 1
ATOM 3154 C CA . LYS B 1 88 ? -6.934 2.252 -21.594 1 78.31 88 LYS B CA 1
ATOM 3155 C C . LYS B 1 88 ? -7.801 3.07 -22.547 1 78.31 88 LYS B C 1
ATOM 3157 O O . LYS B 1 88 ? -8.703 3.789 -22.109 1 78.31 88 LYS B O 1
ATOM 3162 N N . LEU B 1 89 ? -7.609 2.914 -23.844 1 76.06 89 LEU B N 1
ATOM 3163 C CA . LEU B 1 89 ? -8.281 3.709 -24.875 1 76.06 89 LEU B CA 1
ATOM 3164 C C . LEU B 1 89 ? -9.781 3.418 -24.891 1 76.06 89 LEU B C 1
ATOM 3166 O O . LEU B 1 89 ? -10.578 4.266 -25.297 1 76.06 89 LEU B O 1
ATOM 3170 N N . TYR B 1 90 ? -10.141 2.307 -24.375 1 83.5 90 TYR B N 1
ATOM 3171 C CA . TYR B 1 90 ? -11.531 1.884 -24.547 1 83.5 90 TYR B CA 1
ATOM 3172 C C . TYR B 1 90 ? -12.242 1.778 -23.203 1 83.5 90 TYR B C 1
ATOM 3174 O O . TYR B 1 90 ? -13.336 1.225 -23.109 1 83.5 90 TYR B O 1
ATOM 3182 N N . ARG B 1 91 ? -11.562 2.303 -22.141 1 82.25 91 ARG B N 1
ATOM 3183 C CA . ARG B 1 91 ? -12.172 2.279 -20.812 1 82.25 91 ARG B CA 1
ATOM 3184 C C . ARG B 1 91 ? -13.328 3.271 -20.719 1 82.25 91 ARG B C 1
ATOM 3186 O O . ARG B 1 91 ? -13.383 4.238 -21.484 1 82.25 91 ARG B O 1
ATOM 3193 N N . GLY B 1 92 ? -14.328 2.93 -19.891 1 77.81 92 GLY B N 1
ATOM 3194 C CA . GLY B 1 92 ? -15.461 3.812 -19.656 1 77.81 92 GLY B CA 1
ATOM 3195 C C . GLY B 1 92 ? -16.578 3.637 -20.672 1 77.81 92 GLY B C 1
ATOM 3196 O O . GLY B 1 92 ? -17.5 4.453 -20.75 1 77.81 92 GLY B O 1
ATOM 3197 N N . GLN B 1 93 ? -16.5 2.561 -21.469 1 82.62 93 GLN B N 1
ATOM 3198 C CA . GLN B 1 93 ? -17.469 2.355 -22.531 1 82.62 93 GLN B CA 1
ATOM 3199 C C . GLN B 1 93 ? -18.344 1.13 -22.266 1 82.62 93 GLN B C 1
ATOM 3201 O O . GLN B 1 93 ? -19.031 0.639 -23.156 1 82.62 93 GLN B O 1
ATOM 3206 N N . GLY B 1 94 ? -18.172 0.577 -21.094 1 87.38 94 GLY B N 1
ATOM 3207 C CA . GLY B 1 94 ? -19.016 -0.54 -20.703 1 87.38 94 GLY B CA 1
ATOM 3208 C C . GLY B 1 94 ? -18.422 -1.89 -21.047 1 87.38 94 GLY B C 1
ATOM 3209 O O . GLY B 1 94 ? -19 -2.932 -20.719 1 87.38 94 GLY B O 1
ATOM 3210 N N . ILE B 1 95 ? -17.312 -1.972 -21.719 1 91.5 95 ILE B N 1
ATOM 3211 C CA . ILE B 1 95 ? -16.672 -3.205 -22.156 1 91.5 95 ILE B CA 1
ATOM 3212 C C . ILE B 1 95 ? -16.312 -4.059 -20.938 1 91.5 95 ILE B C 1
ATOM 3214 O O . ILE B 1 95 ? -16.562 -5.266 -20.922 1 91.5 95 ILE B O 1
ATOM 3218 N N . GLY B 1 96 ? -15.773 -3.43 -19.906 1 93.5 96 GLY B N 1
ATOM 3219 C CA . GLY B 1 96 ? -15.375 -4.141 -18.703 1 93.5 96 GLY B CA 1
ATOM 3220 C C . GLY B 1 96 ? -16.531 -4.82 -18 1 93.5 96 GLY B C 1
ATOM 3221 O O . GLY B 1 96 ? -16.422 -5.977 -17.594 1 93.5 96 GLY B O 1
ATOM 3222 N N . THR B 1 97 ? -17.594 -4.055 -17.906 1 90.81 97 THR B N 1
ATOM 3223 C CA . THR B 1 97 ? -18.766 -4.617 -17.234 1 90.81 97 THR B CA 1
ATOM 3224 C C . THR B 1 97 ? -19.281 -5.828 -18 1 90.81 97 THR B C 1
ATOM 3226 O O . THR B 1 97 ? -19.594 -6.859 -17.406 1 90.81 97 THR B O 1
ATOM 3229 N N . HIS B 1 98 ? -19.391 -5.73 -19.312 1 92.81 98 HIS B N 1
ATOM 3230 C CA . HIS B 1 98 ? -19.844 -6.836 -20.156 1 92.81 98 HIS B CA 1
ATOM 3231 C C . HIS B 1 98 ? -18.922 -8.047 -20 1 92.81 98 HIS B C 1
ATOM 3233 O O . HIS B 1 98 ? -19.391 -9.172 -19.844 1 92.81 98 HIS B O 1
ATOM 3239 N N . LEU B 1 99 ? -17.672 -7.781 -20.094 1 95.12 99 LEU B N 1
ATOM 3240 C CA . LEU B 1 99 ? -16.672 -8.836 -19.969 1 95.12 99 LEU B CA 1
ATOM 3241 C C . LEU B 1 99 ? -16.75 -9.508 -18.609 1 95.12 99 LEU B C 1
ATOM 3243 O O . LEU B 1 99 ? -16.734 -10.734 -18.516 1 95.12 99 LEU B O 1
ATOM 3247 N N . PHE B 1 100 ? -16.812 -8.727 -17.516 1 94.88 100 PHE B N 1
ATOM 3248 C CA . PHE B 1 100 ? -16.891 -9.227 -16.156 1 94.88 100 PHE B CA 1
ATOM 3249 C C . PHE B 1 100 ? -18.125 -10.094 -15.961 1 94.88 100 PHE B C 1
ATOM 3251 O O . PHE B 1 100 ? -18.031 -11.211 -15.453 1 94.88 100 PHE B O 1
ATOM 3258 N N . ARG B 1 101 ? -19.25 -9.68 -16.453 1 93.81 101 ARG B N 1
ATOM 3259 C CA . ARG B 1 101 ? -20.484 -10.438 -16.312 1 93.81 101 ARG B CA 1
ATOM 3260 C C . ARG B 1 101 ? -20.422 -11.727 -17.141 1 93.81 101 ARG B C 1
ATOM 3262 O O . ARG B 1 101 ? -20.922 -12.766 -16.703 1 93.81 101 ARG B O 1
ATOM 3269 N N . SER B 1 102 ? -19.859 -11.609 -18.297 1 95.06 102 SER B N 1
ATOM 3270 C CA . SER B 1 102 ? -19.688 -12.812 -19.109 1 95.06 102 SER B CA 1
ATOM 3271 C C . SER B 1 102 ? -18.844 -13.852 -18.375 1 95.06 102 SER B C 1
ATOM 3273 O O . SER B 1 102 ? -19.125 -15.047 -18.453 1 95.06 102 SER B O 1
ATOM 3275 N N . ALA B 1 103 ? -17.797 -13.391 -17.703 1 95 103 ALA B N 1
ATOM 3276 C CA . ALA B 1 103 ? -16.922 -14.289 -16.969 1 95 103 ALA B CA 1
ATOM 3277 C C . ALA B 1 103 ? -17.672 -14.977 -15.828 1 95 103 ALA B C 1
ATOM 3279 O O . ALA B 1 103 ? -17.5 -16.172 -15.594 1 95 103 ALA B O 1
ATOM 3280 N N . LEU B 1 104 ? -18.5 -14.242 -15.141 1 94.31 104 LEU B N 1
ATOM 3281 C CA . LEU B 1 104 ? -19.266 -14.781 -14.016 1 94.31 104 LEU B CA 1
ATOM 3282 C C . LEU B 1 104 ? -20.25 -15.844 -14.484 1 94.31 104 LEU B C 1
ATOM 3284 O O . LEU B 1 104 ? -20.609 -16.734 -13.719 1 94.31 104 LEU B O 1
ATOM 3288 N N . ASN B 1 105 ? -20.578 -15.758 -15.758 1 93.38 105 ASN B N 1
ATOM 3289 C CA . ASN B 1 105 ? -21.594 -16.672 -16.281 1 93.38 105 ASN B CA 1
ATOM 3290 C C . ASN B 1 105 ? -20.969 -17.688 -17.234 1 93.38 105 ASN B C 1
ATOM 3292 O O . ASN B 1 105 ? -21.703 -18.453 -17.891 1 93.38 105 ASN B O 1
ATOM 3296 N N . ALA B 1 106 ? -19.719 -17.688 -17.359 1 92.19 106 ALA B N 1
ATOM 3297 C CA . ALA B 1 106 ? -19.047 -18.5 -18.359 1 92.19 106 ALA B CA 1
ATOM 3298 C C . ALA B 1 106 ? -19.156 -19.984 -18.016 1 92.19 106 ALA B C 1
ATOM 3300 O O . ALA B 1 106 ? -18.984 -20.844 -18.891 1 92.19 106 ALA B O 1
ATOM 3301 N N . ASP B 1 107 ? -19.344 -20.344 -16.75 1 93.38 107 ASP B N 1
ATOM 3302 C CA . ASP B 1 107 ? -19.422 -21.703 -16.266 1 93.38 107 ASP B CA 1
ATOM 3303 C C . ASP B 1 107 ? -20.594 -21.859 -15.281 1 93.38 107 ASP B C 1
ATOM 3305 O O . ASP B 1 107 ? -20.672 -21.125 -14.297 1 93.38 107 ASP B O 1
ATOM 3309 N N . PRO B 1 108 ? -21.453 -22.828 -15.57 1 93.81 108 PRO B N 1
ATOM 3310 C CA . PRO B 1 108 ? -22.578 -23.047 -14.648 1 93.81 108 PRO B CA 1
ATOM 3311 C C . PRO B 1 108 ? -22.109 -23.328 -13.219 1 93.81 108 PRO B C 1
ATOM 3313 O O . PRO B 1 108 ? -22.844 -23.047 -12.266 1 93.81 108 PRO B O 1
ATOM 3316 N N . ARG B 1 109 ? -20.938 -23.797 -13.016 1 94.38 109 ARG B N 1
ATOM 3317 C CA . ARG B 1 109 ? -20.422 -24.125 -11.695 1 94.38 109 ARG B CA 1
ATOM 3318 C C . ARG B 1 109 ? -20.141 -22.875 -10.883 1 94.38 109 ARG B C 1
ATOM 3320 O O . ARG B 1 109 ? -19.953 -22.938 -9.664 1 94.38 109 ARG B O 1
ATOM 3327 N N . PHE B 1 110 ? -20.109 -21.781 -11.508 1 94.44 110 PHE B N 1
ATOM 3328 C CA . PHE B 1 110 ? -19.812 -20.531 -10.836 1 94.44 110 PHE B CA 1
ATOM 3329 C C . PHE B 1 110 ? -21.016 -20 -10.078 1 94.44 110 PHE B C 1
ATOM 3331 O O . PHE B 1 110 ? -20.891 -19.109 -9.242 1 94.44 110 PHE B O 1
ATOM 3338 N N . HIS B 1 111 ? -22.156 -20.547 -10.375 1 93.06 111 HIS B N 1
ATOM 3339 C CA . HIS B 1 111 ? -23.375 -20.031 -9.766 1 93.06 111 HIS B CA 1
ATOM 3340 C C . HIS B 1 111 ? -23.5 -20.484 -8.32 1 93.06 111 HIS B C 1
ATOM 3342 O O . HIS B 1 111 ? -23.344 -21.672 -8.023 1 93.06 111 HIS B O 1
ATOM 3348 N N . GLY B 1 112 ? -23.766 -19.531 -7.477 1 93.75 112 GLY B N 1
ATOM 3349 C CA . GLY B 1 112 ? -24.094 -19.844 -6.094 1 93.75 112 GLY B CA 1
ATOM 3350 C C . GLY B 1 112 ? -22.875 -20.141 -5.246 1 93.75 112 GLY B C 1
ATOM 3351 O O . GLY B 1 112 ? -23 -20.594 -4.105 1 93.75 112 GLY B O 1
ATOM 3352 N N . ILE B 1 113 ? -21.75 -19.922 -5.82 1 95.62 113 ILE B N 1
ATOM 3353 C CA . ILE B 1 113 ? -20.562 -20.219 -5.02 1 95.62 113 ILE B CA 1
ATOM 3354 C C . ILE B 1 113 ? -19.812 -18.922 -4.703 1 95.62 113 ILE B C 1
ATOM 3356 O O . ILE B 1 113 ? -20.125 -17.875 -5.258 1 95.62 113 ILE B O 1
ATOM 3360 N N . ASN B 1 114 ? -18.859 -19.078 -3.725 1 94.94 114 ASN B N 1
ATOM 3361 C CA . ASN B 1 114 ? -18 -17.969 -3.369 1 94.94 114 ASN B CA 1
ATOM 3362 C C . ASN B 1 114 ? -17.078 -17.578 -4.523 1 94.94 114 ASN B C 1
ATOM 3364 O O . ASN B 1 114 ? -16.672 -18.438 -5.316 1 94.94 114 ASN B O 1
ATOM 3368 N N . ARG B 1 115 ? -16.828 -16.297 -4.648 1 94.44 115 ARG B N 1
ATOM 3369 C CA . ARG B 1 115 ? -15.938 -15.766 -5.676 1 94.44 115 ARG B CA 1
ATOM 3370 C C . ARG B 1 115 ? -14.844 -14.891 -5.059 1 94.44 115 ARG B C 1
ATOM 3372 O O . ARG B 1 115 ? -15.102 -14.164 -4.098 1 94.44 115 ARG B O 1
ATOM 3379 N N . GLY B 1 116 ? -13.664 -15.016 -5.602 1 93.19 116 GLY B N 1
ATOM 3380 C CA . GLY B 1 116 ? -12.547 -14.234 -5.105 1 93.19 116 GLY B CA 1
ATOM 3381 C C . GLY B 1 116 ? -11.836 -13.445 -6.195 1 93.19 116 GLY B C 1
ATOM 3382 O O . GLY B 1 116 ? -11.758 -13.891 -7.34 1 93.19 116 GLY B O 1
ATOM 3383 N N . ILE B 1 117 ? -11.305 -12.281 -5.809 1 92.94 117 ILE B N 1
ATOM 3384 C CA . ILE B 1 117 ? -10.555 -11.43 -6.727 1 92.94 117 ILE B CA 1
ATOM 3385 C C . ILE B 1 117 ? -9.461 -10.688 -5.957 1 92.94 117 ILE B C 1
ATOM 3387 O O . ILE B 1 117 ? -9.57 -10.492 -4.746 1 92.94 117 ILE B O 1
ATOM 3391 N N . CYS B 1 118 ? -8.391 -10.438 -6.625 1 91.31 118 CYS B N 1
ATOM 3392 C CA . CYS B 1 118 ? -7.383 -9.516 -6.109 1 91.31 118 CYS B CA 1
ATOM 3393 C C . CYS B 1 118 ? -7.516 -8.148 -6.766 1 91.31 118 CYS B C 1
ATOM 3395 O O . CYS B 1 118 ? -7.344 -8.016 -7.98 1 91.31 118 CYS B O 1
ATOM 3397 N N . SER B 1 119 ? -7.797 -7.129 -5.969 1 90.19 119 SER B N 1
ATOM 3398 C CA . SER B 1 119 ? -8.102 -5.816 -6.523 1 90.19 119 SER B CA 1
ATOM 3399 C C . SER B 1 119 ? -7.02 -4.801 -6.18 1 90.19 119 SER B C 1
ATOM 3401 O O . SER B 1 119 ? -6.387 -4.895 -5.125 1 90.19 119 SER B O 1
ATOM 3403 N N . VAL B 1 120 ? -6.887 -3.914 -7.113 1 84.88 120 VAL B N 1
ATOM 3404 C CA . VAL B 1 120 ? -6.062 -2.75 -6.809 1 84.88 120 VAL B CA 1
ATOM 3405 C C . VAL B 1 120 ? -6.891 -1.719 -6.043 1 84.88 120 VAL B C 1
ATOM 3407 O O . VAL B 1 120 ? -8.125 -1.781 -6.039 1 84.88 120 VAL B O 1
ATOM 3410 N N . ASP B 1 121 ? -6.223 -0.859 -5.469 1 78.12 121 ASP B N 1
ATOM 3411 C CA . ASP B 1 121 ? -6.812 0.081 -4.523 1 78.12 121 ASP B CA 1
ATOM 3412 C C . ASP B 1 121 ? -7.977 0.84 -5.156 1 78.12 121 ASP B C 1
ATOM 3414 O O . ASP B 1 121 ? -9.055 0.94 -4.566 1 78.12 121 ASP B O 1
ATOM 3418 N N . ASN B 1 122 ? -7.844 1.347 -6.32 1 77.38 122 ASN B N 1
ATOM 3419 C CA . ASN B 1 122 ? -8.844 2.217 -6.934 1 77.38 122 ASN B CA 1
ATOM 3420 C C . ASN B 1 122 ? -10.031 1.418 -7.465 1 77.38 122 ASN B C 1
ATOM 3422 O O . ASN B 1 122 ? -11.031 1.996 -7.887 1 77.38 122 ASN B O 1
ATOM 3426 N N . MET B 1 123 ? -9.953 0.062 -7.414 1 84 123 MET B N 1
ATOM 3427 C CA . MET B 1 123 ? -11.039 -0.765 -7.934 1 84 123 MET B CA 1
ATOM 3428 C C . MET B 1 123 ? -11.75 -1.499 -6.805 1 84 123 MET B C 1
ATOM 3430 O O . MET B 1 123 ? -12.852 -2.021 -6.996 1 84 123 MET B O 1
ATOM 3434 N N . SER B 1 124 ? -11.156 -1.531 -5.684 1 84.69 124 SER B N 1
ATOM 3435 C CA . SER B 1 124 ? -11.641 -2.328 -4.562 1 84.69 124 SER B CA 1
ATOM 3436 C C . SER B 1 124 ? -13.086 -1.98 -4.219 1 84.69 124 SER B C 1
ATOM 3438 O O . SER B 1 124 ? -13.922 -2.871 -4.07 1 84.69 124 SER B O 1
ATOM 3440 N N . GLU B 1 125 ? -13.367 -0.74 -4.203 1 82.38 125 GLU B N 1
ATOM 3441 C CA . GLU B 1 125 ? -14.711 -0.302 -3.842 1 82.38 125 GLU B CA 1
ATOM 3442 C C . GLU B 1 125 ? -15.727 -0.689 -4.918 1 82.38 125 GLU B C 1
ATOM 3444 O O . GLU B 1 125 ? -16.859 -1.07 -4.605 1 82.38 125 GLU B O 1
ATOM 3449 N N . LYS B 1 126 ? -15.359 -0.59 -6.102 1 84.12 126 LYS B N 1
ATOM 3450 C CA . LYS B 1 126 ? -16.25 -0.956 -7.203 1 84.12 126 LYS B CA 1
ATOM 3451 C C . LYS B 1 126 ? -16.609 -2.438 -7.148 1 84.12 126 LYS B C 1
ATOM 3453 O O . LYS B 1 126 ? -17.766 -2.805 -7.309 1 84.12 126 LYS B O 1
ATOM 3458 N N . TYR B 1 127 ? -15.617 -3.277 -6.926 1 90.94 127 TYR B N 1
ATOM 3459 C CA . TYR B 1 127 ? -15.867 -4.711 -6.844 1 90.94 127 TYR B CA 1
ATOM 3460 C C . TYR B 1 127 ? -16.812 -5.035 -5.688 1 90.94 127 TYR B C 1
ATOM 3462 O O . TYR B 1 127 ? -17.672 -5.91 -5.805 1 90.94 127 TYR B O 1
ATOM 3470 N N . SER B 1 128 ? -16.625 -4.312 -4.641 1 89.25 128 SER B N 1
ATOM 3471 C CA . SER B 1 128 ? -17.469 -4.504 -3.471 1 89.25 128 SER B CA 1
ATOM 3472 C C . SER B 1 128 ? -18.906 -4.047 -3.744 1 89.25 128 SER B C 1
ATOM 3474 O O . SER B 1 128 ? -19.844 -4.824 -3.605 1 89.25 128 SER B O 1
ATOM 3476 N N . ASN B 1 129 ? -19.109 -2.875 -4.273 1 87.69 129 ASN B N 1
ATOM 3477 C CA . ASN B 1 129 ? -20.422 -2.236 -4.367 1 87.69 129 ASN B CA 1
ATOM 3478 C C . 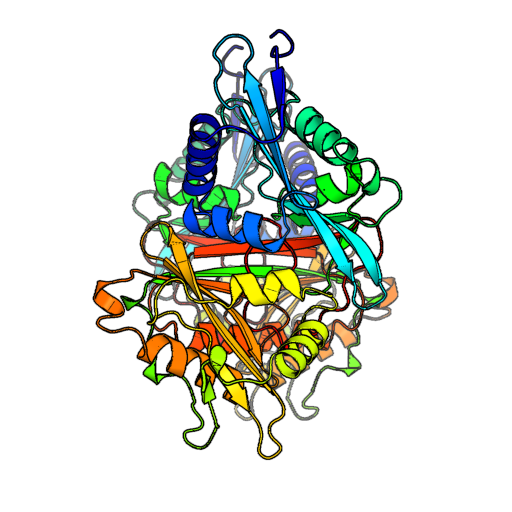ASN B 1 129 ? -21.219 -2.77 -5.551 1 87.69 129 ASN B C 1
ATOM 3480 O O . ASN B 1 129 ? -22.438 -2.908 -5.469 1 87.69 129 ASN B O 1
ATOM 3484 N N . ILE B 1 130 ? -20.531 -3.137 -6.633 1 85.94 130 ILE B N 1
ATOM 3485 C CA . ILE B 1 130 ? -21.25 -3.475 -7.859 1 85.94 130 ILE B CA 1
ATOM 3486 C C . ILE B 1 130 ? -21.328 -4.992 -8.016 1 85.94 130 ILE B C 1
ATOM 3488 O O . ILE B 1 130 ? -22.328 -5.527 -8.477 1 85.94 130 ILE B O 1
ATOM 3492 N N . PHE B 1 131 ? -20.25 -5.691 -7.539 1 90.88 131 PHE B N 1
ATOM 3493 C CA . PHE B 1 131 ? -20.188 -7.105 -7.887 1 90.88 131 PHE B CA 1
ATOM 3494 C C . PHE B 1 131 ? -20.266 -7.973 -6.637 1 90.88 131 PHE B C 1
ATOM 3496 O O . PHE B 1 131 ? -20.188 -9.203 -6.719 1 90.88 131 PHE B O 1
ATOM 3503 N N . GLY B 1 132 ? -20.297 -7.348 -5.414 1 92.12 132 GLY B N 1
ATOM 3504 C CA . GLY B 1 132 ? -20.578 -8.078 -4.188 1 92.12 132 GLY B CA 1
ATOM 3505 C C . GLY B 1 132 ? -19.328 -8.617 -3.518 1 92.12 132 GLY B C 1
ATOM 3506 O O . GLY B 1 132 ? -19.422 -9.406 -2.572 1 92.12 132 GLY B O 1
ATOM 3507 N N . TYR B 1 133 ? -18.188 -8.242 -4.023 1 93.56 133 TYR B N 1
ATOM 3508 C CA . TYR B 1 133 ? -16.938 -8.641 -3.379 1 93.56 133 TYR B CA 1
ATOM 3509 C C . TYR B 1 133 ? -16.672 -7.809 -2.133 1 93.56 133 TYR B C 1
ATOM 3511 O O . TYR B 1 133 ? -15.672 -7.09 -2.062 1 93.56 133 TYR B O 1
ATOM 3519 N N . SER B 1 134 ? -17.438 -7.988 -1.154 1 90.88 134 SER B N 1
ATOM 3520 C CA . SER B 1 134 ? -17.469 -7.055 -0.031 1 90.88 134 SER B CA 1
ATOM 3521 C C . SER B 1 134 ? -16.594 -7.555 1.117 1 90.88 134 SER B C 1
ATOM 3523 O O . SER B 1 134 ? -16.266 -6.797 2.031 1 90.88 134 SER B O 1
ATOM 3525 N N . ASN B 1 135 ? -16.25 -8.828 1.077 1 90.38 135 ASN B N 1
ATOM 3526 C CA . ASN B 1 135 ? -15.445 -9.391 2.16 1 90.38 135 ASN B CA 1
ATOM 3527 C C . ASN B 1 135 ? -13.953 -9.375 1.827 1 90.38 135 ASN B C 1
ATOM 3529 O O . ASN B 1 135 ? -13.516 -10.062 0.899 1 90.38 135 ASN B O 1
ATOM 3533 N N . LYS B 1 136 ? -13.227 -8.625 2.604 1 87.69 136 LYS B N 1
ATOM 3534 C CA . LYS B 1 136 ? -11.805 -8.477 2.332 1 87.69 136 LYS B CA 1
ATOM 3535 C C . LYS B 1 136 ? -10.969 -9.352 3.27 1 87.69 136 LYS B C 1
ATOM 3537 O O . LYS B 1 136 ? -11.297 -9.492 4.449 1 87.69 136 LYS B O 1
ATOM 3542 N N . LEU B 1 137 ? -9.906 -9.914 2.639 1 86.12 137 LEU B N 1
ATOM 3543 C CA . LEU B 1 137 ? -8.883 -10.516 3.486 1 86.12 137 LEU B CA 1
ATOM 3544 C C . LEU B 1 137 ? -8.352 -9.508 4.5 1 86.12 137 LEU B C 1
ATOM 3546 O O . LEU B 1 137 ? -8.234 -8.32 4.195 1 86.12 137 LEU B O 1
ATOM 3550 N N . GLU B 1 138 ? -7.996 -9.977 5.652 1 76.75 138 GLU B N 1
ATOM 3551 C CA . GLU B 1 138 ? -7.457 -9.117 6.707 1 76.75 138 GLU B CA 1
ATOM 3552 C C . GLU B 1 138 ? -6.098 -8.547 6.309 1 76.75 138 GLU B C 1
ATOM 3554 O O . GLU B 1 138 ? -5.785 -7.398 6.633 1 76.75 138 GLU B O 1
ATOM 3559 N N . GLY B 1 139 ? -5.441 -9.336 5.609 1 78.94 139 GLY B N 1
ATOM 3560 C CA . GLY B 1 139 ? -4.129 -8.883 5.188 1 78.94 139 GLY B CA 1
ATOM 3561 C C . GLY B 1 139 ? -4.125 -8.273 3.799 1 78.94 139 GLY B C 1
ATOM 3562 O O . GLY B 1 139 ? -4.355 -8.969 2.809 1 78.94 139 GLY B O 1
ATOM 3563 N N . ALA B 1 140 ? -3.83 -6.887 3.75 1 88.62 140 ALA B N 1
ATOM 3564 C CA . ALA B 1 140 ? -3.564 -6.289 2.443 1 88.62 140 ALA B CA 1
ATOM 3565 C C . ALA B 1 140 ? -2.279 -6.848 1.838 1 88.62 140 ALA B C 1
ATOM 3567 O O . ALA B 1 140 ? -1.417 -7.359 2.557 1 88.62 140 ALA B O 1
ATOM 3568 N N . ILE B 1 141 ? -2.254 -6.789 0.547 1 91.44 141 ILE B N 1
ATOM 3569 C CA . ILE B 1 141 ? -1.132 -7.359 -0.19 1 91.44 141 ILE B CA 1
ATOM 3570 C C . ILE B 1 141 ? -0.256 -6.238 -0.744 1 91.44 141 ILE B C 1
ATOM 3572 O O . ILE B 1 141 ? -0.759 -5.297 -1.362 1 91.44 141 ILE B O 1
ATOM 3576 N N . LEU B 1 142 ? 0.973 -6.367 -0.475 1 91.12 142 LEU B N 1
ATOM 3577 C CA . LEU B 1 142 ? 1.934 -5.402 -0.997 1 91.12 142 LEU B CA 1
ATOM 3578 C C . LEU B 1 142 ? 2.914 -6.07 -1.952 1 91.12 142 LEU B C 1
ATOM 3580 O O . LEU B 1 142 ? 3.602 -7.023 -1.576 1 91.12 142 LEU B O 1
ATOM 3584 N N . ALA B 1 143 ? 2.955 -5.586 -3.18 1 91.75 143 ALA B N 1
ATOM 3585 C CA . ALA B 1 143 ? 3.971 -6.008 -4.141 1 91.75 143 ALA B CA 1
ATOM 3586 C C . ALA B 1 143 ? 5.152 -5.043 -4.148 1 91.75 143 ALA B C 1
ATOM 3588 O O . ALA B 1 143 ? 4.969 -3.824 -4.074 1 91.75 143 ALA B O 1
ATOM 3589 N N . LYS B 1 144 ? 6.371 -5.535 -4.176 1 92.44 144 LYS B N 1
ATOM 3590 C CA . LYS B 1 144 ? 7.605 -4.766 -4.281 1 92.44 144 LYS B CA 1
ATOM 3591 C C . LYS B 1 144 ? 8.5 -5.309 -5.387 1 92.44 144 LYS B C 1
ATOM 3593 O O . LYS B 1 144 ? 8.742 -6.516 -5.461 1 92.44 144 LYS B O 1
ATOM 3598 N N . ILE B 1 145 ? 8.898 -4.504 -6.254 1 93.5 145 ILE B N 1
ATOM 3599 C CA . ILE B 1 145 ? 9.938 -4.848 -7.215 1 93.5 145 ILE B CA 1
ATOM 3600 C C . ILE B 1 145 ? 11.242 -4.16 -6.824 1 93.5 145 ILE B C 1
ATOM 3602 O O . ILE B 1 145 ? 11.289 -2.938 -6.68 1 93.5 145 ILE B O 1
ATOM 3606 N N . ILE B 1 146 ? 12.266 -4.91 -6.672 1 95.5 146 ILE B N 1
ATOM 3607 C CA . ILE B 1 146 ? 13.562 -4.406 -6.242 1 95.5 146 ILE B CA 1
ATOM 3608 C C . ILE B 1 146 ? 14.641 -4.855 -7.227 1 95.5 146 ILE B C 1
ATOM 3610 O O . ILE B 1 146 ? 14.734 -6.035 -7.566 1 95.5 146 ILE B O 1
ATOM 3614 N N . LYS B 1 147 ? 15.438 -3.906 -7.703 1 96.12 147 LYS B N 1
ATOM 3615 C CA . LYS B 1 147 ? 16.562 -4.277 -8.555 1 96.12 147 LYS B CA 1
ATOM 3616 C C . LYS B 1 147 ? 17.578 -5.129 -7.785 1 96.12 147 LYS B C 1
ATOM 3618 O O . LYS B 1 147 ? 17.859 -4.863 -6.613 1 96.12 147 LYS B O 1
ATOM 3623 N N . LEU B 1 148 ? 18.141 -6.109 -8.477 1 97.5 148 LEU B N 1
ATOM 3624 C CA . LEU B 1 148 ? 19.109 -6.996 -7.832 1 97.5 148 LEU B CA 1
ATOM 3625 C C . LEU B 1 148 ? 20.328 -6.219 -7.359 1 97.5 148 LEU B C 1
ATOM 3627 O O . LEU B 1 148 ? 20.922 -6.551 -6.324 1 97.5 148 LEU B O 1
ATOM 3631 N N . ILE B 1 149 ? 20.719 -5.195 -8.031 1 95.88 149 ILE B N 1
ATOM 3632 C CA . ILE B 1 149 ? 21.891 -4.398 -7.68 1 95.88 149 ILE B CA 1
ATOM 3633 C C . ILE B 1 149 ? 21.641 -3.688 -6.352 1 95.88 149 ILE B C 1
ATOM 3635 O O . ILE B 1 149 ? 22.594 -3.279 -5.676 1 95.88 149 ILE B O 1
ATOM 3639 N N . ASP B 1 150 ? 20.375 -3.506 -6.012 1 95.44 150 ASP B N 1
ATOM 3640 C CA . ASP B 1 150 ? 20.016 -2.816 -4.777 1 95.44 150 ASP B CA 1
ATOM 3641 C C . ASP B 1 150 ? 19.844 -3.803 -3.625 1 95.44 150 ASP B C 1
ATOM 3643 O O . ASP B 1 150 ? 19.516 -3.406 -2.502 1 95.44 150 ASP B O 1
ATOM 3647 N N . ILE B 1 151 ? 20 -5.102 -3.822 1 96.75 151 ILE B N 1
ATOM 3648 C CA . ILE B 1 151 ? 19.781 -6.152 -2.838 1 96.75 151 ILE B CA 1
ATOM 3649 C C . ILE B 1 151 ? 21.125 -6.664 -2.314 1 96.75 151 ILE B C 1
ATOM 3651 O O . ILE B 1 151 ? 22.047 -6.898 -3.092 1 96.75 151 ILE B O 1
ATOM 3655 N N . ASP B 1 152 ? 21.281 -6.781 -1.043 1 97.25 152 ASP B N 1
ATOM 3656 C CA . ASP B 1 152 ? 22.422 -7.426 -0.396 1 97.25 152 ASP B CA 1
ATOM 3657 C C . ASP B 1 152 ? 22 -8.727 0.279 1 97.25 152 ASP B C 1
ATOM 3659 O O . ASP B 1 152 ? 21.5 -8.719 1.409 1 97.25 152 ASP B O 1
ATOM 3663 N N . LEU B 1 153 ? 22.297 -9.836 -0.292 1 95.94 153 LEU B N 1
ATOM 3664 C CA . LEU B 1 153 ? 21.859 -11.148 0.173 1 95.94 153 LEU B CA 1
ATOM 3665 C C . LEU B 1 153 ? 22.625 -11.562 1.425 1 95.94 153 LEU B C 1
ATOM 3667 O O . LEU B 1 153 ? 22.219 -12.5 2.119 1 95.94 153 LEU B O 1
ATOM 3671 N N . SER B 1 154 ? 23.688 -10.891 1.707 1 96.25 154 SER B N 1
ATOM 3672 C CA . SER B 1 154 ? 24.453 -11.211 2.906 1 96.25 154 SER B CA 1
ATOM 3673 C C . SER B 1 154 ? 23.688 -10.812 4.168 1 96.25 154 SER B C 1
ATOM 3675 O O . SER B 1 154 ? 24.031 -11.242 5.27 1 96.25 154 SER B O 1
ATOM 3677 N N . GLN B 1 155 ? 22.625 -10.008 3.998 1 95.38 155 GLN B N 1
ATOM 3678 C CA . GLN B 1 155 ? 21.812 -9.562 5.129 1 95.38 155 GLN B CA 1
ATOM 3679 C C . GLN B 1 155 ? 20.844 -10.664 5.566 1 95.38 155 GLN B C 1
ATOM 3681 O O . GLN B 1 155 ? 20.219 -10.555 6.621 1 95.38 155 GLN B O 1
ATOM 3686 N N . LEU B 1 156 ? 20.734 -11.742 4.812 1 97 156 LEU B N 1
ATOM 3687 C CA . LEU B 1 156 ? 19.844 -12.844 5.184 1 97 156 LEU B CA 1
ATOM 3688 C C . LEU B 1 156 ? 20.484 -13.711 6.266 1 97 156 LEU B C 1
ATOM 3690 O O . LEU B 1 156 ? 21.594 -14.203 6.094 1 97 156 LEU B O 1
ATOM 3694 N N . ASP B 1 157 ? 19.719 -13.844 7.344 1 96.5 157 ASP B N 1
ATOM 3695 C CA . ASP B 1 157 ? 20.125 -14.828 8.344 1 96.5 157 ASP B CA 1
ATOM 3696 C C . ASP B 1 157 ? 19.797 -16.25 7.883 1 96.5 157 ASP B C 1
ATOM 3698 O O . ASP B 1 157 ? 18.672 -16.516 7.445 1 96.5 157 ASP B O 1
ATOM 3702 N N . VAL B 1 158 ? 20.766 -17.094 7.984 1 97.62 158 VAL B N 1
ATOM 3703 C CA . VAL B 1 158 ? 20.547 -18.469 7.508 1 97.62 158 VAL B CA 1
ATOM 3704 C C . VAL B 1 158 ? 20.953 -19.453 8.594 1 97.62 158 VAL B C 1
ATOM 3706 O O . VAL B 1 158 ? 21.859 -19.188 9.391 1 97.62 158 VAL B O 1
ATOM 3709 N N . ASP B 1 159 ? 20.234 -20.547 8.633 1 98.06 159 ASP B N 1
ATOM 3710 C CA . ASP B 1 159 ? 20.594 -21.719 9.43 1 98.06 159 ASP B CA 1
ATOM 3711 C C . ASP B 1 159 ? 21.281 -22.781 8.578 1 98.06 159 ASP B C 1
ATOM 3713 O O . ASP B 1 159 ? 20.625 -23.531 7.855 1 98.06 159 ASP B O 1
ATOM 3717 N N . PRO B 1 160 ? 22.625 -22.875 8.742 1 96.19 160 PRO B N 1
ATOM 3718 C CA . PRO B 1 160 ? 23.344 -23.844 7.914 1 96.19 160 PRO B CA 1
ATOM 3719 C C . PRO B 1 160 ? 22.984 -25.281 8.242 1 96.19 160 PRO B C 1
ATOM 3721 O O . PRO B 1 160 ? 23.281 -26.188 7.457 1 96.19 160 PRO B O 1
ATOM 3724 N N . MET B 1 161 ? 22.328 -25.5 9.367 1 97.5 161 MET B N 1
ATOM 3725 C CA . MET B 1 161 ? 22 -26.859 9.789 1 97.5 161 MET B CA 1
ATOM 3726 C C . MET B 1 161 ? 20.609 -27.25 9.312 1 97.5 161 MET B C 1
ATOM 3728 O O . MET B 1 161 ? 20.219 -28.422 9.43 1 97.5 161 MET B O 1
ATOM 3732 N N . LEU B 1 162 ? 19.844 -26.312 8.812 1 98.31 162 LEU B N 1
ATOM 3733 C CA . LEU B 1 162 ? 18.5 -26.625 8.312 1 98.31 162 LEU B CA 1
ATOM 3734 C C . LEU B 1 162 ? 18.578 -27.547 7.102 1 98.31 162 LEU B C 1
ATOM 3736 O O . LEU B 1 162 ? 19.328 -27.297 6.164 1 98.31 162 LEU B O 1
ATOM 3740 N N . LYS B 1 163 ? 17.844 -28.641 7.141 1 98.38 163 LYS B N 1
ATOM 3741 C CA . LYS B 1 163 ? 17.812 -29.562 6.008 1 98.38 163 LYS B CA 1
ATOM 3742 C C . LYS B 1 163 ? 16.922 -29.016 4.887 1 98.38 163 LYS B C 1
ATOM 3744 O O . LYS B 1 163 ? 15.711 -28.906 5.051 1 98.38 163 LYS B O 1
ATOM 3749 N N . VAL B 1 164 ? 17.469 -28.672 3.816 1 98.31 164 VAL B N 1
ATOM 3750 C CA . VAL B 1 164 ? 16.781 -28.203 2.617 1 98.31 164 VAL B CA 1
ATOM 3751 C C . VAL B 1 164 ? 17.016 -29.188 1.473 1 98.31 164 VAL B C 1
ATOM 3753 O O . VAL B 1 164 ? 18.156 -29.516 1.147 1 98.31 164 VAL B O 1
ATOM 3756 N N . VAL B 1 165 ? 15.945 -29.688 0.867 1 96.69 165 VAL B N 1
ATOM 3757 C CA . VAL B 1 165 ? 16.062 -30.672 -0.203 1 96.69 165 VAL B CA 1
ATOM 3758 C C . VAL B 1 165 ? 15.312 -30.188 -1.44 1 96.69 165 VAL B C 1
ATOM 3760 O O . VAL B 1 165 ? 14.438 -29.328 -1.343 1 96.69 165 VAL B O 1
ATOM 3763 N N . PRO B 1 166 ? 15.695 -30.719 -2.637 1 94.69 166 PRO B N 1
ATOM 3764 C CA . PRO B 1 166 ? 14.875 -30.422 -3.814 1 94.69 166 PRO B CA 1
ATOM 3765 C C . PRO B 1 166 ? 13.445 -30.922 -3.678 1 94.69 166 PRO B C 1
ATOM 3767 O O . PRO B 1 166 ? 13.203 -31.938 -3.008 1 94.69 166 PRO B O 1
ATOM 3770 N N . PHE B 1 167 ? 12.586 -30.266 -4.285 1 95.5 167 PHE B N 1
ATOM 3771 C CA . PHE B 1 167 ? 11.164 -30.594 -4.223 1 95.5 167 PHE B CA 1
ATOM 3772 C C . PHE B 1 167 ? 10.938 -32.062 -4.621 1 95.5 167 PHE B C 1
ATOM 3774 O O . PHE B 1 167 ? 10.141 -32.75 -4 1 95.5 167 PHE B O 1
ATOM 3781 N N . GLU B 1 168 ? 11.68 -32.5 -5.586 1 92.5 168 GLU B N 1
ATOM 3782 C CA . GLU B 1 168 ? 11.5 -33.844 -6.125 1 92.5 168 GLU B CA 1
ATOM 3783 C C . GLU B 1 168 ? 11.844 -34.906 -5.086 1 92.5 168 GLU B C 1
ATOM 3785 O O . GLU B 1 168 ? 11.422 -36.062 -5.203 1 92.5 168 GLU B O 1
ATOM 3790 N N . LYS B 1 169 ? 12.547 -34.531 -4.094 1 93.56 169 LYS B N 1
ATOM 3791 C CA . LYS B 1 169 ? 12.992 -35.469 -3.076 1 93.56 169 LYS B CA 1
ATOM 3792 C C . LYS B 1 169 ? 12.109 -35.406 -1.833 1 93.56 169 LYS B C 1
ATOM 3794 O O . LYS B 1 169 ? 12.242 -36.219 -0.92 1 93.56 169 LYS B O 1
ATOM 3799 N N . ALA B 1 170 ? 11.258 -34.438 -1.755 1 95.88 170 ALA B N 1
ATOM 3800 C CA . ALA B 1 170 ? 10.367 -34.281 -0.603 1 95.88 170 ALA B CA 1
ATOM 3801 C C . ALA B 1 170 ? 9.109 -35.125 -0.763 1 95.88 170 ALA B C 1
ATOM 3803 O O . ALA B 1 170 ? 8.711 -35.469 -1.884 1 95.88 170 ALA B O 1
ATOM 3804 N N . ASN B 1 171 ? 8.539 -35.531 0.368 1 97.31 171 ASN B N 1
ATOM 3805 C CA . ASN B 1 171 ? 7.227 -36.156 0.348 1 97.31 171 ASN B CA 1
ATOM 3806 C C . ASN B 1 171 ? 6.133 -35.188 -0.083 1 97.31 171 ASN B C 1
ATOM 3808 O O . ASN B 1 171 ? 5.809 -34.25 0.646 1 97.31 171 ASN B O 1
ATOM 3812 N N . TYR B 1 172 ? 5.523 -35.469 -1.204 1 96.62 172 TYR B N 1
ATOM 3813 C CA . TYR B 1 172 ? 4.578 -34.531 -1.798 1 96.62 172 TYR B CA 1
ATOM 3814 C C . TYR B 1 172 ? 3.369 -34.312 -0.894 1 96.62 172 TYR B C 1
ATOM 3816 O O . TYR B 1 172 ? 2.859 -33.219 -0.769 1 96.62 172 TYR B O 1
ATOM 3824 N N . ASN B 1 173 ? 2.891 -35.344 -0.265 1 97.5 173 ASN B N 1
ATOM 3825 C CA . ASN B 1 173 ? 1.729 -35.219 0.608 1 97.5 173 ASN B CA 1
ATOM 3826 C C . ASN B 1 173 ? 2.008 -34.281 1.79 1 97.5 173 ASN B C 1
ATOM 3828 O O . ASN B 1 173 ? 1.118 -33.562 2.244 1 97.5 173 ASN B O 1
ATOM 3832 N N . LYS B 1 174 ? 3.213 -34.375 2.262 1 98.06 174 LYS B N 1
ATOM 3833 C CA . LYS B 1 174 ? 3.586 -33.469 3.361 1 98.06 174 LYS B CA 1
ATOM 3834 C C . LYS B 1 174 ? 3.699 -32.031 2.889 1 98.06 174 LYS B C 1
ATOM 3836 O O . LYS B 1 174 ? 3.33 -31.109 3.613 1 98.06 174 LYS B O 1
ATOM 3841 N N . VAL B 1 175 ? 4.207 -31.828 1.656 1 97.94 175 VAL B N 1
ATOM 3842 C CA . VAL B 1 175 ? 4.246 -30.5 1.07 1 97.94 175 VAL B CA 1
ATOM 3843 C C . VAL B 1 175 ? 2.824 -29.953 0.907 1 97.94 175 VAL B C 1
ATOM 3845 O O . VAL B 1 175 ? 2.541 -28.812 1.255 1 97.94 175 VAL B O 1
ATOM 3848 N N . LEU B 1 176 ? 1.98 -30.828 0.451 1 96.38 176 LEU B N 1
ATOM 3849 C CA . LEU B 1 176 ? 0.585 -30.453 0.24 1 96.38 176 LEU B CA 1
ATOM 3850 C C . LEU B 1 176 ? -0.079 -30.078 1.558 1 96.38 176 LEU B C 1
ATOM 3852 O O . LEU B 1 176 ? -0.84 -29.109 1.613 1 96.38 176 LEU B O 1
ATOM 3856 N N . THR B 1 177 ? 0.186 -30.859 2.539 1 97 177 THR B N 1
ATOM 3857 C CA . THR B 1 177 ? -0.374 -30.562 3.854 1 97 177 THR B CA 1
ATOM 3858 C C . THR B 1 177 ? 0.076 -29.188 4.336 1 97 177 THR B C 1
ATOM 3860 O O . THR B 1 177 ? -0.73 -28.406 4.852 1 97 177 THR B O 1
ATOM 3863 N N . PHE B 1 178 ? 1.323 -28.891 4.195 1 97.75 178 PHE B N 1
ATOM 3864 C CA . PHE B 1 178 ? 1.857 -27.594 4.598 1 97.75 178 PHE B CA 1
ATOM 3865 C C . PHE B 1 178 ? 1.264 -26.484 3.75 1 97.75 178 PHE B C 1
ATOM 3867 O O . PHE B 1 178 ? 0.916 -25.422 4.27 1 97.75 178 PHE B O 1
ATOM 3874 N N . ASP B 1 179 ? 1.121 -26.734 2.473 1 96.25 179 ASP B N 1
ATOM 3875 C CA . ASP B 1 179 ? 0.521 -25.766 1.562 1 96.25 179 ASP B CA 1
ATOM 3876 C C . ASP B 1 179 ? -0.907 -25.422 1.983 1 96.25 179 ASP B C 1
ATOM 3878 O O . ASP B 1 179 ? -1.285 -24.25 2.025 1 96.25 179 ASP B O 1
ATOM 3882 N N . THR B 1 180 ? -1.621 -26.422 2.283 1 94.94 180 THR B N 1
ATOM 3883 C CA . THR B 1 180 ? -3.01 -26.234 2.689 1 94.94 180 THR B CA 1
ATOM 3884 C C . THR B 1 180 ? -3.094 -25.453 4 1 94.94 180 THR B C 1
ATOM 3886 O O . THR B 1 180 ? -3.98 -24.609 4.176 1 94.94 180 THR B O 1
ATOM 3889 N N . LYS B 1 181 ? -2.176 -25.734 4.852 1 95.56 181 LYS B N 1
ATOM 3890 C CA . LYS B 1 181 ? -2.113 -25.016 6.117 1 95.56 181 LYS B CA 1
ATOM 3891 C C . LYS B 1 181 ? -1.849 -23.531 5.887 1 95.56 181 LYS B C 1
ATOM 3893 O O . LYS B 1 181 ? -2.334 -22.672 6.641 1 95.56 181 LYS B O 1
ATOM 3898 N N . CYS B 1 182 ? -1.144 -23.203 4.859 1 95.06 182 CYS B N 1
ATOM 3899 C CA . CYS B 1 182 ? -0.763 -21.828 4.566 1 95.06 182 CYS B CA 1
ATOM 3900 C C . CYS B 1 182 ? -1.877 -21.094 3.824 1 95.06 182 CYS B C 1
ATOM 3902 O O . CYS B 1 182 ? -2.178 -19.938 4.125 1 95.06 182 CYS B O 1
ATOM 3904 N N . THR B 1 183 ? -2.553 -21.766 2.895 1 92.38 183 THR B N 1
ATOM 3905 C CA . THR B 1 183 ? -3.396 -21.078 1.924 1 92.38 183 THR B CA 1
ATOM 3906 C C . THR B 1 183 ? -4.871 -21.266 2.258 1 92.38 183 THR B C 1
ATOM 3908 O O . THR B 1 183 ? -5.723 -20.5 1.796 1 92.38 183 THR B O 1
ATOM 3911 N N . GLY B 1 184 ? -5.168 -22.375 2.939 1 91.5 184 GLY B N 1
ATOM 3912 C CA . GLY B 1 184 ? -6.559 -22.75 3.156 1 91.5 184 GLY B CA 1
ATOM 3913 C C . GLY B 1 184 ? -7.207 -23.375 1.936 1 91.5 184 GLY B C 1
ATOM 3914 O O . GLY B 1 184 ? -8.422 -23.547 1.896 1 91.5 184 GLY B O 1
ATOM 3915 N N . LEU B 1 185 ? -6.422 -23.766 0.891 1 91.69 185 LEU B N 1
ATOM 3916 C CA . LEU B 1 185 ? -6.93 -24.312 -0.36 1 91.69 185 LEU B CA 1
ATOM 3917 C C . LEU B 1 185 ? -6.406 -25.719 -0.583 1 91.69 185 LEU B C 1
ATOM 3919 O O . LEU B 1 185 ? -5.332 -26.078 -0.092 1 91.69 185 LEU B O 1
ATOM 3923 N N . ASN B 1 186 ? -7.215 -26.438 -1.203 1 90.81 186 ASN B N 1
ATOM 3924 C CA . ASN B 1 186 ? -6.758 -27.703 -1.773 1 90.81 186 ASN B CA 1
ATOM 3925 C C . ASN B 1 186 ? -6.246 -27.531 -3.201 1 90.81 186 ASN B C 1
ATOM 3927 O O . ASN B 1 186 ? -7.035 -27.484 -4.145 1 90.81 186 ASN B O 1
ATOM 3931 N N . ARG B 1 187 ? -4.934 -27.5 -3.314 1 88.31 187 ARG B N 1
ATOM 3932 C CA . ARG B 1 187 ? -4.336 -27.188 -4.605 1 88.31 187 ARG B CA 1
ATOM 3933 C C . ARG B 1 187 ? -3.395 -28.297 -5.059 1 88.31 187 ARG B C 1
ATOM 3935 O O . ARG B 1 187 ? -2.307 -28.031 -5.574 1 88.31 187 ARG B O 1
ATOM 3942 N N . ARG B 1 188 ? -3.795 -29.484 -4.887 1 89.5 188 ARG B N 1
ATOM 3943 C CA . ARG B 1 188 ? -2.943 -30.641 -5.156 1 89.5 188 ARG B CA 1
ATOM 3944 C C . ARG B 1 188 ? -2.406 -30.594 -6.582 1 89.5 188 ARG B C 1
ATOM 3946 O O . ARG B 1 188 ? -1.195 -30.672 -6.797 1 89.5 188 ARG B O 1
ATOM 3953 N N . LYS B 1 189 ? -3.256 -30.438 -7.59 1 85.31 189 LYS B N 1
ATOM 3954 C CA . LYS B 1 189 ? -2.824 -30.453 -8.984 1 85.31 189 LYS B CA 1
ATOM 3955 C C . LYS B 1 189 ? -2.023 -29.203 -9.32 1 85.31 189 LYS B C 1
ATOM 3957 O O . LYS B 1 189 ? -1.01 -29.281 -10.023 1 85.31 189 LYS B O 1
ATOM 3962 N N . PHE B 1 190 ? -2.467 -28.141 -8.805 1 88.44 190 PHE B N 1
ATOM 3963 C CA . PHE B 1 190 ? -1.797 -26.875 -9.062 1 88.44 190 PHE B CA 1
ATOM 3964 C C . PHE B 1 190 ? -0.368 -26.891 -8.539 1 88.44 190 PHE B C 1
ATOM 3966 O O . PHE B 1 190 ? 0.571 -26.547 -9.258 1 88.44 190 PHE B O 1
ATOM 3973 N N . LEU B 1 191 ? -0.265 -27.281 -7.266 1 90.19 191 LEU B N 1
ATOM 3974 C CA . LEU B 1 191 ? 1.033 -27.203 -6.605 1 90.19 191 LEU B CA 1
ATOM 3975 C C . LEU B 1 191 ? 2.049 -28.109 -7.301 1 90.19 191 LEU B C 1
ATOM 3977 O O . LEU B 1 191 ? 3.211 -27.719 -7.469 1 90.19 191 LEU B O 1
ATOM 3981 N N . LYS B 1 192 ? 1.612 -29.25 -7.719 1 88.5 192 LYS B N 1
ATOM 3982 C CA . LYS B 1 192 ? 2.506 -30.172 -8.422 1 88.5 192 LYS B CA 1
ATOM 3983 C C . LYS B 1 192 ? 3.02 -29.547 -9.719 1 88.5 192 LYS B C 1
ATOM 3985 O O . LYS B 1 192 ? 4.223 -29.578 -9.992 1 88.5 192 LYS B O 1
ATOM 3990 N N . ALA B 1 193 ? 2.123 -28.984 -10.43 1 85.5 193 ALA B N 1
ATOM 3991 C CA . ALA B 1 193 ? 2.492 -28.375 -11.703 1 85.5 193 ALA B CA 1
ATOM 3992 C C . ALA B 1 193 ? 3.385 -27.156 -11.492 1 85.5 193 ALA B C 1
ATOM 3994 O O . ALA B 1 193 ? 4.34 -26.938 -12.242 1 85.5 193 ALA B O 1
ATOM 3995 N N . TRP B 1 194 ? 3.086 -26.406 -10.484 1 86.88 194 TRP B N 1
ATOM 3996 C CA . TRP B 1 194 ? 3.783 -25.141 -10.25 1 86.88 194 TRP B CA 1
ATOM 3997 C C . TRP B 1 194 ? 5.191 -25.391 -9.727 1 86.88 194 TRP B C 1
ATOM 3999 O O . TRP B 1 194 ? 6.129 -24.672 -10.078 1 86.88 194 TRP B O 1
ATOM 4009 N N . MET B 1 195 ? 5.32 -26.438 -8.906 1 87.75 195 MET B N 1
ATOM 4010 C CA . MET B 1 195 ? 6.59 -26.672 -8.234 1 87.75 195 MET B CA 1
ATOM 4011 C C . MET B 1 195 ? 7.547 -27.438 -9.141 1 87.75 195 MET B C 1
ATOM 4013 O O . MET B 1 195 ? 8.75 -27.5 -8.867 1 87.75 195 MET B O 1
ATOM 4017 N N . THR B 1 196 ? 7.02 -27.969 -10.188 1 80.81 196 THR B N 1
ATOM 4018 C CA . THR B 1 196 ? 7.871 -28.703 -11.117 1 80.81 196 THR B CA 1
ATOM 4019 C C . THR B 1 196 ? 8.688 -27.734 -11.977 1 80.81 196 THR B C 1
ATOM 4021 O O . THR B 1 196 ? 8.125 -26.891 -12.672 1 80.81 196 THR B O 1
ATOM 4024 N N . PRO B 1 197 ? 9.938 -27.844 -11.867 1 74.19 197 PRO B N 1
ATOM 4025 C CA . PRO B 1 197 ? 10.789 -26.844 -12.516 1 74.19 197 PRO B CA 1
ATOM 4026 C C . PRO B 1 197 ? 10.773 -26.969 -14.039 1 74.19 197 PRO B C 1
ATOM 4028 O O . PRO B 1 197 ? 10.609 -28.062 -14.578 1 74.19 197 PRO B O 1
ATOM 4031 N N . ASN B 1 198 ? 10.836 -25.812 -14.695 1 77 198 ASN B N 1
ATOM 4032 C CA . ASN B 1 198 ? 11.109 -25.781 -16.125 1 77 198 ASN B CA 1
ATOM 4033 C C . ASN B 1 198 ? 12.602 -25.719 -16.406 1 77 198 ASN B C 1
ATOM 4035 O O . ASN B 1 198 ? 13.047 -26.031 -17.516 1 77 198 ASN B O 1
ATOM 4039 N N . LYS B 1 199 ? 13.289 -25.219 -15.461 1 85.25 199 LYS B N 1
ATOM 4040 C CA . LYS B 1 199 ? 14.75 -25.141 -15.445 1 85.25 199 LYS B CA 1
ATOM 4041 C C . LYS B 1 199 ? 15.32 -25.703 -14.148 1 85.25 199 LYS B C 1
ATOM 4043 O O . LYS B 1 199 ? 14.828 -25.391 -13.062 1 85.25 199 LYS B O 1
ATOM 4048 N N . PRO B 1 200 ? 16.297 -26.422 -14.312 1 83.38 200 PRO B N 1
ATOM 4049 C CA . PRO B 1 200 ? 16.828 -27.062 -13.109 1 83.38 200 PRO B CA 1
ATOM 4050 C C . PRO B 1 200 ? 17.234 -26.062 -12.039 1 83.38 200 PRO B C 1
ATOM 4052 O O . PRO B 1 200 ? 17.078 -26.328 -10.844 1 83.38 200 PRO B O 1
ATOM 4055 N N . GLU B 1 201 ? 17.734 -24.938 -12.445 1 87.31 201 GLU B N 1
ATOM 4056 C CA . GLU B 1 201 ? 18.234 -23.984 -11.477 1 87.31 201 GLU B CA 1
ATOM 4057 C C . GLU B 1 201 ? 17.094 -23.281 -10.742 1 87.31 201 GLU B C 1
ATOM 4059 O O . GLU B 1 201 ? 17.328 -22.609 -9.734 1 87.31 201 GLU B O 1
ATOM 4064 N N . LEU B 1 202 ? 15.867 -23.422 -11.18 1 88.88 202 LEU B N 1
ATOM 4065 C CA . LEU B 1 202 ? 14.711 -22.812 -10.555 1 88.88 202 LEU B CA 1
ATOM 4066 C C . LEU B 1 202 ? 13.867 -23.859 -9.82 1 88.88 202 LEU B C 1
ATOM 4068 O O . LEU B 1 202 ? 12.703 -23.609 -9.508 1 88.88 202 LEU B O 1
ATOM 4072 N N . SER B 1 203 ? 14.523 -24.953 -9.57 1 85.25 203 SER B N 1
ATOM 4073 C CA . SER B 1 203 ? 13.812 -26.031 -8.883 1 85.25 203 SER B CA 1
ATOM 4074 C C . SER B 1 203 ? 13.344 -25.578 -7.5 1 85.25 203 SER B C 1
ATOM 4076 O O . SER B 1 203 ? 14.031 -24.828 -6.812 1 85.25 203 SER B O 1
ATOM 4078 N N . GLY B 1 204 ? 12.164 -26.109 -7.121 1 93.06 204 GLY B N 1
ATOM 4079 C CA . GLY B 1 204 ? 11.648 -25.844 -5.785 1 93.06 204 GLY B CA 1
ATOM 4080 C C . GLY B 1 204 ? 12.516 -26.438 -4.688 1 93.06 204 GLY B C 1
ATOM 4081 O O . GLY B 1 204 ? 13.195 -27.438 -4.895 1 93.06 204 GLY B O 1
ATOM 4082 N N . LYS B 1 205 ? 12.555 -25.781 -3.555 1 96.56 205 LYS B N 1
ATOM 4083 C CA . LYS B 1 205 ? 13.273 -26.234 -2.365 1 96.56 205 LYS B CA 1
ATOM 4084 C C . LYS B 1 205 ? 12.312 -26.438 -1.193 1 96.56 205 LYS B C 1
ATOM 4086 O O . LYS B 1 205 ? 11.367 -25.656 -1.016 1 96.56 205 LYS B O 1
ATOM 4091 N N . VAL B 1 206 ? 12.57 -27.469 -0.469 1 98.38 206 VAL B N 1
ATOM 4092 C CA . VAL B 1 206 ? 11.719 -27.812 0.669 1 98.38 206 VAL B CA 1
ATOM 4093 C C . VAL B 1 206 ? 12.578 -27.938 1.929 1 98.38 206 VAL B C 1
ATOM 4095 O O . VAL B 1 206 ? 13.617 -28.609 1.917 1 98.38 206 VAL B O 1
ATOM 4098 N N . ALA B 1 207 ? 12.172 -27.297 2.971 1 98.88 207 ALA B N 1
ATOM 4099 C CA . ALA B 1 207 ? 12.82 -27.406 4.277 1 98.88 207 ALA B CA 1
ATOM 4100 C C . ALA B 1 207 ? 12.148 -28.469 5.137 1 98.88 207 ALA B C 1
ATOM 4102 O O . ALA B 1 207 ? 10.922 -28.516 5.238 1 98.88 207 ALA B O 1
ATOM 4103 N N . LEU B 1 208 ? 12.938 -29.297 5.77 1 98.81 208 LEU B N 1
ATOM 4104 C CA . LEU B 1 208 ? 12.445 -30.391 6.605 1 98.81 208 LEU B CA 1
ATOM 4105 C C . LEU B 1 208 ? 12.945 -30.25 8.039 1 98.81 208 LEU B C 1
ATOM 4107 O O . LEU B 1 208 ? 14.078 -29.812 8.266 1 98.81 208 LEU B O 1
ATOM 4111 N N . ASP B 1 209 ? 12.094 -30.594 8.969 1 98.06 209 ASP B N 1
ATOM 4112 C CA . ASP B 1 209 ? 12.578 -30.688 10.344 1 98.06 209 ASP B CA 1
ATOM 4113 C C . ASP B 1 209 ? 13.195 -32.062 10.617 1 98.06 209 ASP B C 1
ATOM 4115 O O . ASP B 1 209 ? 13.352 -32.875 9.703 1 98.06 209 ASP B O 1
ATOM 4119 N N . ASP B 1 210 ? 13.555 -32.312 11.883 1 96.19 210 ASP B N 1
ATOM 4120 C CA . ASP B 1 210 ? 14.305 -33.5 12.25 1 96.19 210 ASP B CA 1
ATOM 4121 C C . ASP B 1 210 ? 13.453 -34.75 12.078 1 96.19 210 ASP B C 1
ATOM 4123 O O . ASP B 1 210 ? 13.984 -35.875 12 1 96.19 210 ASP B O 1
ATOM 4127 N N . HIS B 1 211 ? 12.195 -34.656 11.992 1 96.5 211 HIS B N 1
ATOM 4128 C CA . HIS B 1 211 ? 11.289 -35.812 11.867 1 96.5 211 HIS B CA 1
ATOM 4129 C C . HIS B 1 211 ? 10.828 -35.969 10.422 1 96.5 211 HIS B C 1
ATOM 4131 O O . HIS B 1 211 ? 9.961 -36.812 10.148 1 96.5 211 HIS B O 1
ATOM 4137 N N . GLY B 1 212 ? 11.336 -35.156 9.492 1 96 212 GLY B N 1
ATOM 4138 C CA . GLY B 1 212 ? 11 -35.281 8.086 1 96 212 GLY B CA 1
ATOM 4139 C C . GLY B 1 212 ? 9.727 -34.531 7.711 1 96 212 GLY B C 1
ATOM 4140 O O . GLY B 1 212 ? 9.211 -34.688 6.602 1 96 212 GLY B O 1
ATOM 4141 N N . ASN B 1 213 ? 9.203 -33.719 8.672 1 98.06 213 ASN B N 1
ATOM 4142 C CA . ASN B 1 213 ? 8.039 -32.906 8.344 1 98.06 213 ASN B CA 1
ATOM 4143 C C . ASN B 1 213 ? 8.438 -31.641 7.559 1 98.06 213 ASN B C 1
ATOM 4145 O O . ASN B 1 213 ? 9.508 -31.078 7.793 1 98.06 213 ASN B O 1
ATOM 4149 N N . VAL B 1 214 ? 7.551 -31.281 6.641 1 98.75 214 VAL B N 1
ATOM 4150 C CA . VAL B 1 214 ? 7.785 -30.062 5.859 1 98.75 214 VAL B CA 1
ATOM 4151 C C . VAL B 1 214 ? 7.5 -28.844 6.719 1 98.75 214 VAL B C 1
ATOM 4153 O O . VAL B 1 214 ? 6.426 -28.719 7.312 1 98.75 214 VAL B O 1
ATOM 4156 N N . ILE B 1 215 ? 8.438 -27.922 6.781 1 98.81 215 ILE B N 1
ATOM 4157 C CA . ILE B 1 215 ? 8.273 -26.734 7.617 1 98.81 215 ILE B CA 1
ATOM 4158 C C . ILE B 1 215 ? 8.43 -25.469 6.766 1 98.81 215 ILE B C 1
ATOM 4160 O O . ILE B 1 215 ? 8.383 -24.359 7.281 1 98.81 215 ILE B O 1
ATOM 4164 N N . GLY B 1 216 ? 8.602 -25.625 5.461 1 98.69 216 GLY B N 1
ATOM 4165 C CA . GLY B 1 216 ? 8.617 -24.531 4.496 1 98.69 216 GLY B CA 1
ATOM 4166 C C . GLY B 1 216 ? 9.008 -24.984 3.1 1 98.69 216 GLY B C 1
ATOM 4167 O O . GLY B 1 216 ? 9.555 -26.078 2.92 1 98.69 216 GLY B O 1
ATOM 4168 N N . PHE B 1 217 ? 8.711 -24.219 2.127 1 98.31 217 PHE B N 1
ATOM 4169 C CA . PHE B 1 217 ? 9.18 -24.469 0.77 1 98.31 217 PHE B CA 1
ATOM 4170 C C . PHE B 1 217 ? 9.141 -23.188 -0.059 1 98.31 217 PHE B C 1
ATOM 4172 O O . PHE B 1 217 ? 8.523 -22.203 0.342 1 98.31 217 PHE B O 1
ATOM 4179 N N . ILE B 1 218 ? 9.883 -23.188 -1.127 1 96.88 218 ILE B N 1
ATOM 4180 C CA . ILE B 1 218 ? 9.984 -22.016 -2.004 1 96.88 218 ILE B CA 1
ATOM 4181 C C . ILE B 1 218 ? 10.18 -22.484 -3.447 1 96.88 218 ILE B C 1
ATOM 4183 O O . ILE B 1 218 ? 10.734 -23.547 -3.697 1 96.88 218 ILE B O 1
ATOM 4187 N N . ARG B 1 219 ? 9.672 -21.703 -4.31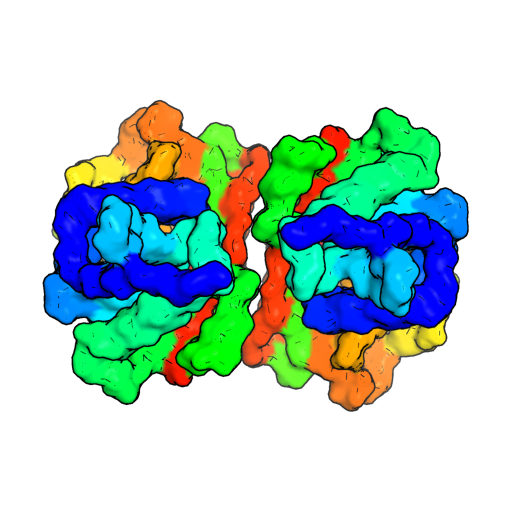6 1 94.12 219 ARG B N 1
ATOM 4188 C CA . ARG B 1 219 ? 9.953 -21.859 -5.742 1 94.12 219 ARG B CA 1
ATOM 4189 C C . ARG B 1 219 ? 10.141 -20.5 -6.41 1 94.12 219 ARG B C 1
ATOM 4191 O O . ARG B 1 219 ? 9.336 -19.578 -6.203 1 94.12 219 ARG B O 1
ATOM 4198 N N . LEU B 1 220 ? 11.164 -20.391 -7.184 1 93.62 220 LEU B N 1
ATOM 4199 C CA . LEU B 1 220 ? 11.383 -19.188 -7.977 1 93.62 220 LEU B CA 1
ATOM 4200 C C . LEU B 1 220 ? 10.789 -19.328 -9.375 1 93.62 220 LEU B C 1
ATOM 4202 O O . LEU B 1 220 ? 10.852 -20.406 -9.969 1 93.62 220 LEU B O 1
ATOM 4206 N N . SER B 1 221 ? 10.188 -18.297 -9.828 1 90.31 221 SER B N 1
ATOM 4207 C CA . SER B 1 221 ? 9.68 -18.25 -11.195 1 90.31 221 SER B CA 1
ATOM 4208 C C . SER B 1 221 ? 10.195 -17.031 -11.945 1 90.31 221 SER B C 1
ATOM 4210 O O . SER B 1 221 ? 10.531 -16.016 -11.328 1 90.31 221 SER B O 1
ATOM 4212 N N . GLU B 1 222 ? 10.227 -17.172 -13.258 1 91.94 222 GLU B N 1
ATOM 4213 C CA . GLU B 1 222 ? 10.672 -16.062 -14.102 1 91.94 222 GLU B CA 1
ATOM 4214 C C . GLU B 1 222 ? 9.484 -15.242 -14.602 1 91.94 222 GLU B C 1
ATOM 4216 O O . GLU B 1 222 ? 8.555 -15.781 -15.203 1 91.94 222 GLU B O 1
ATOM 4221 N N . GLY B 1 223 ? 9.531 -13.992 -14.281 1 90.19 223 GLY B N 1
ATOM 4222 C CA . GLY B 1 223 ? 8.547 -13.055 -14.805 1 90.19 223 GLY B CA 1
ATOM 4223 C C . GLY B 1 223 ? 9.07 -12.234 -15.969 1 90.19 223 GLY B C 1
ATOM 4224 O O . GLY B 1 223 ? 10.117 -12.562 -16.547 1 90.19 223 GLY B O 1
ATOM 4225 N N . PRO B 1 224 ? 8.352 -11.281 -16.375 1 91.31 224 PRO B N 1
ATOM 4226 C CA . PRO B 1 224 ? 8.812 -10.422 -17.469 1 91.31 224 PRO B CA 1
ATOM 4227 C C . PRO B 1 224 ? 10.008 -9.547 -17.062 1 91.31 224 PRO B C 1
ATOM 4229 O O . PRO B 1 224 ? 10.258 -9.352 -15.875 1 91.31 224 PRO B O 1
ATOM 4232 N N . LYS B 1 225 ? 10.773 -9.102 -18.094 1 92.94 225 LYS B N 1
ATOM 4233 C CA . LYS B 1 225 ? 11.859 -8.141 -17.938 1 92.94 225 LYS B CA 1
ATOM 4234 C C . LYS B 1 225 ? 12.945 -8.688 -17 1 92.94 225 LYS B C 1
ATOM 4236 O O . LYS B 1 225 ? 13.453 -7.961 -16.156 1 92.94 225 LYS B O 1
ATOM 4241 N N . ARG B 1 226 ? 13.172 -10.023 -17.062 1 95.12 226 ARG B N 1
ATOM 4242 C CA . ARG B 1 226 ? 14.211 -10.711 -16.312 1 95.12 226 ARG B CA 1
ATOM 4243 C C . ARG B 1 226 ? 13.992 -10.562 -14.812 1 95.12 226 ARG B C 1
ATOM 4245 O O .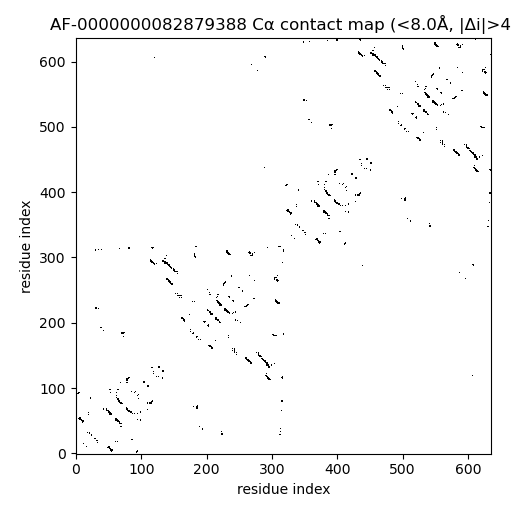 ARG B 1 226 ? 14.922 -10.273 -14.062 1 95.12 226 ARG B O 1
ATOM 4252 N N . ARG B 1 227 ? 12.742 -10.664 -14.484 1 94.75 227 ARG B N 1
ATOM 4253 C CA . ARG B 1 227 ? 12.352 -10.633 -13.078 1 94.75 227 ARG B CA 1
ATOM 4254 C C . ARG B 1 227 ? 12.227 -12.047 -12.508 1 94.75 227 ARG B C 1
ATOM 4256 O O . ARG B 1 227 ? 11.742 -12.953 -13.188 1 94.75 227 ARG B O 1
ATOM 4263 N N . LEU B 1 228 ? 12.656 -12.148 -11.273 1 94.62 228 LEU B N 1
ATOM 4264 C CA . LEU B 1 228 ? 12.445 -13.391 -10.523 1 94.62 228 LEU B CA 1
ATOM 4265 C C . LEU B 1 228 ? 11.414 -13.188 -9.422 1 94.62 228 LEU B C 1
ATOM 4267 O O . LEU B 1 228 ? 11.414 -12.156 -8.742 1 94.62 228 LEU B O 1
ATOM 4271 N N . VAL B 1 229 ? 10.57 -14.141 -9.227 1 92.81 229 VAL B N 1
ATOM 4272 C CA . VAL B 1 229 ? 9.523 -14.078 -8.219 1 92.81 229 VAL B CA 1
ATOM 4273 C C . VAL B 1 229 ? 9.609 -15.312 -7.312 1 92.81 229 VAL B C 1
ATOM 4275 O O . VAL B 1 229 ? 9.469 -16.438 -7.785 1 92.81 229 VAL B O 1
ATOM 4278 N N . PRO B 1 230 ? 9.844 -15.102 -6.047 1 93.38 230 PRO B N 1
ATOM 4279 C CA . PRO B 1 230 ? 9.852 -16.25 -5.133 1 93.38 230 PRO B CA 1
ATOM 4280 C C . PRO B 1 230 ? 8.453 -16.656 -4.676 1 93.38 230 PRO B C 1
ATOM 4282 O O . PRO B 1 230 ? 8.102 -16.469 -3.508 1 93.38 230 PRO B O 1
ATOM 4285 N N . GLY B 1 231 ? 7.637 -17.188 -5.547 1 88.69 231 GLY B N 1
ATOM 4286 C CA . GLY B 1 231 ? 6.281 -17.578 -5.195 1 88.69 231 GLY B CA 1
ATOM 4287 C C . GLY B 1 231 ? 5.914 -18.969 -5.691 1 88.69 231 GLY B C 1
ATOM 4288 O O . GLY B 1 231 ? 5.961 -19.234 -6.895 1 88.69 231 GLY B O 1
ATOM 4289 N N . PRO B 1 232 ? 5.527 -19.922 -4.758 1 92.88 232 PRO B N 1
ATOM 4290 C CA . PRO B 1 232 ? 5.262 -19.734 -3.33 1 92.88 232 PRO B CA 1
ATOM 4291 C C . PRO B 1 232 ? 6.543 -19.688 -2.496 1 92.88 232 PRO B C 1
ATOM 4293 O O . PRO B 1 232 ? 7.531 -20.344 -2.836 1 92.88 232 PRO B O 1
ATOM 4296 N N . TRP B 1 233 ? 6.555 -18.891 -1.502 1 96.62 233 TRP B N 1
ATOM 4297 C CA . TRP B 1 233 ? 7.555 -18.828 -0.441 1 96.62 233 TRP B CA 1
ATOM 4298 C C . TRP B 1 233 ? 6.895 -18.859 0.933 1 96.62 233 TRP B C 1
ATOM 4300 O O . TRP B 1 233 ? 6.469 -17.828 1.455 1 96.62 233 TRP B O 1
ATOM 4310 N N . PHE B 1 234 ? 6.777 -20.141 1.482 1 97.75 234 PHE B N 1
ATOM 4311 C CA . PHE B 1 234 ? 6.086 -20.422 2.738 1 97.75 234 PHE B CA 1
ATOM 4312 C C . PHE B 1 234 ? 7.047 -21 3.764 1 97.75 234 PHE B C 1
ATOM 4314 O O . PHE B 1 234 ? 7.898 -21.828 3.422 1 97.75 234 PHE B O 1
ATOM 4321 N N . ALA B 1 235 ? 6.934 -20.594 5.012 1 98.69 235 ALA B N 1
ATOM 4322 C CA . ALA B 1 235 ? 7.801 -21.109 6.07 1 98.69 235 ALA B CA 1
ATOM 4323 C C . ALA B 1 235 ? 7.168 -20.891 7.445 1 98.69 235 ALA B C 1
ATOM 4325 O O . ALA B 1 235 ? 6.43 -19.938 7.652 1 98.69 235 ALA B O 1
ATOM 4326 N N . LYS B 1 236 ? 7.492 -21.734 8.352 1 98.25 236 LYS B N 1
ATOM 4327 C CA . LYS B 1 236 ? 6.961 -21.656 9.711 1 98.25 236 LYS B CA 1
ATOM 4328 C C . LYS B 1 236 ? 7.488 -20.438 10.453 1 98.25 236 LYS B C 1
ATOM 4330 O O . LYS B 1 236 ? 6.84 -19.938 11.367 1 98.25 236 LYS B O 1
ATOM 4335 N N . ASP B 1 237 ? 8.672 -20.047 10.07 1 97.5 237 ASP B N 1
ATOM 4336 C CA . ASP B 1 237 ? 9.227 -18.859 10.727 1 97.5 237 ASP B CA 1
ATOM 4337 C C . ASP B 1 237 ? 10.25 -18.172 9.828 1 97.5 237 ASP B C 1
ATOM 4339 O O . ASP B 1 237 ? 10.523 -18.625 8.719 1 97.5 237 ASP B O 1
ATOM 4343 N N . LYS B 1 238 ? 10.75 -17.078 10.297 1 97.75 238 LYS B N 1
ATOM 4344 C CA . LYS B 1 238 ? 11.602 -16.188 9.5 1 97.75 238 LYS B CA 1
ATOM 4345 C C . LYS B 1 238 ? 12.914 -16.875 9.133 1 97.75 238 LYS B C 1
ATOM 4347 O O . LYS B 1 238 ? 13.391 -16.75 8 1 97.75 238 LYS B O 1
ATOM 4352 N N . LEU B 1 239 ? 13.531 -17.531 10.07 1 98.56 239 LEU B N 1
ATOM 4353 C CA . LEU B 1 239 ? 14.828 -18.141 9.82 1 98.56 239 LEU B CA 1
ATOM 4354 C C . LEU B 1 239 ? 14.727 -19.219 8.742 1 98.56 239 LEU B C 1
ATOM 4356 O O . LEU B 1 239 ? 15.586 -19.297 7.859 1 98.56 239 LEU B O 1
ATOM 4360 N N . ILE B 1 240 ? 13.695 -20.047 8.789 1 98.75 240 ILE B N 1
ATOM 4361 C CA . ILE B 1 240 ? 13.445 -21.047 7.754 1 98.75 240 ILE B CA 1
ATOM 4362 C C . ILE B 1 240 ? 13.234 -20.359 6.41 1 98.75 240 ILE B C 1
ATOM 4364 O O . ILE B 1 240 ? 13.812 -20.766 5.398 1 98.75 240 ILE B O 1
ATOM 4368 N N . ALA B 1 241 ? 12.422 -19.297 6.402 1 98.75 241 ALA B N 1
ATOM 4369 C CA . ALA B 1 241 ? 12.102 -18.562 5.18 1 98.75 241 ALA B CA 1
ATOM 4370 C C . ALA B 1 241 ? 13.359 -18 4.527 1 98.75 241 ALA B C 1
ATOM 4372 O O . ALA B 1 241 ? 13.578 -18.188 3.328 1 98.75 241 ALA B O 1
ATOM 4373 N N . THR B 1 242 ? 14.156 -17.344 5.348 1 98.75 242 THR B N 1
ATOM 4374 C CA . THR B 1 242 ? 15.336 -16.688 4.793 1 98.75 242 THR B CA 1
ATOM 4375 C C . THR B 1 242 ? 16.359 -17.719 4.328 1 98.75 242 THR B C 1
ATOM 4377 O O . THR B 1 242 ? 17.062 -17.5 3.33 1 98.75 242 THR B O 1
ATOM 4380 N N . THR B 1 243 ? 16.469 -18.859 5.016 1 98.69 243 THR B N 1
ATOM 4381 C CA . THR B 1 243 ? 17.344 -19.938 4.578 1 98.69 243 THR B CA 1
ATOM 4382 C C . THR B 1 243 ? 16.891 -20.469 3.223 1 98.69 243 THR B C 1
ATOM 4384 O O . THR B 1 243 ? 17.719 -20.703 2.336 1 98.69 243 THR B O 1
ATOM 4387 N N . LEU B 1 244 ? 15.633 -20.656 3.043 1 98.56 244 LEU B N 1
ATOM 4388 C CA . LEU B 1 244 ? 15.07 -21.125 1.783 1 98.56 244 LEU B CA 1
ATOM 4389 C C . LEU B 1 244 ? 15.352 -20.141 0.655 1 98.56 244 LEU B C 1
ATOM 4391 O O . LEU B 1 244 ? 15.766 -20.547 -0.436 1 98.56 244 LEU B O 1
ATOM 4395 N N . LEU B 1 245 ? 15.094 -18.859 0.9 1 98.25 245 LEU B N 1
ATOM 4396 C CA . LEU B 1 245 ? 15.305 -17.844 -0.122 1 98.25 245 LEU B CA 1
ATOM 4397 C C . LEU B 1 245 ? 16.766 -17.812 -0.562 1 98.25 245 LEU B C 1
ATOM 4399 O O . LEU B 1 245 ? 17.062 -17.812 -1.76 1 98.25 245 LEU B O 1
ATOM 4403 N N . LYS B 1 246 ? 17.641 -17.812 0.417 1 97.75 246 LYS B N 1
ATOM 4404 C CA . LYS B 1 246 ? 19.062 -17.812 0.098 1 97.75 246 LYS B CA 1
ATOM 4405 C C . LYS B 1 246 ? 19.453 -19.047 -0.696 1 97.75 246 LYS B C 1
ATOM 4407 O O . LYS B 1 246 ? 20.172 -18.953 -1.694 1 97.75 246 LYS B O 1
ATOM 4412 N N . SER B 1 247 ? 19.031 -20.172 -0.231 1 96.75 247 SER B N 1
ATOM 4413 C CA . SER B 1 247 ? 19.328 -21.438 -0.915 1 96.75 247 SER B CA 1
ATOM 4414 C C . SER B 1 247 ? 18.844 -21.391 -2.363 1 96.75 247 SER B C 1
ATOM 4416 O O . SER B 1 247 ? 19.562 -21.828 -3.268 1 96.75 247 SER B O 1
ATOM 4418 N N . ALA B 1 248 ? 17.641 -20.953 -2.609 1 96.5 248 ALA B N 1
ATOM 4419 C CA . ALA B 1 248 ? 17.078 -20.891 -3.951 1 96.5 248 ALA B CA 1
ATOM 4420 C C . ALA B 1 248 ? 17.875 -19.953 -4.848 1 96.5 248 ALA B C 1
ATOM 4422 O O . ALA B 1 248 ? 18.219 -20.297 -5.977 1 96.5 248 ALA B O 1
ATOM 4423 N N . LEU B 1 249 ? 18.188 -18.781 -4.352 1 96.94 249 LEU B N 1
ATOM 4424 C CA . LEU B 1 249 ? 18.891 -17.781 -5.148 1 96.94 249 LEU B CA 1
ATOM 4425 C C . LEU B 1 249 ? 20.328 -18.219 -5.414 1 96.94 249 LEU B C 1
ATOM 4427 O O . LEU B 1 249 ? 20.844 -17.984 -6.508 1 96.94 249 LEU B O 1
ATOM 4431 N N . ASP B 1 250 ? 20.953 -18.812 -4.453 1 94.88 250 ASP B N 1
ATOM 4432 C CA . ASP B 1 250 ? 22.312 -19.297 -4.598 1 94.88 250 ASP B CA 1
ATOM 4433 C C . ASP B 1 250 ? 22.422 -20.391 -5.656 1 94.88 250 ASP B C 1
ATOM 4435 O O . ASP B 1 250 ? 23.484 -20.641 -6.199 1 94.88 250 ASP B O 1
ATOM 4439 N N . SER B 1 251 ? 21.391 -21.062 -5.898 1 93.5 251 SER B N 1
ATOM 4440 C CA . SER B 1 251 ? 21.375 -22.156 -6.867 1 93.5 251 SER B CA 1
ATOM 4441 C C . SER B 1 251 ? 21.406 -21.625 -8.297 1 93.5 251 SER B C 1
ATOM 4443 O O . SER B 1 251 ? 21.609 -22.391 -9.242 1 93.5 251 SER B O 1
ATOM 4445 N N . ILE B 1 252 ? 21.234 -20.359 -8.5 1 95.31 252 ILE B N 1
ATOM 4446 C CA . ILE B 1 252 ? 21.219 -19.781 -9.828 1 95.31 252 ILE B CA 1
ATOM 4447 C C . ILE B 1 252 ? 22.609 -19.266 -10.188 1 95.31 252 ILE B C 1
ATOM 4449 O O . ILE B 1 252 ? 23.062 -18.25 -9.648 1 95.31 252 ILE B O 1
ATOM 4453 N N . PRO B 1 253 ? 23.219 -19.906 -11.109 1 94.12 253 PRO B N 1
ATOM 4454 C CA . PRO B 1 253 ? 24.516 -19.375 -11.531 1 94.12 253 PRO B CA 1
ATOM 4455 C C . PRO B 1 253 ? 24.391 -18.016 -12.211 1 94.12 253 PRO B C 1
ATOM 4457 O O . PRO B 1 253 ? 23.438 -17.766 -12.953 1 94.12 253 PRO B O 1
ATOM 4460 N N . ASN B 1 254 ? 25.281 -17.141 -12.008 1 94.94 254 ASN B N 1
ATOM 4461 C CA . ASN B 1 254 ? 25.312 -15.812 -12.617 1 94.94 254 ASN B CA 1
ATOM 4462 C C . ASN B 1 254 ? 24 -15.062 -12.422 1 94.94 254 ASN B C 1
ATOM 4464 O O . ASN B 1 254 ? 23.469 -14.484 -13.367 1 94.94 254 ASN B O 1
ATOM 4468 N N . LEU B 1 255 ? 23.438 -15.188 -11.219 1 96.12 255 LEU B N 1
ATOM 4469 C CA . LEU B 1 255 ? 22.156 -14.602 -10.836 1 96.12 255 LEU B CA 1
ATOM 4470 C C . LEU B 1 255 ? 22.062 -13.156 -11.328 1 96.12 255 LEU B C 1
ATOM 4472 O O . LEU B 1 255 ? 21.109 -12.805 -12.023 1 96.12 255 LEU B O 1
ATOM 4476 N N . TYR B 1 256 ? 23.109 -12.336 -11.133 1 95.06 256 TYR B N 1
ATOM 4477 C CA . TYR B 1 256 ? 23.078 -10.898 -11.367 1 95.06 256 TYR B CA 1
ATOM 4478 C C . TYR B 1 256 ? 23.203 -10.594 -12.859 1 95.06 256 TYR B C 1
ATOM 4480 O O . TYR B 1 256 ? 22.891 -9.484 -13.297 1 95.06 256 TYR B O 1
ATOM 4488 N N . HIS B 1 257 ? 23.672 -11.539 -13.594 1 95.69 257 HIS B N 1
ATOM 4489 C CA . HIS B 1 257 ? 23.734 -11.383 -15.039 1 95.69 257 HIS B CA 1
ATOM 4490 C C . HIS B 1 257 ? 22.438 -11.836 -15.703 1 95.69 257 HIS B C 1
ATOM 4492 O O . HIS B 1 257 ? 22.016 -11.266 -16.719 1 95.69 257 HIS B O 1
ATOM 4498 N N . LYS B 1 258 ? 21.844 -12.82 -15.141 1 95.88 258 LYS B N 1
ATOM 4499 C CA . LYS B 1 258 ? 20.672 -13.445 -15.742 1 95.88 258 LYS B CA 1
ATOM 4500 C C . LYS B 1 258 ? 19.406 -12.641 -15.445 1 95.88 258 LYS B C 1
ATOM 4502 O O . LYS B 1 258 ? 18.484 -12.602 -16.25 1 95.88 258 LYS B O 1
ATOM 4507 N N . TYR B 1 259 ? 19.391 -12.062 -14.273 1 97.19 259 TYR B N 1
ATOM 4508 C CA . TYR B 1 259 ? 18.156 -11.406 -13.836 1 97.19 259 TYR B CA 1
ATOM 4509 C C . TYR B 1 259 ? 18.438 -9.969 -13.398 1 97.19 259 TYR B C 1
ATOM 4511 O O . TYR B 1 259 ? 19.578 -9.625 -13.086 1 97.19 259 TYR B O 1
ATOM 4519 N N . GLU B 1 260 ? 17.344 -9.156 -13.414 1 97.44 260 GLU B N 1
ATOM 4520 C CA . GLU B 1 260 ? 17.469 -7.727 -13.141 1 97.44 260 GLU B CA 1
ATOM 4521 C C . GLU B 1 260 ? 16.812 -7.363 -11.805 1 97.44 260 GLU B C 1
ATOM 4523 O O . GLU B 1 260 ? 17.234 -6.41 -11.148 1 97.44 260 GLU B O 1
ATOM 4528 N N . SER B 1 261 ? 15.797 -8.094 -11.453 1 97.12 261 SER B N 1
ATOM 4529 C CA . SER B 1 261 ? 15.047 -7.688 -10.266 1 97.12 261 SER B CA 1
ATOM 4530 C C . SER B 1 261 ? 14.352 -8.875 -9.617 1 97.12 261 SER B C 1
ATOM 4532 O O . SER B 1 261 ? 14.234 -9.945 -10.227 1 97.12 261 SER B O 1
ATOM 4534 N N . LEU B 1 262 ? 14.039 -8.68 -8.359 1 96.81 262 LEU B N 1
ATOM 4535 C CA . LEU B 1 262 ? 13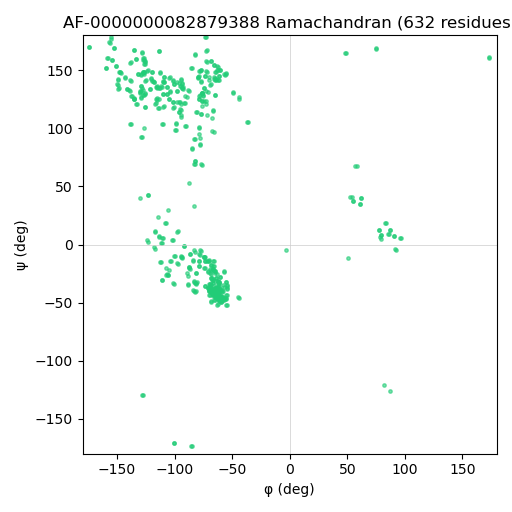.133 -9.555 -7.625 1 96.81 262 LEU B CA 1
ATOM 4536 C C . LEU B 1 262 ? 11.789 -8.891 -7.398 1 96.81 262 LEU B C 1
ATOM 4538 O O . LEU B 1 262 ? 11.727 -7.691 -7.102 1 96.81 262 LEU B O 1
ATOM 4542 N N . ARG B 1 263 ? 10.742 -9.617 -7.617 1 94.94 263 ARG B N 1
ATOM 4543 C CA . ARG B 1 263 ? 9.398 -9.164 -7.273 1 94.94 263 ARG B CA 1
ATOM 4544 C C . ARG B 1 263 ? 8.844 -9.961 -6.094 1 94.94 263 ARG B C 1
ATOM 4546 O O . ARG B 1 263 ? 8.688 -11.18 -6.176 1 94.94 263 ARG B O 1
ATOM 4553 N N . PHE B 1 264 ? 8.578 -9.234 -5.047 1 94.75 264 PHE B N 1
ATOM 4554 C CA . PHE B 1 264 ? 7.93 -9.82 -3.875 1 94.75 264 PHE B CA 1
ATOM 4555 C C . PHE B 1 264 ? 6.461 -9.43 -3.814 1 94.75 264 PHE B C 1
ATOM 4557 O O . PHE B 1 264 ? 6.094 -8.312 -4.188 1 94.75 264 PHE B O 1
ATOM 4564 N N . ILE B 1 265 ? 5.672 -10.336 -3.363 1 93.31 265 ILE B N 1
ATOM 4565 C CA . ILE B 1 265 ? 4.25 -10.109 -3.139 1 93.31 265 ILE B CA 1
ATOM 4566 C C . ILE B 1 265 ? 3.822 -10.758 -1.823 1 93.31 265 ILE B C 1
ATOM 4568 O O . ILE B 1 265 ? 3.625 -11.969 -1.757 1 93.31 265 ILE B O 1
ATOM 4572 N N . THR B 1 266 ? 3.639 -9.93 -0.774 1 92.38 266 THR B N 1
ATOM 4573 C CA . THR B 1 266 ? 3.449 -10.438 0.578 1 92.38 266 THR B CA 1
ATOM 4574 C C . THR B 1 266 ? 2.275 -9.742 1.261 1 92.38 266 THR B C 1
ATOM 4576 O O . THR B 1 266 ? 1.792 -8.719 0.782 1 92.38 266 THR B O 1
ATOM 4579 N N . TYR B 1 267 ? 1.781 -10.406 2.285 1 90.88 267 TYR B N 1
ATOM 4580 C CA . TYR B 1 267 ? 0.813 -9.734 3.143 1 90.88 267 TYR B CA 1
ATOM 4581 C C . TYR B 1 267 ? 1.5 -8.711 4.043 1 90.88 267 TYR B C 1
ATOM 4583 O O . TYR B 1 267 ? 2.525 -9.008 4.66 1 90.88 267 TYR B O 1
ATOM 4591 N N . ILE B 1 268 ? 0.914 -7.543 4.121 1 87.75 268 ILE B N 1
ATOM 4592 C CA . ILE B 1 268 ? 1.481 -6.492 4.961 1 87.75 268 ILE B CA 1
ATOM 4593 C C . ILE B 1 268 ? 1.523 -6.961 6.414 1 87.75 268 ILE B C 1
ATOM 4595 O O . ILE B 1 268 ? 2.418 -6.574 7.172 1 87.75 268 ILE B O 1
ATOM 4599 N N . SER B 1 269 ? 0.616 -7.848 6.816 1 86 269 SER B N 1
ATOM 4600 C CA . SER B 1 269 ? 0.525 -8.328 8.188 1 86 269 SER B CA 1
ATOM 4601 C C . SER B 1 269 ? 1.658 -9.305 8.516 1 86 269 SER B C 1
ATOM 4603 O O . SER B 1 269 ? 1.899 -9.617 9.68 1 86 269 SER B O 1
ATOM 4605 N N . ASN B 1 270 ? 2.277 -9.883 7.492 1 90.56 270 ASN B N 1
ATOM 4606 C CA . ASN B 1 270 ? 3.477 -10.672 7.754 1 90.56 270 ASN B CA 1
ATOM 4607 C C . ASN B 1 270 ? 4.695 -9.781 7.965 1 90.56 270 ASN B C 1
ATOM 4609 O O . ASN B 1 270 ? 5.488 -9.578 7.043 1 90.56 270 ASN B O 1
ATOM 4613 N N . THR B 1 271 ? 4.867 -9.367 9.164 1 86.44 271 THR B N 1
ATOM 4614 C CA . THR B 1 271 ? 5.891 -8.375 9.492 1 86.44 271 THR B CA 1
ATOM 4615 C C . THR B 1 271 ? 7.285 -8.969 9.312 1 86.44 271 THR B C 1
ATOM 4617 O O . THR B 1 271 ? 8.234 -8.25 8.984 1 86.44 271 THR B O 1
ATOM 4620 N N . ALA B 1 272 ? 7.402 -10.281 9.492 1 92.06 272 ALA B N 1
ATOM 4621 C CA . ALA B 1 272 ? 8.695 -10.93 9.281 1 92.06 272 ALA B CA 1
ATOM 4622 C C . ALA B 1 272 ? 9.117 -10.867 7.82 1 92.06 272 ALA B C 1
ATOM 4624 O O . ALA B 1 272 ? 10.273 -10.586 7.508 1 92.06 272 ALA B O 1
ATOM 4625 N N . ALA B 1 273 ? 8.172 -11.117 6.922 1 93.94 273 ALA B N 1
ATOM 4626 C CA . ALA B 1 273 ? 8.453 -11.016 5.492 1 93.94 273 ALA B CA 1
ATOM 4627 C C . ALA B 1 273 ? 8.82 -9.586 5.105 1 93.94 273 ALA B C 1
ATOM 4629 O O . ALA B 1 273 ? 9.805 -9.359 4.402 1 93.94 273 ALA B O 1
ATOM 4630 N N . MET B 1 274 ? 8.023 -8.656 5.605 1 89.81 274 MET B N 1
ATOM 4631 C CA . MET B 1 274 ? 8.25 -7.246 5.312 1 89.81 274 MET B CA 1
ATOM 4632 C C . MET B 1 274 ? 9.633 -6.809 5.77 1 89.81 274 MET B C 1
ATOM 4634 O O . MET B 1 274 ? 10.359 -6.148 5.023 1 89.81 274 MET B O 1
ATOM 4638 N N . GLN B 1 275 ? 9.969 -7.191 6.953 1 89.25 275 GLN B N 1
ATOM 4639 C CA . GLN B 1 275 ? 11.273 -6.832 7.508 1 89.25 275 GLN B CA 1
ATOM 4640 C C . GLN B 1 275 ? 12.406 -7.465 6.703 1 89.25 275 GLN B C 1
ATOM 4642 O O . GLN B 1 275 ? 13.43 -6.828 6.461 1 89.25 275 GLN B O 1
ATOM 4647 N N . THR B 1 276 ? 12.242 -8.703 6.332 1 94.94 276 THR B N 1
ATOM 4648 C CA . THR B 1 276 ? 13.25 -9.398 5.535 1 94.94 276 THR B CA 1
ATOM 4649 C C . THR B 1 276 ? 13.516 -8.656 4.23 1 94.94 276 THR B C 1
ATOM 4651 O O . THR B 1 276 ? 14.672 -8.398 3.879 1 94.94 276 THR B O 1
ATOM 4654 N N . ILE B 1 277 ? 12.5 -8.281 3.559 1 94.31 277 ILE B N 1
ATOM 4655 C CA . ILE B 1 277 ? 12.617 -7.602 2.273 1 94.31 277 ILE B CA 1
ATOM 4656 C C . ILE B 1 277 ? 13.266 -6.234 2.471 1 94.31 277 ILE B C 1
ATOM 4658 O O . ILE B 1 277 ? 14.133 -5.832 1.689 1 94.31 277 ILE B O 1
ATOM 4662 N N . ASP B 1 278 ? 12.883 -5.57 3.512 1 88.88 278 ASP B N 1
ATOM 4663 C CA . ASP B 1 278 ? 13.461 -4.266 3.809 1 88.88 278 ASP B CA 1
ATOM 4664 C C . ASP B 1 278 ? 14.945 -4.387 4.145 1 88.88 278 ASP B C 1
ATOM 4666 O O . ASP B 1 278 ? 15.758 -3.568 3.707 1 88.88 278 ASP B O 1
ATOM 4670 N N . ASP B 1 279 ? 15.266 -5.402 4.934 1 91.44 279 ASP B N 1
ATOM 4671 C CA . ASP B 1 279 ? 16.641 -5.598 5.383 1 91.44 279 ASP B CA 1
ATOM 4672 C C . ASP B 1 279 ? 17.578 -5.84 4.195 1 91.44 279 ASP B C 1
ATOM 4674 O O . ASP B 1 279 ? 18.719 -5.379 4.195 1 91.44 279 ASP B O 1
ATOM 4678 N N . ILE B 1 280 ? 17.094 -6.504 3.223 1 95.94 280 ILE B N 1
ATOM 4679 C CA . ILE B 1 280 ? 18 -6.863 2.137 1 95.94 280 ILE B CA 1
ATOM 4680 C C . ILE B 1 280 ? 18.047 -5.742 1.103 1 95.94 280 ILE B C 1
ATOM 4682 O O . ILE B 1 280 ? 18.891 -5.734 0.213 1 95.94 280 ILE B O 1
ATOM 4686 N N . THR B 1 281 ? 17.031 -4.883 1.114 1 93.19 281 THR B N 1
ATOM 4687 C CA . THR B 1 281 ? 17.016 -3.73 0.222 1 93.19 281 THR B CA 1
ATOM 4688 C C . THR B 1 281 ? 17.906 -2.615 0.764 1 93.19 281 THR B C 1
ATOM 4690 O O . THR B 1 281 ? 17.469 -1.825 1.606 1 93.19 281 THR B O 1
ATOM 4693 N N . VAL B 1 282 ? 19.047 -2.469 0.269 1 90.75 282 VAL B N 1
ATOM 4694 C CA . VAL B 1 282 ? 20.047 -1.63 0.929 1 90.75 282 VAL B CA 1
ATOM 4695 C C . VAL B 1 282 ? 20.172 -0.302 0.187 1 90.75 282 VAL B C 1
ATOM 4697 O O . VAL B 1 282 ? 20.797 0.636 0.686 1 90.75 282 VAL B O 1
ATOM 4700 N N . SER B 1 283 ? 19.641 -0.233 -0.995 1 85.69 283 SER B N 1
ATOM 4701 C CA . SER B 1 283 ? 19.625 1.003 -1.771 1 85.69 283 SER B CA 1
ATOM 4702 C C . SER B 1 283 ? 18.453 1.033 -2.738 1 85.69 283 SER B C 1
ATOM 4704 O O . SER B 1 283 ? 17.719 0.047 -2.869 1 85.69 283 SER B O 1
ATOM 4706 N N . GLY B 1 284 ? 18.203 2.172 -3.338 1 81.5 284 GLY B N 1
ATOM 4707 C CA . GLY B 1 284 ? 17.141 2.305 -4.32 1 81.5 284 GLY B CA 1
ATOM 4708 C C . GLY B 1 284 ? 15.75 2.328 -3.699 1 81.5 284 GLY B C 1
ATOM 4709 O O . GLY B 1 284 ? 15.594 2.062 -2.504 1 81.5 284 GLY B O 1
ATOM 4710 N N . THR B 1 285 ? 14.742 2.688 -4.504 1 80.81 285 THR B N 1
ATOM 4711 C CA . THR B 1 285 ? 13.344 2.703 -4.094 1 80.81 285 THR B CA 1
ATOM 4712 C C . THR B 1 285 ? 12.547 1.654 -4.859 1 80.81 285 THR B C 1
ATOM 4714 O O . THR B 1 285 ? 12.453 1.712 -6.09 1 80.81 285 THR B O 1
ATOM 4717 N N . PRO B 1 286 ? 12.031 0.741 -4.078 1 88 286 PRO B N 1
ATOM 4718 C CA . PRO B 1 286 ? 11.227 -0.274 -4.762 1 88 286 PRO B CA 1
ATOM 4719 C C . PRO B 1 286 ? 9.992 0.314 -5.449 1 88 286 PRO B C 1
ATOM 4721 O O . PRO B 1 286 ? 9.469 1.342 -5.012 1 88 286 PRO B O 1
ATOM 4724 N N . ILE B 1 287 ? 9.578 -0.318 -6.52 1 86.5 287 ILE B N 1
ATOM 4725 C CA . ILE B 1 287 ? 8.242 -0.085 -7.055 1 86.5 287 ILE B CA 1
ATOM 4726 C C . ILE B 1 287 ? 7.211 -0.854 -6.23 1 86.5 287 ILE B C 1
ATOM 4728 O O . ILE B 1 287 ? 7.375 -2.051 -5.977 1 86.5 287 ILE B O 1
ATOM 4732 N N . MET B 1 288 ? 6.211 -0.142 -5.797 1 89.5 288 MET B N 1
ATOM 4733 C CA . MET B 1 288 ? 5.27 -0.784 -4.883 1 89.5 288 MET B CA 1
ATOM 4734 C C . MET B 1 288 ? 3.836 -0.641 -5.391 1 89.5 288 MET B C 1
ATOM 4736 O O . MET B 1 288 ? 3.488 0.371 -6 1 89.5 288 MET B O 1
ATOM 4740 N N . LYS B 1 289 ? 3.062 -1.686 -5.082 1 88.25 289 LYS B N 1
ATOM 4741 C CA . LYS B 1 289 ? 1.631 -1.699 -5.367 1 88.25 289 LYS B CA 1
ATOM 4742 C C . LYS B 1 289 ? 0.85 -2.359 -4.238 1 88.25 289 LYS B C 1
ATOM 4744 O O . LYS B 1 289 ? 1.278 -3.379 -3.693 1 88.25 289 LYS B O 1
ATOM 4749 N N . LEU B 1 290 ? -0.213 -1.705 -3.854 1 89.81 290 LEU B N 1
ATOM 4750 C CA . LEU B 1 290 ? -1.106 -2.236 -2.83 1 89.81 290 LEU B CA 1
ATOM 4751 C C . LEU B 1 290 ? -2.312 -2.922 -3.463 1 89.81 290 LEU B C 1
ATOM 4753 O O . LEU B 1 290 ? -2.9 -2.4 -4.414 1 89.81 290 LEU B O 1
ATOM 4757 N N . MET B 1 291 ? -2.607 -4.098 -3 1 90.62 291 MET B N 1
ATOM 4758 C CA . MET B 1 291 ? -3.746 -4.863 -3.498 1 90.62 291 MET B CA 1
ATOM 4759 C C . MET B 1 291 ? -4.539 -5.473 -2.346 1 90.62 291 MET B C 1
ATOM 4761 O O . MET B 1 291 ? -4.055 -5.523 -1.214 1 90.62 291 MET B O 1
ATOM 4765 N N . PHE B 1 292 ? -5.742 -5.965 -2.68 1 90.44 292 PHE B N 1
ATOM 4766 C CA . PHE B 1 292 ? -6.648 -6.535 -1.691 1 90.44 292 PHE B CA 1
ATOM 4767 C C . PHE B 1 292 ? -7.293 -7.812 -2.219 1 90.44 292 PHE B C 1
ATOM 4769 O O . PHE B 1 292 ? -7.797 -7.84 -3.344 1 90.44 292 PHE B O 1
ATOM 4776 N N . GLY B 1 293 ? -7.184 -8.867 -1.406 1 91.12 293 GLY B N 1
ATOM 4777 C CA . GLY B 1 293 ? -8.039 -10.016 -1.674 1 91.12 293 GLY B CA 1
ATOM 4778 C C . GLY B 1 293 ? -9.477 -9.805 -1.228 1 91.12 293 GLY B C 1
ATOM 4779 O O . GLY B 1 293 ? -9.727 -9.469 -0.067 1 91.12 293 GLY B O 1
ATOM 4780 N N . GLN B 1 294 ? -10.398 -9.945 -2.131 1 92.56 294 GLN B N 1
ATOM 4781 C CA . GLN B 1 294 ? -11.812 -9.719 -1.845 1 92.56 294 GLN B CA 1
ATOM 4782 C C . GLN B 1 294 ? -12.656 -10.914 -2.266 1 92.56 294 GLN B C 1
ATOM 4784 O O . GLN B 1 294 ? -12.336 -11.594 -3.242 1 92.56 294 GLN B O 1
ATOM 4789 N N . PHE B 1 295 ? -13.727 -11.117 -1.531 1 93.31 295 PHE B N 1
ATOM 4790 C CA . PHE B 1 295 ? -14.594 -12.266 -1.758 1 93.31 295 PHE B CA 1
ATOM 4791 C C . PHE B 1 295 ? -16.062 -11.867 -1.658 1 93.31 295 PHE B C 1
ATOM 4793 O O . PHE B 1 295 ? -16.391 -10.875 -1.008 1 93.31 295 PHE B O 1
ATOM 4800 N N . THR B 1 296 ? -16.953 -12.656 -2.291 1 95.06 296 THR B N 1
ATOM 4801 C CA . THR B 1 296 ? -18.391 -12.43 -2.188 1 95.06 296 THR B CA 1
ATOM 4802 C C . THR B 1 296 ? -18.969 -13.164 -0.975 1 95.06 296 THR B C 1
ATOM 4804 O O . THR B 1 296 ? -20.062 -12.844 -0.514 1 95.06 296 THR B O 1
ATOM 4807 N N . GLY B 1 297 ? -18.234 -14.164 -0.488 1 93.81 297 GLY B N 1
ATOM 4808 C CA . GLY B 1 297 ? -18.609 -14.945 0.682 1 93.81 297 GLY B CA 1
ATOM 4809 C C . GLY B 1 297 ? -17.5 -15.023 1.72 1 93.81 297 GLY B C 1
ATOM 4810 O O . GLY B 1 297 ? -16.922 -14 2.094 1 93.81 297 GLY B O 1
ATOM 4811 N N . ASP B 1 298 ? -17.188 -16.219 2.16 1 90.81 298 ASP B N 1
ATOM 4812 C CA . ASP B 1 298 ? -16.172 -16.406 3.189 1 90.81 298 ASP B CA 1
ATOM 4813 C C . ASP B 1 298 ? -14.781 -16.078 2.654 1 90.81 298 ASP B C 1
ATOM 4815 O O . ASP B 1 298 ? -14.453 -16.422 1.52 1 90.81 298 ASP B O 1
ATOM 4819 N N . VAL B 1 299 ? -14.109 -15.391 3.547 1 89.56 299 VAL B N 1
ATOM 4820 C CA . VAL B 1 299 ? -12.719 -15.141 3.195 1 89.56 299 VAL B CA 1
ATOM 4821 C C . VAL B 1 299 ? -11.891 -16.391 3.453 1 89.56 299 VAL B C 1
ATOM 4823 O O . VAL B 1 299 ? -12.211 -17.188 4.336 1 89.56 299 VAL B O 1
ATOM 4826 N N . LEU B 1 300 ? -10.867 -16.578 2.68 1 88.38 300 LEU B N 1
ATOM 4827 C CA . LEU B 1 300 ? -9.969 -17.703 2.855 1 88.38 300 LEU B CA 1
ATOM 4828 C C . LEU B 1 300 ? -9.297 -17.656 4.223 1 88.38 300 LEU B C 1
ATOM 4830 O O . LEU B 1 300 ? -8.922 -16.594 4.703 1 88.38 300 LEU B O 1
ATOM 4834 N N . ASN B 1 301 ? -9.172 -18.781 4.754 1 88.75 301 ASN B N 1
ATOM 4835 C CA . ASN B 1 301 ? -8.438 -18.906 6.008 1 88.75 301 ASN B CA 1
ATOM 4836 C C . ASN B 1 301 ? -6.934 -19.047 5.766 1 88.75 301 ASN B C 1
ATOM 4838 O O . ASN B 1 301 ? -6.383 -20.141 5.891 1 88.75 301 ASN B O 1
ATOM 4842 N N . VAL B 1 302 ? -6.254 -18 5.578 1 91.5 302 VAL B N 1
ATOM 4843 C CA . VAL B 1 302 ? -4.832 -17.953 5.258 1 91.5 302 VAL B CA 1
ATOM 4844 C C . VAL B 1 302 ? -4.016 -17.812 6.543 1 91.5 302 VAL B C 1
ATOM 4846 O O . VAL B 1 302 ? -4.387 -17.062 7.441 1 91.5 302 VAL B O 1
ATOM 4849 N N . ASN B 1 303 ? -2.994 -18.594 6.637 1 93.94 303 ASN B N 1
ATOM 4850 C CA . ASN B 1 303 ? -2.006 -18.359 7.684 1 93.94 303 ASN B CA 1
ATOM 4851 C C . ASN B 1 303 ? -0.997 -17.281 7.277 1 93.94 303 ASN B C 1
ATOM 4853 O O . ASN B 1 303 ? 0.071 -17.609 6.75 1 93.94 303 ASN B O 1
ATOM 4857 N N . TYR B 1 304 ? -1.267 -16.109 7.582 1 91.69 304 TYR B N 1
ATOM 4858 C CA . TYR B 1 304 ? -0.509 -14.961 7.086 1 91.69 304 TYR B CA 1
ATOM 4859 C C . TYR B 1 304 ? 0.945 -15.031 7.535 1 91.69 304 TYR B C 1
ATOM 4861 O O . TYR B 1 304 ? 1.852 -14.648 6.793 1 91.69 304 TYR B O 1
ATOM 4869 N N . ASP B 1 305 ? 1.171 -15.562 8.664 1 92.81 305 ASP B N 1
ATOM 4870 C CA . ASP B 1 305 ? 2.518 -15.586 9.234 1 92.81 305 ASP B CA 1
ATOM 4871 C C . ASP B 1 305 ? 3.418 -16.562 8.469 1 92.81 305 ASP B C 1
ATOM 4873 O O . ASP B 1 305 ? 4.641 -16.406 8.477 1 92.81 305 ASP B O 1
ATOM 4877 N N . TYR B 1 306 ? 2.793 -17.531 7.797 1 97 306 TYR B N 1
ATOM 4878 C CA . TYR B 1 306 ? 3.576 -18.547 7.105 1 97 306 TYR B CA 1
ATOM 4879 C C . TYR B 1 306 ? 3.797 -18.172 5.648 1 97 306 TYR B C 1
ATOM 4881 O O . TYR B 1 306 ? 4.625 -18.766 4.961 1 97 306 TYR B O 1
ATOM 4889 N N . VAL B 1 307 ? 3.104 -17.156 5.16 1 95.62 307 VAL B N 1
ATOM 4890 C CA . VAL B 1 307 ? 3.178 -16.781 3.75 1 95.62 307 VAL B CA 1
ATOM 4891 C C . VAL B 1 307 ? 4.137 -15.609 3.566 1 95.62 307 VAL B C 1
ATOM 4893 O O . VAL B 1 307 ? 3.752 -14.453 3.75 1 95.62 307 VAL B O 1
ATOM 4896 N N . TYR B 1 308 ? 5.316 -15.891 3.188 1 96.31 308 TYR B N 1
ATOM 4897 C CA . TYR B 1 308 ? 6.316 -14.852 2.971 1 96.31 308 TYR B CA 1
ATOM 4898 C C . TYR B 1 308 ? 6.176 -14.242 1.583 1 96.31 308 TYR B C 1
ATOM 4900 O O . TYR B 1 308 ? 6.496 -13.062 1.381 1 96.31 308 TYR B O 1
ATOM 4908 N N . ASN B 1 309 ? 5.762 -14.992 0.678 1 95.56 309 ASN B N 1
ATOM 4909 C CA . ASN B 1 309 ? 5.398 -14.531 -0.657 1 95.56 309 ASN B CA 1
ATOM 4910 C C . ASN B 1 309 ? 4.289 -15.383 -1.263 1 95.56 309 ASN B C 1
ATOM 4912 O O . ASN B 1 309 ? 4.367 -16.609 -1.243 1 95.56 309 ASN B O 1
ATOM 4916 N N . LEU B 1 310 ? 3.354 -14.766 -1.806 1 92.38 310 LEU B N 1
ATOM 4917 C CA . LEU B 1 310 ? 2.225 -15.445 -2.432 1 92.38 310 LEU B CA 1
ATOM 4918 C C . LEU B 1 310 ? 2.643 -16.109 -3.744 1 92.38 310 LEU B C 1
ATOM 4920 O O . LEU B 1 310 ? 3.693 -15.773 -4.301 1 92.38 310 LEU B O 1
ATOM 4924 N N . THR B 1 311 ? 1.838 -17.078 -4.07 1 86.25 311 THR B N 1
ATOM 4925 C CA . THR B 1 311 ? 1.962 -17.578 -5.438 1 86.25 311 THR B CA 1
ATOM 4926 C C . THR B 1 311 ? 1.28 -16.625 -6.418 1 86.25 311 THR B C 1
ATOM 4928 O O . THR B 1 311 ? 0.061 -16.453 -6.379 1 86.25 311 THR B O 1
ATOM 4931 N N . GLU B 1 312 ? 2.029 -15.789 -6.875 1 65.25 312 GLU B N 1
ATOM 4932 C CA . GLU B 1 312 ? 1.422 -14.82 -7.781 1 65.25 312 GLU B CA 1
ATOM 4933 C C . GLU B 1 312 ? 0.968 -15.484 -9.078 1 65.25 312 GLU B C 1
ATOM 4935 O O . GLU B 1 312 ? 1.793 -15.977 -9.844 1 65.25 312 GLU B O 1
ATOM 4940 N N . ILE B 1 313 ? -0.416 -15.539 -9.102 1 63.53 313 ILE B N 1
ATOM 4941 C CA . ILE B 1 313 ? -0.985 -16.172 -10.289 1 63.53 313 ILE B CA 1
ATOM 4942 C C . ILE B 1 313 ? -2.002 -15.242 -10.938 1 63.53 313 ILE B C 1
ATOM 4944 O O . ILE B 1 313 ? -2.551 -14.359 -10.281 1 63.53 313 ILE B O 1
ATOM 4948 N N . SER B 1 314 ? -1.674 -14.539 -11.969 1 64.75 314 SER B N 1
ATOM 4949 C CA . SER B 1 314 ? -2.613 -13.734 -12.742 1 64.75 314 SER B CA 1
ATOM 4950 C C . SER B 1 314 ? -4.035 -13.891 -12.219 1 64.75 314 SER B C 1
ATOM 4952 O O . SER B 1 314 ? -4.98 -13.359 -12.805 1 64.75 314 SER B O 1
ATOM 4954 N N . LEU B 1 315 ? -4.258 -14.797 -11.211 1 67.19 315 LEU B N 1
ATOM 4955 C CA . LEU B 1 315 ? -5.586 -15.031 -10.648 1 67.19 315 LEU B CA 1
ATOM 4956 C C . LEU B 1 315 ? -5.652 -14.586 -9.195 1 67.19 315 LEU B C 1
ATOM 4958 O O . LEU B 1 315 ? -6.641 -14.852 -8.508 1 67.19 315 LEU B O 1
ATOM 4962 N N . GLY B 1 316 ? -4.855 -13.734 -8.773 1 57.16 316 GLY B N 1
ATOM 4963 C CA . GLY B 1 316 ? -5.016 -13.172 -7.441 1 57.16 316 GLY B CA 1
ATOM 4964 C C . GLY B 1 316 ? -4.332 -13.992 -6.363 1 57.16 316 GLY B C 1
ATOM 4965 O O . GLY B 1 316 ? -3.174 -14.383 -6.516 1 57.16 316 GLY B O 1
ATOM 4966 N N . ILE B 1 317 ? -5.211 -14.477 -5.074 1 57.66 317 ILE B N 1
ATOM 4967 C CA . ILE B 1 317 ? -5.137 -14.719 -3.637 1 57.66 317 ILE B CA 1
ATOM 4968 C C . ILE B 1 317 ? -4.57 -16.109 -3.377 1 57.66 317 ILE B C 1
ATOM 4970 O O . ILE B 1 317 ? -4.184 -16.438 -2.25 1 57.66 317 ILE B O 1
ATOM 4974 N N . VAL B 1 318 ? -3.684 -16.688 -4.137 1 57.56 318 VAL B N 1
ATOM 4975 C CA . VAL B 1 318 ? -3.273 -17.984 -3.604 1 57.56 318 VAL B CA 1
ATOM 4976 C C . VAL B 1 318 ? -1.795 -17.938 -3.221 1 57.56 318 VAL B C 1
ATOM 4978 O O . VAL B 1 318 ? -0.999 -17.266 -3.873 1 57.56 318 VAL B O 1
#

pLDDT: mean 90.22, std 8.27, range [32.91, 98.88]

Foldseek 3Di:
DDQQQKDKDKPDDPVLVVLLVVVCVVVVHFDDPVLQVLLCQQQDVVFKMKIFIARPVPRHTFWIKMWGWFAFPVGFIEIFIFRTDGDPVCPPSCSSVVRVVCVCVVDPVSPPGKYKYKFFDVCCVVCCPPVQLVAWDPFKKKKWKAWPVQFALVLQAEDPVWDKDFPVPADLVLVQVQVCQAQRTRRSSSCVSVQDDPDPLQHKMFTADPVRHTFWIWGWDAGPPQEIETAQQFGNALRRSSNRVSVSQVSDPPSNVRGTIYMFMATPVQVSLVVNVVSRRRDDDIDMTIIIMTMNDDDRDGPRNGGSGHHRRSRHRD/DDQQQKDKDKPDDPVLVVLLVVVCVVVVHFDDPVLVVLQCQQQDVVFKMKMFIARPVPRHTFWIKMWGWFAFPVGFIEIFIFRTDGDPVCPPSCSSVVRVVCVCVVDPVSPPGKYKYKFFDVCCVVCCPPVQLVAWDPFKKKKWKAWPVQFALVLQAEDPPWDKDFPVPADLVLVQVQVCQAQRTRRSSSCVSVQPDPDPLQHKMFTADPVRHTFWIWGWDAGPPQEIETPQQFGNALRRSSNRVSVSQVSDPPSNVRGTIYMFMATPVQVSLVVVVVSRRRDDDIDMTIIIMTMNDDDRDGPRNGGSGHRRRSRDRD

Nearest PDB structures (foldseek):
  6z00-assembly2_B  TM=7.407E-01  e=3.964E-05  Arabidopsis thaliana
  7l1k-assembly1_A  TM=7.682E-01  e=7.363E-05  Schizosaccharomyces pombe 972h-
  6yug-assembly1_B  TM=7.391E-01  e=1.367E-04  Cryptosporidium parvum Iowa II
  7mx2-assembly1_A  TM=8.025E-01  e=3.253E-04  Homo sapiens
  1j4j-assembly2_B  TM=7.054E-01  e=2.875E-04  Pseudomonas amygdali pv. tabaci

Organism: Panagrellus redivivus (NCBI:txid6233)

Sequence (636 aa):
MGAMNIEIVSDPDEELAQQCMEFYLAEGWNSTPELMARLKAAYTSENFKQLIAIDKETGKVLGSVLTALVETKAGNPIMLLGSFIVTKLYRGQGIGTHLFRSALNADPRFHGINRGICSVDNMSEKYSNIFGYSNKLEGAILAKIIKLIDIDLSQLDVDPMLKVVPFEKANYNKVLTFDTKCTGLNRRKFLKAWMTPNKPELSGKVALDDHGNVIGFIRLSEGPKRRLVPGPWFAKDKLIATTLLKSALDSIPNLYHKYESLRFITYISNTAAMQTIDDITVSGTPIMKLMFGQFTGDVLNVNYDYVYNLTEISLGIVMGAMNIEIVSDPDEELAQQCMEFYLAEGWNSTPELMARLKAAYTSENFKQLIAIDKETGKVLGSVLTALVETKAGNPIMLLGSFIVTKLYRGQGIGTHLFRSALNADPRFHGINRGICSVDNMSEKYSNIFGYSNKLEGAILAKIIKLIDIDLSQLDVDPMLKVVPFEKANYNKVLTFDTKCTGLNRRKFLKAWMTPNKPELSGKVALDDHGNVIGFIRLSEGPKRRLVPGPWFAKDKLIATTLLKSALDSIPNLYHKYESLRFITYISNTAAMQTIDDITVSGTPIMKLMFGQFTGDVLNVNYDYVYNLTEISLGIV

Secondary structure (DSSP, 8-state):
-----EEEEES--HHHHHHHHHHHHHTT-S--HHHHHHHHHHHHHHHEEEEEEEETTT--EEEEEEEEEEEETTS-EEEEEEEEEE-GGGTTSSHHHHHHHHHHTS-GGGTTSEEEEEEEHHHHHHHHHHH---EEPSS-EEEEEEEGGGB-GGGS---TTSEEEEGGGS-HHHHHHHHHHHHSEE-HHHHHHHHS-SSGGG--EEEE-TTS-EEEEEEEEEEGGGEEEEEEEEESSHHHHHHHHHHHHHTSTTHHHH--EEEEEEETT-HHHHHHHHHHB-SS--EEEEEEEEESSPPP---GGGEEE----SSS--/-----EEEEES--HHHHHHHHHHHHHTT-S--HHHHHHHHHHHHHHHEEEEEEEETTT--EEEEEEEEEEEETTS-EEEEEEEEEE-GGGTTSSHHHHHHHHHHTS-GGGTTSEEEEEEEHHHHHHHHHHH---EEPSS-EEEEEEEGGGB-GGGS---TTSEEEEGGGS-HHHHHHHHHHHHSEE-HHHHHHHHS-SSGGG--EEEE-TTS-EEEEEEEEEEGGGEEEEEEEEESSHHHHHHHHHHHHHTSTTHHHH--EEEEEEETT-HHHHHHHHHHB-SS--EEEEEEEEESSPPP---GGGEEE---BTTB--